Protein AF-A0A969D2W3-F1 (afdb_monomer_lite)

Secondary structure (DSSP, 8-state):
---THHHHHHHHHHSSS----------HHHHHHHHHHHHS--GGGS-EEEEEEETT---HHHHHHHHHHHHHTT--EEEEEEE--S--TT--S---PPTTSHHHHHHHHHHHHHHHHHT-EEEEESSSSBSSB-TT--GGGBPEEEEEEEEEEEEEEEEEE-PPPP--SEETTEEP---B-TTT-SBSS-EEEEEEEEE--SSSEE-GGGEEE-GGGEETTEEEEEEEEEEEEEEEEEEEE---B-BS--GGG--BBB-TT-HHHHHHHHHHHHHHHTTT-S-GGGSSEEEEEE------S-EE-TTHHHHHHHHHSS-SGGGGGGGGT-EESSHHHHHHHHHHHHHHHHHHHIIIIIIHHHHHHHHTT-EEEE--S-S-TTTS------

Sequence (390 aa):
MKNPTFFLMFIILMLIGCQPQKPIQTTSTTLDSLAEGFANPPMSAKPKALWDWVNGNANLSRITEELEAAKAKGMSGFDIWDVGILVDDNQVVPAGPPFLSDPSLQAIGHAIREATRLGMELGLITSSSWNSGGTWTRPEHTAMALYRTYHQSAGGAIDLELSFPAMPERYGRHKTLIEKDTVSGRPVFYQDVCVLAIGTTSDSLLQSDQIIDLSPYLRGDRLVASLPEGQWTLVRYTCAPSGQSLAIPSTNSQAPMMDHFSAEAQKANLQYIFSRLQTEVPDIKQSALKYLYVDSYEVNSGIWTPRLVDYFDSLMGYSPLPYLPVLDGYVVENEEISSRFLEDFNKVLSEMIIQNHYRLGRQICEQHGIGYAAEAGGPGQPITMCPLKT

Structure (mmCIF, N/CA/C/O backbone):
data_AF-A0A969D2W3-F1
#
_entry.id   AF-A0A969D2W3-F1
#
loop_
_atom_site.group_PDB
_atom_site.id
_atom_site.type_symbol
_atom_site.label_atom_id
_atom_site.label_alt_id
_atom_site.label_comp_id
_atom_site.label_asym_id
_atom_site.label_entity_id
_atom_site.label_seq_id
_atom_site.pdbx_PDB_ins_code
_atom_site.Cartn_x
_atom_site.Cartn_y
_atom_site.Cartn_z
_atom_site.occupancy
_atom_site.B_iso_or_equiv
_atom_site.auth_seq_id
_atom_site.auth_comp_id
_atom_site.auth_asym_id
_atom_site.auth_atom_id
_atom_site.pdbx_PDB_model_num
ATOM 1 N N . MET A 1 1 ? -63.641 -51.924 -32.640 1.00 44.72 1 MET A N 1
ATOM 2 C CA . MET A 1 1 ? -62.934 -52.351 -31.409 1.00 44.72 1 MET A CA 1
ATOM 3 C C . MET A 1 1 ? -62.292 -51.108 -30.805 1.00 44.72 1 MET A C 1
ATOM 5 O O . MET A 1 1 ? -61.321 -50.620 -31.350 1.00 44.72 1 MET A O 1
ATOM 9 N N . LYS A 1 2 ? -62.986 -50.363 -29.936 1.00 50.19 2 LYS A N 1
ATOM 10 C CA . LYS A 1 2 ? -62.897 -50.481 -28.467 1.00 50.19 2 LYS A CA 1
ATOM 11 C C . LYS A 1 2 ? -61.465 -50.771 -28.000 1.00 50.19 2 LYS A C 1
ATOM 13 O O . LYS A 1 2 ? -61.070 -51.929 -27.996 1.00 50.19 2 LYS A O 1
ATOM 18 N N . ASN A 1 3 ? -60.757 -49.745 -27.530 1.00 39.94 3 ASN A N 1
ATOM 19 C CA . ASN A 1 3 ? -59.836 -49.940 -26.415 1.00 39.94 3 ASN A CA 1
ATOM 20 C C . ASN A 1 3 ? -60.228 -48.963 -25.288 1.00 39.94 3 ASN A C 1
ATOM 22 O O . ASN A 1 3 ? -59.691 -47.860 -25.198 1.00 39.94 3 ASN A O 1
ATOM 26 N N . PRO A 1 4 ? -61.255 -49.313 -24.486 1.00 49.41 4 PRO A N 1
ATOM 27 C CA . PRO A 1 4 ? -61.817 -48.436 -23.457 1.00 49.41 4 PRO A CA 1
ATOM 28 C C . PRO A 1 4 ? -60.858 -48.242 -22.269 1.00 49.41 4 PRO A C 1
ATOM 30 O O . PRO A 1 4 ? -61.097 -47.411 -21.401 1.00 49.41 4 PRO A O 1
ATOM 33 N N . THR A 1 5 ? -59.745 -48.972 -22.255 1.00 51.50 5 THR A N 1
ATOM 34 C CA . THR A 1 5 ? -58.705 -48.950 -21.225 1.00 51.50 5 THR A CA 1
ATOM 35 C C . THR A 1 5 ? -57.840 -47.689 -21.277 1.00 51.50 5 THR A C 1
ATOM 37 O O . THR A 1 5 ? -57.360 -47.246 -20.239 1.00 51.50 5 THR A O 1
ATOM 40 N N . PHE A 1 6 ? -57.679 -47.055 -22.446 1.00 47.19 6 PHE A N 1
ATOM 41 C CA . PHE A 1 6 ? -56.817 -45.869 -22.569 1.00 47.19 6 PHE A CA 1
ATOM 42 C C . PHE A 1 6 ? -57.495 -44.585 -22.066 1.00 47.19 6 PHE A C 1
ATOM 44 O O . PHE A 1 6 ? -56.839 -43.703 -21.520 1.00 47.19 6 PHE A O 1
ATOM 51 N N . PHE A 1 7 ? -58.825 -44.504 -22.175 1.00 47.94 7 PHE A N 1
ATOM 52 C CA . PHE A 1 7 ? -59.590 -43.344 -21.708 1.00 47.94 7 PHE A CA 1
ATOM 53 C C . PHE A 1 7 ? -59.828 -43.377 -20.188 1.00 47.94 7 PHE A C 1
ATOM 55 O O . PHE A 1 7 ? -59.884 -42.334 -19.542 1.00 47.94 7 PHE A O 1
ATOM 62 N N . LEU A 1 8 ? -59.887 -44.575 -19.591 1.00 45.88 8 LEU A N 1
ATOM 63 C CA . LEU A 1 8 ? -60.041 -44.736 -18.143 1.00 45.88 8 LEU A CA 1
ATOM 64 C C . LEU A 1 8 ? -58.736 -44.452 -17.373 1.00 45.88 8 LEU A C 1
ATOM 66 O O . LEU A 1 8 ? -58.784 -43.957 -16.249 1.00 45.88 8 LEU A O 1
ATOM 70 N N . MET A 1 9 ? -57.569 -44.689 -17.987 1.00 44.34 9 MET A N 1
ATOM 71 C CA . MET A 1 9 ? -56.266 -44.416 -17.362 1.00 44.34 9 MET A CA 1
ATOM 72 C C . MET A 1 9 ? -55.923 -42.915 -17.319 1.00 44.34 9 MET A C 1
ATOM 74 O O . MET A 1 9 ? -55.186 -42.480 -16.438 1.00 44.34 9 MET A O 1
ATOM 78 N N . PHE A 1 10 ? -56.516 -42.105 -18.206 1.00 46.72 10 PHE A N 1
ATOM 79 C CA . PHE A 1 10 ? -56.330 -40.648 -18.220 1.00 46.72 10 PHE A CA 1
ATOM 80 C C . PHE A 1 10 ? -57.191 -39.919 -17.172 1.00 46.72 10 PHE A C 1
ATOM 82 O O . PHE A 1 10 ? -56.775 -38.899 -16.630 1.00 46.72 10 PHE A O 1
ATOM 89 N N . ILE A 1 11 ? -58.361 -40.469 -16.824 1.00 49.88 11 ILE A N 1
ATOM 90 C CA . ILE A 1 11 ? -59.252 -39.891 -15.802 1.00 49.88 11 ILE A CA 1
ATOM 91 C C . ILE A 1 11 ? -58.766 -40.225 -14.381 1.00 49.88 11 ILE A C 1
ATOM 93 O O . ILE A 1 11 ? -58.889 -39.397 -13.481 1.00 49.88 11 ILE A O 1
ATOM 97 N N . ILE A 1 12 ? -58.131 -41.386 -14.175 1.00 48.28 12 ILE A N 1
ATOM 98 C CA . ILE A 1 12 ? -57.551 -41.749 -12.870 1.00 48.28 12 ILE A CA 1
ATOM 99 C C . ILE A 1 12 ? -56.278 -40.932 -12.568 1.00 48.28 12 ILE A C 1
ATOM 101 O O . ILE A 1 12 ? -56.050 -40.589 -11.410 1.00 48.28 12 ILE A O 1
ATOM 105 N N . LEU A 1 13 ? -55.501 -40.515 -13.581 1.00 43.94 13 LEU A N 1
ATOM 106 C CA . LEU A 1 13 ? -54.348 -39.623 -13.370 1.00 43.94 13 LEU A CA 1
ATOM 107 C C . LEU A 1 13 ? -54.739 -38.170 -13.036 1.00 43.94 13 LEU A C 1
ATOM 109 O O . LEU A 1 13 ? -53.961 -37.474 -12.390 1.00 43.94 13 LEU A O 1
ATOM 113 N N . MET A 1 14 ? -55.937 -37.711 -13.422 1.00 42.84 14 MET A N 1
ATOM 114 C CA . MET A 1 14 ? -56.421 -36.363 -13.080 1.00 42.84 14 MET A CA 1
ATOM 115 C C . MET A 1 14 ? -57.041 -36.259 -11.677 1.00 42.84 14 MET A C 1
ATOM 117 O O . MET A 1 14 ? -57.187 -35.152 -11.166 1.00 42.84 14 MET A O 1
ATOM 121 N N . LEU A 1 15 ? -57.357 -37.378 -11.016 1.00 44.06 15 LEU A N 1
ATOM 122 C CA . LEU A 1 15 ? -57.947 -37.377 -9.667 1.00 44.06 15 LEU A CA 1
ATOM 123 C C . LEU A 1 15 ? -56.918 -37.497 -8.527 1.00 44.06 15 LEU A C 1
ATOM 125 O O . LEU A 1 15 ? -57.289 -37.357 -7.366 1.00 44.06 15 LEU A O 1
ATOM 129 N N . ILE A 1 16 ? -55.627 -37.687 -8.831 1.00 48.03 16 ILE A N 1
ATOM 130 C CA . ILE A 1 16 ? -54.539 -37.698 -7.827 1.00 48.03 16 ILE A CA 1
ATOM 131 C C . ILE A 1 16 ? -53.937 -36.283 -7.630 1.00 48.03 16 ILE A C 1
ATOM 133 O O . ILE A 1 16 ? -53.159 -36.050 -6.709 1.00 48.03 16 ILE A O 1
ATOM 137 N N . GLY A 1 17 ? -54.333 -35.298 -8.447 1.00 45.19 17 GLY A N 1
ATOM 138 C CA . GLY A 1 17 ? -53.745 -33.950 -8.463 1.00 45.19 17 GLY A CA 1
ATOM 139 C C . GLY A 1 17 ? -54.340 -32.917 -7.498 1.00 45.19 17 GLY A C 1
ATOM 140 O O . GLY A 1 17 ? -53.786 -31.829 -7.379 1.00 45.19 17 GLY A O 1
ATOM 141 N N . CYS A 1 18 ? -55.432 -33.217 -6.792 1.00 46.50 18 CYS A N 1
ATOM 142 C CA . CYS A 1 18 ? -56.025 -32.284 -5.828 1.00 46.50 18 CYS A CA 1
ATOM 143 C C . CYS A 1 18 ? -55.770 -32.743 -4.393 1.00 46.50 18 CYS A C 1
ATOM 145 O O . CYS A 1 18 ? -56.687 -33.142 -3.677 1.00 46.50 18 CYS A O 1
ATOM 147 N N . GLN A 1 19 ? -54.520 -32.629 -3.940 1.00 54.81 19 GLN A N 1
ATOM 148 C CA . GLN A 1 19 ? -54.333 -32.330 -2.524 1.00 54.81 19 GLN A CA 1
ATOM 149 C C . GLN A 1 19 ? -54.850 -30.903 -2.297 1.00 54.81 19 GLN A C 1
ATOM 151 O O . GLN A 1 19 ? -54.459 -30.011 -3.054 1.00 54.81 19 GLN A O 1
ATOM 156 N N . PRO A 1 20 ? -55.726 -30.651 -1.306 1.00 49.53 20 PRO A N 1
ATOM 157 C CA . PRO A 1 20 ? -56.027 -29.285 -0.918 1.00 49.53 20 PRO A CA 1
ATOM 158 C C . PRO A 1 20 ? -54.695 -28.625 -0.582 1.00 49.53 20 PRO A C 1
ATOM 160 O O . PRO A 1 20 ? -53.958 -29.101 0.286 1.00 49.53 20 PRO A O 1
ATOM 163 N N . GLN A 1 21 ? -54.363 -27.570 -1.322 1.00 54.72 21 GLN A N 1
ATOM 164 C CA . GLN A 1 21 ? -53.237 -26.714 -1.002 1.00 54.72 21 GLN A CA 1
ATOM 165 C C . GLN A 1 21 ? -53.433 -26.330 0.463 1.00 54.72 21 GLN A C 1
ATOM 167 O O . GLN A 1 21 ? -54.444 -25.708 0.803 1.00 54.72 21 GLN A O 1
ATOM 172 N N . LYS A 1 22 ? -52.537 -26.795 1.349 1.00 47.16 22 LYS A N 1
ATOM 173 C CA . LYS A 1 22 ? -52.525 -26.338 2.741 1.00 47.16 22 LYS A CA 1
ATOM 174 C C . LYS A 1 22 ? -52.621 -24.818 2.650 1.00 47.16 22 LYS A C 1
ATOM 176 O O . LYS A 1 22 ? -51.804 -24.252 1.915 1.00 47.16 22 LYS A O 1
ATOM 181 N N . PRO A 1 23 ? -53.610 -24.172 3.294 1.00 47.34 23 PRO A N 1
ATOM 182 C CA . PRO A 1 23 ? -53.671 -22.726 3.267 1.00 47.34 23 PRO A CA 1
ATOM 183 C C . PRO A 1 23 ? -52.290 -22.254 3.691 1.00 47.34 23 PRO A C 1
ATOM 185 O O . PRO A 1 23 ? -51.767 -22.719 4.709 1.00 47.34 23 PRO A O 1
ATOM 188 N N . ILE A 1 24 ? -51.663 -21.429 2.851 1.00 52.47 24 ILE A N 1
ATOM 189 C CA . ILE A 1 24 ? -50.476 -20.696 3.256 1.00 52.47 24 ILE A CA 1
ATOM 190 C C . ILE A 1 24 ? -50.971 -19.895 4.450 1.00 52.47 24 ILE A C 1
ATOM 192 O O . ILE A 1 24 ? -51.686 -18.908 4.297 1.00 52.47 24 ILE A O 1
ATOM 196 N N . GLN A 1 25 ? -50.692 -20.398 5.650 1.00 47.72 25 GLN A N 1
ATOM 197 C CA . GLN A 1 25 ? -50.740 -19.597 6.846 1.00 47.72 25 GLN A CA 1
ATOM 198 C C . GLN A 1 25 ? -49.653 -18.560 6.605 1.00 47.72 25 GLN A C 1
ATOM 200 O O . GLN A 1 25 ? -48.481 -18.808 6.872 1.00 47.72 25 GLN A O 1
ATOM 205 N N . THR A 1 26 ? -50.026 -17.426 6.016 1.00 47.00 26 THR A N 1
ATOM 206 C CA . THR A 1 26 ? -49.321 -16.170 6.218 1.00 47.00 26 THR A CA 1
ATOM 207 C C . THR A 1 26 ? -49.406 -15.939 7.714 1.00 47.00 26 THR A C 1
ATOM 209 O O . THR A 1 26 ? -50.385 -15.432 8.252 1.00 47.00 26 THR A O 1
ATOM 212 N N . THR A 1 27 ? -48.424 -16.505 8.400 1.00 47.19 27 THR A N 1
ATOM 213 C CA . THR A 1 27 ? -48.241 -16.466 9.837 1.00 47.19 27 THR A CA 1
ATOM 214 C C . THR A 1 27 ? -48.399 -15.022 10.284 1.00 47.19 27 THR A C 1
ATOM 216 O O . THR A 1 27 ? -47.616 -14.177 9.858 1.00 47.19 27 THR A O 1
ATOM 219 N N . SER A 1 28 ? -49.366 -14.708 11.155 1.00 53.91 28 SER A N 1
ATOM 220 C CA . SER A 1 28 ? -49.373 -13.389 11.813 1.00 53.91 28 SER A CA 1
ATOM 221 C C . SER A 1 28 ? -48.012 -13.133 12.484 1.00 53.91 28 SER A C 1
ATOM 223 O O . SER A 1 28 ? -47.498 -12.024 12.444 1.00 53.91 28 SER A O 1
ATOM 225 N N . THR A 1 29 ? -47.326 -14.212 12.881 1.00 58.62 29 THR A N 1
ATOM 226 C CA . THR A 1 29 ? -45.937 -14.280 13.349 1.00 58.62 29 THR A CA 1
ATOM 227 C C . THR A 1 29 ? -44.899 -13.584 12.453 1.00 58.62 29 THR A C 1
ATOM 229 O O . THR A 1 29 ? -43.844 -13.234 12.967 1.00 58.62 29 THR A O 1
ATOM 232 N N . THR A 1 30 ? -45.136 -13.339 11.155 1.00 78.69 30 THR A N 1
ATOM 233 C CA . THR A 1 30 ? -44.194 -12.589 10.289 1.00 78.69 30 THR A CA 1
ATOM 234 C C . THR A 1 30 ? -44.487 -11.093 10.217 1.00 78.69 30 THR A C 1
ATOM 236 O O . THR A 1 30 ? -43.552 -10.306 10.169 1.00 78.69 30 THR A O 1
ATOM 239 N N . LEU A 1 31 ? -45.756 -10.675 10.228 1.00 87.38 31 LEU A N 1
ATOM 240 C CA . LEU A 1 31 ? -46.100 -9.246 10.240 1.00 87.38 31 LEU A CA 1
ATOM 241 C C . LEU A 1 31 ? -45.973 -8.663 11.647 1.00 87.38 31 LEU A C 1
ATOM 243 O O . LEU A 1 31 ? -45.425 -7.577 11.795 1.00 87.38 31 LEU A O 1
ATOM 247 N N . ASP A 1 32 ? -46.393 -9.413 12.665 1.00 88.12 32 ASP A N 1
ATOM 248 C CA . ASP A 1 32 ? -46.264 -9.020 14.068 1.00 88.12 32 ASP A CA 1
ATOM 249 C C . ASP A 1 32 ? -44.784 -8.931 14.476 1.00 88.12 32 ASP A C 1
ATOM 251 O O . ASP A 1 32 ? -44.394 -7.994 15.164 1.00 88.12 32 ASP A O 1
ATOM 255 N N . SER A 1 33 ? -43.924 -9.842 13.994 1.00 87.56 33 SER A N 1
ATOM 256 C CA . SER A 1 33 ? -42.476 -9.773 14.266 1.00 87.56 33 SER A CA 1
ATOM 257 C C . SER A 1 33 ? -41.770 -8.647 13.509 1.00 87.56 33 SER A C 1
ATOM 259 O O . SER A 1 33 ? -40.866 -8.025 14.062 1.00 87.56 33 SER A O 1
ATOM 261 N N . LEU A 1 34 ? -42.192 -8.339 12.276 1.00 91.94 34 LEU A N 1
ATOM 262 C CA . LEU A 1 34 ? -41.710 -7.162 11.548 1.00 91.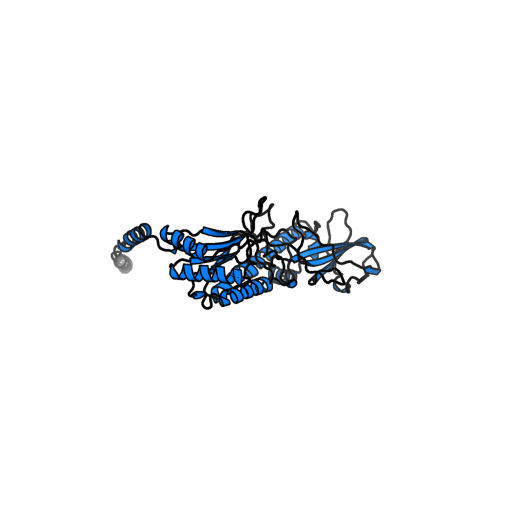94 34 LEU A CA 1
ATOM 263 C C . LEU A 1 34 ? -42.161 -5.860 12.217 1.00 91.94 34 LEU A C 1
ATOM 265 O O . LEU A 1 34 ? -41.354 -4.946 12.351 1.00 91.94 34 LEU A O 1
ATOM 269 N N . ALA A 1 35 ? -43.419 -5.776 12.655 1.00 93.62 35 ALA A N 1
ATOM 270 C CA . ALA A 1 35 ? -43.942 -4.621 13.379 1.00 93.62 35 ALA A CA 1
ATOM 271 C C . ALA A 1 35 ? -43.208 -4.422 14.713 1.00 93.62 35 ALA A C 1
ATOM 273 O O . ALA A 1 35 ? -42.806 -3.303 15.021 1.00 93.62 35 ALA A O 1
ATOM 274 N N . GLU A 1 36 ? -42.961 -5.505 15.454 1.00 92.88 36 GLU A N 1
ATOM 275 C CA . GLU A 1 36 ? -42.197 -5.474 16.701 1.00 92.88 36 GLU A CA 1
ATOM 276 C C . GLU A 1 36 ? -40.741 -5.057 16.463 1.00 92.88 36 GLU A C 1
ATOM 278 O O . GLU A 1 36 ? -40.241 -4.167 17.143 1.00 92.88 36 GLU A O 1
ATOM 283 N N . GLY A 1 37 ? -40.066 -5.623 15.458 1.00 92.69 37 GLY A N 1
ATOM 284 C CA . GLY A 1 37 ? -38.703 -5.229 15.096 1.00 92.69 37 GLY A CA 1
ATOM 285 C C . GLY A 1 37 ? -38.605 -3.800 14.555 1.00 92.69 37 GLY A C 1
ATOM 286 O O . GLY A 1 37 ? -37.578 -3.153 14.721 1.00 92.69 37 GLY A O 1
ATOM 287 N N . PHE A 1 38 ? -39.664 -3.278 13.935 1.00 93.75 38 PHE A N 1
ATOM 288 C CA . PHE A 1 38 ? -39.729 -1.884 13.498 1.00 93.75 38 PHE A CA 1
ATOM 289 C C . PHE A 1 38 ? -39.952 -0.924 14.675 1.00 93.75 38 PHE A C 1
ATOM 291 O O . PHE A 1 38 ? -39.315 0.124 14.740 1.00 93.75 38 PHE A O 1
ATOM 298 N N . ALA A 1 39 ? -40.826 -1.285 15.620 1.00 94.44 39 ALA A N 1
ATOM 299 C CA . ALA A 1 39 ? -41.068 -0.512 16.837 1.00 94.44 39 ALA A CA 1
ATOM 300 C C . ALA A 1 39 ? -39.868 -0.553 17.799 1.00 94.44 39 ALA A C 1
ATOM 302 O O . ALA A 1 39 ? -39.558 0.451 18.440 1.00 94.44 39 ALA A O 1
ATOM 303 N N . ASN A 1 40 ? -39.166 -1.688 17.850 1.00 91.81 40 ASN A N 1
ATOM 304 C CA . ASN A 1 40 ? -38.004 -1.946 18.695 1.00 91.81 40 ASN A CA 1
ATOM 305 C C . ASN A 1 40 ? -36.805 -2.435 17.853 1.00 91.81 40 ASN A C 1
ATOM 307 O O . ASN A 1 40 ? -36.458 -3.621 17.900 1.00 91.81 40 ASN A O 1
ATOM 311 N N . PRO A 1 41 ? -36.138 -1.539 17.093 1.00 92.69 41 PRO A N 1
ATOM 312 C CA . PRO A 1 41 ? -35.050 -1.921 16.198 1.00 92.69 41 PRO A CA 1
ATOM 313 C C . PRO A 1 41 ? -33.902 -2.647 16.912 1.00 92.69 41 PRO A C 1
ATOM 315 O O . PRO A 1 41 ? -33.425 -2.176 17.957 1.00 92.69 41 PRO A O 1
ATOM 318 N N . PRO A 1 42 ? -33.398 -3.763 16.344 1.00 90.69 42 PRO A N 1
ATOM 319 C CA . PRO A 1 42 ? -32.234 -4.452 16.885 1.00 90.69 42 PRO A CA 1
ATOM 320 C C . PRO A 1 42 ? -30.975 -3.583 16.763 1.00 90.69 42 PRO A C 1
ATOM 322 O O . PRO A 1 42 ? -30.929 -2.617 16.003 1.00 90.69 42 PRO A O 1
ATOM 325 N N . MET A 1 43 ? -29.909 -3.952 17.483 1.00 86.56 43 MET A N 1
ATOM 326 C CA . MET A 1 43 ? -28.627 -3.229 17.447 1.00 86.56 43 MET A CA 1
ATOM 327 C C . MET A 1 43 ? -28.056 -3.073 16.032 1.00 86.56 43 MET A C 1
ATOM 329 O O . MET A 1 43 ? -27.539 -2.010 15.708 1.00 86.56 43 MET A O 1
ATOM 333 N N . SER A 1 44 ? -28.229 -4.082 15.175 1.00 89.50 44 SER A N 1
ATOM 334 C CA . SER A 1 44 ? -27.781 -4.065 13.778 1.00 89.50 44 SER A CA 1
ATOM 335 C C . SER A 1 44 ? -28.490 -3.029 12.898 1.00 89.50 44 SER A C 1
ATOM 337 O O . SER A 1 44 ? -28.013 -2.744 11.807 1.00 89.50 44 SER A O 1
ATOM 339 N N . ALA A 1 45 ? -29.633 -2.491 13.337 1.00 93.50 45 ALA A N 1
ATOM 340 C CA . ALA A 1 45 ? -30.394 -1.469 12.617 1.00 93.50 45 ALA A CA 1
ATOM 341 C C . ALA A 1 45 ? -30.141 -0.046 13.147 1.00 93.50 45 ALA A C 1
ATOM 343 O O . ALA A 1 45 ? -30.643 0.923 12.581 1.00 93.50 45 ALA A O 1
ATOM 344 N N . LYS A 1 46 ? -29.394 0.094 14.248 1.00 94.69 46 LYS A N 1
ATOM 345 C CA . LYS A 1 46 ? -29.092 1.392 14.860 1.00 94.69 46 LYS A CA 1
ATOM 346 C C . LYS A 1 46 ? -27.844 2.004 14.220 1.00 94.69 46 LYS A C 1
ATOM 348 O O . LYS A 1 46 ? -26.899 1.266 13.931 1.00 94.69 46 LYS A O 1
ATOM 353 N N . PRO A 1 47 ? -27.802 3.335 14.041 1.00 95.31 47 PRO A N 1
ATOM 354 C CA . PRO A 1 47 ? -26.684 3.995 13.383 1.00 95.31 47 PRO A CA 1
ATOM 355 C C . PRO A 1 47 ? -25.413 3.963 14.238 1.00 95.31 47 PRO A C 1
ATOM 357 O O . PRO A 1 47 ? -25.473 4.011 15.474 1.00 95.31 47 PRO A O 1
ATOM 360 N N . LYS A 1 48 ? -24.277 3.950 13.538 1.00 96.19 48 LYS A N 1
ATOM 361 C CA . LYS A 1 48 ? -22.950 4.302 14.053 1.00 96.19 48 LYS A CA 1
ATOM 362 C C . LYS A 1 48 ? -22.508 5.635 13.453 1.00 96.19 48 LYS A C 1
ATOM 364 O O . LYS A 1 48 ? -23.158 6.147 12.540 1.00 96.19 48 LYS A O 1
ATOM 369 N N . ALA A 1 49 ? -21.413 6.179 13.963 1.00 96.19 49 ALA A N 1
ATOM 370 C CA . ALA A 1 49 ? -20.731 7.324 13.377 1.00 96.19 49 ALA A CA 1
ATOM 371 C C . ALA A 1 49 ? -19.214 7.104 13.396 1.00 96.19 49 ALA A C 1
ATOM 373 O O . ALA A 1 49 ? -18.712 6.374 14.255 1.00 96.19 49 ALA A O 1
ATOM 374 N N . LEU A 1 50 ? -18.500 7.770 12.487 1.00 96.94 50 LEU A N 1
ATOM 375 C CA . LEU A 1 50 ? -17.070 8.000 12.670 1.00 96.94 50 LEU A CA 1
ATOM 376 C C . LEU A 1 50 ? -16.867 8.800 13.961 1.00 96.94 50 LEU A C 1
ATOM 378 O O . LEU A 1 50 ? -17.660 9.689 14.290 1.00 96.94 50 LEU A O 1
ATOM 382 N N . TRP A 1 51 ? -15.848 8.419 14.720 1.00 97.62 51 TRP A N 1
ATOM 383 C CA . TRP A 1 51 ? -15.487 9.058 15.973 1.00 97.62 51 TRP A CA 1
ATOM 384 C C . TRP A 1 51 ? -14.065 9.583 15.884 1.00 97.62 51 TRP A C 1
ATOM 386 O O . TRP A 1 51 ? -13.091 8.898 16.204 1.00 97.62 51 TRP A O 1
ATOM 396 N N . ASP A 1 52 ? -14.000 10.815 15.398 1.00 95.69 52 ASP A N 1
ATOM 397 C CA . ASP A 1 52 ? -12.784 11.520 15.031 1.00 95.69 52 ASP A CA 1
ATOM 398 C C . ASP A 1 52 ? -11.994 11.893 16.289 1.00 95.69 52 ASP A C 1
ATOM 400 O O . ASP A 1 52 ? -12.304 12.841 17.016 1.00 95.69 52 ASP A O 1
ATOM 404 N N . TRP A 1 53 ? -10.935 11.141 16.548 1.00 96.50 53 TRP A N 1
ATOM 405 C CA . TRP A 1 53 ? -9.928 11.453 17.549 1.00 96.50 53 TRP A CA 1
ATOM 406 C C . TRP A 1 53 ? -8.907 12.379 16.908 1.00 96.50 53 TRP A C 1
ATOM 408 O O . TRP A 1 53 ? -7.828 11.971 16.472 1.00 96.50 53 TRP A O 1
ATOM 418 N N . VAL A 1 54 ? -9.301 13.646 16.818 1.00 94.88 54 VAL A N 1
ATOM 419 C CA . VAL A 1 54 ? -8.531 14.686 16.143 1.00 94.88 54 VAL A CA 1
ATOM 420 C C . VAL A 1 54 ? -7.140 14.818 16.773 1.00 94.88 54 VAL A C 1
ATOM 422 O O . VAL A 1 54 ? -7.002 14.957 17.988 1.00 94.88 54 VAL A O 1
ATOM 425 N N . ASN A 1 55 ? -6.099 14.766 15.942 1.00 94.12 55 ASN A N 1
ATOM 426 C CA . ASN A 1 55 ? -4.685 14.714 16.310 1.00 94.12 55 ASN A CA 1
ATOM 427 C C . ASN A 1 55 ? -4.320 13.575 17.284 1.00 94.12 55 ASN A C 1
ATOM 429 O O . ASN A 1 55 ? -3.334 13.691 18.013 1.00 94.12 55 ASN A O 1
ATOM 433 N N . GLY A 1 56 ? -5.105 12.494 17.334 1.00 93.75 56 GLY A N 1
ATOM 434 C CA . GLY A 1 56 ? -4.942 11.400 18.296 1.00 93.75 56 GLY A CA 1
ATOM 435 C C . GLY A 1 56 ? -5.229 11.828 19.739 1.00 93.75 56 GLY A C 1
ATOM 436 O O . GLY A 1 56 ? -4.876 11.128 20.690 1.00 93.75 56 GLY A O 1
ATOM 437 N N . ASN A 1 57 ? -5.827 13.007 19.934 1.00 94.31 57 ASN A N 1
ATOM 438 C CA . ASN A 1 57 ? -6.066 13.598 21.241 1.00 94.31 57 ASN A CA 1
ATOM 439 C C . ASN A 1 57 ? -7.329 13.008 21.878 1.00 94.31 57 ASN A C 1
ATOM 441 O O . ASN A 1 57 ? -8.430 13.536 21.726 1.00 94.31 57 ASN A O 1
ATOM 445 N N . ALA A 1 58 ? -7.152 11.916 22.617 1.00 94.50 58 ALA A N 1
ATOM 446 C CA . ALA A 1 58 ? -8.234 11.215 23.294 1.00 94.50 58 ALA A CA 1
ATOM 447 C C . ALA A 1 58 ? -8.112 11.328 24.822 1.00 94.50 58 ALA A C 1
ATOM 449 O O . ALA A 1 58 ? -7.023 11.231 25.391 1.00 94.50 58 ALA A O 1
ATOM 450 N N . ASN A 1 59 ? -9.243 11.498 25.509 1.00 96.12 59 ASN A N 1
ATOM 451 C CA . ASN A 1 59 ? -9.305 11.548 26.969 1.00 96.12 59 ASN A CA 1
ATOM 452 C C . ASN A 1 59 ? -10.236 10.452 27.505 1.00 96.12 59 ASN A C 1
ATOM 454 O O . ASN A 1 59 ? -11.380 10.343 27.075 1.00 96.12 59 ASN A O 1
ATOM 458 N N . LEU A 1 60 ? -9.760 9.671 28.480 1.00 98.19 60 LEU A N 1
ATOM 459 C CA . LEU A 1 60 ? -10.482 8.492 28.972 1.00 98.19 60 LEU A CA 1
ATOM 460 C C . LEU A 1 60 ? -11.843 8.820 29.606 1.00 98.19 60 LEU A C 1
ATOM 462 O O . LEU A 1 60 ? -12.798 8.075 29.397 1.00 98.19 60 LEU A O 1
ATOM 466 N N . SER A 1 61 ? -11.963 9.923 30.358 1.00 98.19 61 SER A N 1
ATOM 467 C CA . SER A 1 61 ? -13.250 10.283 30.969 1.00 98.19 61 SER A CA 1
ATOM 468 C C . SER A 1 61 ? -14.242 10.773 29.918 1.00 98.19 61 SER A C 1
ATOM 470 O O . SER A 1 61 ? -15.414 10.416 29.983 1.00 98.19 61 SER A O 1
ATOM 472 N N . ARG A 1 62 ? -13.769 11.515 28.907 1.00 97.75 62 ARG A N 1
ATOM 473 C CA . ARG A 1 62 ? -14.604 11.929 27.768 1.00 97.75 62 ARG A CA 1
ATOM 474 C C . ARG A 1 62 ? -15.068 10.744 26.931 1.00 97.75 62 ARG A C 1
ATOM 476 O O . ARG A 1 62 ? -16.244 10.681 26.611 1.00 97.75 62 ARG A O 1
ATOM 483 N N . ILE A 1 63 ? -14.198 9.764 26.686 1.00 98.69 63 ILE A N 1
ATOM 484 C CA . ILE A 1 63 ? -14.557 8.499 26.025 1.00 98.69 63 ILE A CA 1
ATOM 485 C C . ILE A 1 63 ? -15.740 7.819 26.729 1.00 98.69 63 ILE A C 1
ATOM 487 O O . ILE A 1 63 ? -16.703 7.429 26.071 1.00 98.69 63 ILE A O 1
ATOM 491 N N . THR A 1 64 ? -15.700 7.703 28.062 1.00 98.81 64 THR A N 1
ATOM 492 C CA . THR A 1 64 ? -16.815 7.138 28.840 1.00 98.81 64 THR A CA 1
ATOM 493 C C . THR A 1 64 ? -18.085 7.979 28.698 1.00 98.81 64 THR A C 1
ATOM 495 O O . THR A 1 64 ? -19.138 7.434 28.367 1.00 98.81 64 THR A O 1
ATOM 498 N N . GLU A 1 65 ? -17.996 9.295 28.906 1.00 98.69 65 GLU A N 1
ATOM 499 C CA . GLU A 1 65 ? -19.146 10.208 28.814 1.00 98.69 65 GLU A CA 1
ATOM 500 C C . GLU A 1 65 ? -19.813 10.169 27.428 1.00 98.69 65 GLU A C 1
ATOM 502 O O . GLU A 1 65 ? -21.040 10.118 27.325 1.00 98.69 65 GLU A O 1
ATOM 507 N N . GLU A 1 66 ? -19.017 10.162 26.360 1.00 98.44 66 GLU A N 1
ATOM 508 C CA . GLU A 1 66 ? -19.487 10.153 24.973 1.00 98.44 66 GLU A CA 1
ATOM 509 C C . GLU A 1 66 ? -20.173 8.829 24.615 1.00 98.44 66 GLU A C 1
ATOM 511 O O . GLU A 1 66 ? -21.254 8.841 24.021 1.00 98.44 66 GLU A O 1
ATOM 516 N N . LEU A 1 67 ? -19.620 7.687 25.042 1.00 98.75 67 LEU A N 1
ATOM 517 C CA . LEU A 1 67 ? -20.247 6.376 24.847 1.00 98.75 67 LEU A CA 1
ATOM 518 C C . LEU A 1 67 ? -21.567 6.246 25.623 1.00 98.75 67 LEU A C 1
ATOM 520 O O . LEU A 1 67 ? -22.560 5.755 25.078 1.00 98.75 67 LEU A O 1
ATOM 524 N N . GLU A 1 68 ? -21.622 6.717 26.871 1.00 98.69 68 GLU A N 1
ATOM 525 C CA . GLU A 1 68 ? -22.854 6.719 27.670 1.00 98.69 68 GLU A CA 1
ATOM 526 C C . GLU A 1 68 ? -23.929 7.621 27.056 1.00 98.69 68 GLU A C 1
ATOM 528 O O . GLU A 1 68 ? -25.094 7.218 26.943 1.00 98.69 68 GLU A O 1
ATOM 533 N N . ALA A 1 69 ? -23.545 8.813 26.592 1.00 98.44 69 ALA A N 1
ATOM 534 C CA . ALA A 1 69 ? -24.443 9.729 25.902 1.00 98.44 69 ALA A CA 1
ATOM 535 C C . ALA A 1 69 ? -24.977 9.120 24.597 1.00 98.44 69 ALA A C 1
ATOM 537 O O . ALA A 1 69 ? -26.187 9.142 24.355 1.00 98.44 69 ALA A O 1
ATOM 538 N N . ALA A 1 70 ? -24.111 8.516 23.782 1.00 97.88 70 ALA A N 1
ATOM 539 C CA . ALA A 1 70 ? -24.491 7.847 22.542 1.00 97.88 70 ALA A CA 1
ATOM 540 C C . ALA A 1 70 ? -25.452 6.677 22.792 1.00 97.88 70 ALA A C 1
ATOM 542 O O . ALA A 1 70 ? -26.480 6.556 22.113 1.00 97.88 70 ALA A O 1
ATOM 543 N N . LYS A 1 71 ? -25.186 5.858 23.820 1.00 97.06 71 LYS A N 1
ATOM 544 C CA . LYS A 1 71 ? -26.089 4.779 24.239 1.00 97.06 71 LYS A CA 1
ATOM 545 C C . LYS A 1 71 ? -27.460 5.318 24.635 1.00 97.06 71 LYS A C 1
ATOM 547 O O . LYS A 1 71 ? -28.475 4.786 24.181 1.00 97.06 71 LYS A O 1
ATOM 552 N N . ALA A 1 72 ? -27.501 6.379 25.441 1.00 97.31 72 ALA A N 1
ATOM 553 C CA . ALA A 1 72 ? -28.740 7.019 25.881 1.00 97.31 72 ALA A CA 1
ATOM 554 C C . ALA A 1 72 ? -29.544 7.626 24.716 1.00 97.31 72 ALA A C 1
ATOM 556 O O . ALA A 1 72 ? -30.768 7.727 24.796 1.00 97.31 72 ALA A O 1
ATOM 557 N N . LYS A 1 73 ? -28.875 8.001 23.618 1.00 96.25 73 LYS A N 1
ATOM 558 C CA . LYS A 1 73 ? -29.497 8.482 22.374 1.00 96.25 73 LYS A CA 1
ATOM 559 C C . LYS A 1 73 ? -29.826 7.374 21.370 1.00 96.25 73 LYS A C 1
ATOM 561 O O . LYS A 1 73 ? -30.377 7.666 20.314 1.00 96.25 73 LYS A O 1
ATOM 566 N N . GLY A 1 74 ? -29.555 6.113 21.706 1.00 95.00 74 GLY A N 1
ATOM 567 C CA . GLY A 1 74 ? -29.939 4.962 20.892 1.00 95.00 74 GLY A CA 1
ATOM 568 C C . GLY A 1 74 ? -28.975 4.623 19.754 1.00 95.00 74 GLY A C 1
ATOM 569 O O . GLY A 1 74 ? -29.374 3.891 18.850 1.00 95.00 74 GLY A O 1
ATOM 570 N N . MET A 1 75 ? -27.729 5.101 19.788 1.00 97.38 75 MET A N 1
ATOM 571 C CA . MET A 1 75 ? -26.692 4.685 18.833 1.00 97.38 75 MET A CA 1
ATOM 572 C C . MET A 1 75 ? -26.209 3.255 19.116 1.00 97.38 75 MET A C 1
ATOM 574 O O . MET A 1 75 ? -26.259 2.787 20.259 1.00 97.38 75 MET A O 1
ATOM 578 N N . SER A 1 76 ? -25.733 2.552 18.082 1.00 96.94 76 SER A N 1
ATOM 579 C CA . SER A 1 76 ? -25.123 1.222 18.248 1.00 96.94 76 SER A CA 1
ATOM 580 C C . SER A 1 76 ? -23.644 1.277 18.611 1.00 96.94 76 SER A C 1
ATOM 582 O O . SER A 1 76 ? -23.148 0.327 19.217 1.00 96.94 76 SER A O 1
ATOM 584 N N . GLY A 1 77 ? -22.958 2.374 18.290 1.00 97.75 77 GLY A N 1
ATOM 585 C CA . GLY A 1 77 ? -21.541 2.561 18.574 1.00 97.75 77 GLY A CA 1
ATOM 586 C C . GLY A 1 77 ? -20.858 3.503 17.593 1.00 97.75 77 GLY A C 1
ATOM 587 O O . GLY A 1 77 ? -21.507 4.395 17.045 1.00 97.75 77 GLY A O 1
ATOM 588 N N . PHE A 1 78 ? -19.559 3.296 17.396 1.00 98.38 78 PHE A N 1
ATOM 589 C CA . PHE A 1 78 ? -18.675 4.215 16.683 1.00 98.38 78 PHE A CA 1
ATOM 590 C C . PHE A 1 78 ? -17.561 3.488 15.936 1.00 98.38 78 PHE A C 1
ATOM 592 O O . PHE A 1 78 ? -17.166 2.394 16.327 1.00 98.38 78 PHE A O 1
ATOM 599 N N . ASP A 1 79 ? -16.995 4.141 14.932 1.00 98.19 79 ASP A N 1
ATOM 600 C CA . ASP A 1 79 ? -15.754 3.729 14.284 1.00 98.19 79 ASP A CA 1
ATOM 601 C C . ASP A 1 79 ? -14.637 4.685 14.712 1.00 98.19 79 ASP A C 1
ATOM 603 O O . ASP A 1 79 ? -14.677 5.871 14.396 1.00 98.19 79 ASP A O 1
ATOM 607 N N . ILE A 1 80 ? -13.676 4.187 15.498 1.00 98.56 80 ILE A N 1
ATOM 608 C CA . ILE A 1 80 ? -12.583 5.003 16.045 1.00 98.56 80 ILE A CA 1
ATOM 609 C C . ILE A 1 80 ? -11.658 5.425 14.909 1.00 98.56 80 ILE A C 1
ATOM 611 O O . ILE A 1 80 ? -11.042 4.562 14.271 1.00 98.56 80 ILE A O 1
ATOM 615 N N . TRP A 1 81 ? -11.507 6.737 14.728 1.00 97.75 81 TRP A N 1
ATOM 616 C CA . TRP A 1 81 ? -10.693 7.330 13.675 1.00 97.75 81 TRP A CA 1
ATOM 617 C C . TRP A 1 81 ? -9.679 8.321 14.241 1.00 97.75 81 TRP A C 1
ATOM 619 O O . TRP A 1 81 ? -10.011 9.451 14.579 1.00 97.75 81 TRP A O 1
ATOM 629 N N . ASP A 1 82 ? -8.422 7.899 14.357 1.00 97.31 82 ASP A N 1
ATOM 630 C CA . ASP A 1 82 ? -7.313 8.810 14.649 1.00 97.31 82 ASP A CA 1
ATOM 631 C C . ASP A 1 82 ? -7.021 9.627 13.387 1.00 97.31 82 ASP A C 1
ATOM 633 O O . ASP A 1 82 ? -6.644 9.036 12.384 1.00 97.31 82 ASP A O 1
ATOM 637 N N . VAL A 1 83 ? -7.212 10.948 13.403 1.00 95.62 83 VAL A N 1
ATOM 638 C CA . VAL A 1 83 ? -7.123 11.778 12.187 1.00 95.62 83 VAL A CA 1
ATOM 639 C C . VAL A 1 83 ? -6.493 13.134 12.480 1.00 95.62 83 VAL A C 1
ATOM 641 O O . VAL A 1 83 ? -6.774 13.750 13.504 1.00 95.62 83 VAL A O 1
ATOM 644 N N . GLY A 1 84 ? -5.622 13.616 11.595 1.00 93.44 84 GLY A N 1
ATOM 645 C CA . GLY A 1 84 ? -5.015 14.941 11.707 1.00 93.44 84 GLY A CA 1
ATOM 646 C C . GLY A 1 84 ? -5.953 16.073 11.276 1.00 93.44 84 GLY A C 1
ATOM 647 O O . GLY A 1 84 ? -7.128 15.872 10.979 1.00 93.44 84 GLY A O 1
ATOM 648 N N . ILE A 1 85 ? -5.413 17.292 11.199 1.00 88.69 85 ILE A N 1
ATOM 649 C CA . ILE A 1 85 ? -6.160 18.476 10.752 1.00 88.69 85 ILE A CA 1
ATOM 650 C C . ILE A 1 85 ? -5.508 19.073 9.502 1.00 88.69 85 ILE A C 1
ATOM 652 O O . ILE A 1 85 ? -4.304 19.320 9.473 1.00 88.69 85 ILE A O 1
ATOM 656 N N . LEU A 1 86 ? -6.311 19.345 8.468 1.00 81.31 86 LEU A N 1
ATOM 657 C CA . LEU A 1 86 ? -5.853 20.000 7.234 1.00 81.31 86 LEU A CA 1
ATOM 658 C C . LEU A 1 86 ? -5.576 21.499 7.404 1.00 81.31 86 LEU A C 1
ATOM 660 O O . LEU A 1 86 ? -4.657 22.033 6.784 1.00 81.31 86 LEU A O 1
ATOM 664 N N . VAL A 1 87 ? -6.407 22.179 8.196 1.00 80.06 87 VAL A N 1
ATOM 665 C CA . VAL A 1 87 ? -6.362 23.627 8.428 1.00 80.06 87 VAL A CA 1
ATOM 666 C C . VAL A 1 87 ? -6.554 23.881 9.921 1.00 80.06 87 VAL A C 1
ATOM 668 O O . VAL A 1 87 ? -7.667 23.760 10.428 1.00 80.06 87 VAL A O 1
ATOM 671 N N . ASP A 1 88 ? -5.467 24.209 10.620 1.00 76.25 88 ASP A N 1
ATOM 672 C CA . ASP A 1 88 ? -5.475 24.520 12.055 1.00 76.25 88 ASP A CA 1
ATOM 673 C C . ASP A 1 88 ? -4.562 25.713 12.366 1.00 76.25 88 ASP A C 1
ATOM 675 O O . ASP A 1 88 ? -3.504 25.583 12.986 1.00 76.25 88 ASP A O 1
ATOM 679 N N . ASP A 1 89 ? -4.967 26.897 11.905 1.00 75.56 89 ASP A N 1
ATOM 680 C CA . ASP A 1 89 ? -4.178 28.131 12.042 1.00 75.56 89 ASP A CA 1
ATOM 681 C C . ASP A 1 89 ? -3.878 28.501 13.508 1.00 75.56 89 ASP A C 1
ATOM 683 O O . ASP A 1 89 ? -2.921 29.223 13.783 1.00 75.56 89 ASP A O 1
ATOM 687 N N . ASN A 1 90 ? -4.674 27.988 14.453 1.00 80.12 90 ASN A N 1
ATOM 688 C CA . ASN A 1 90 ? -4.579 28.309 15.877 1.00 80.12 90 ASN A CA 1
ATOM 689 C C . ASN A 1 90 ? -4.095 27.137 16.748 1.00 80.12 90 ASN A C 1
ATOM 691 O O . ASN A 1 90 ? -4.024 27.305 17.965 1.00 80.12 90 ASN A O 1
ATOM 695 N N . GLN A 1 91 ? -3.776 25.978 16.157 1.00 79.38 91 GLN A N 1
ATOM 696 C CA . GLN A 1 91 ? -3.406 24.750 16.879 1.00 79.38 91 GLN A CA 1
ATOM 697 C C . GLN A 1 91 ? -4.397 24.409 18.003 1.00 79.38 91 GLN A C 1
ATOM 699 O O . GLN A 1 91 ? -4.010 24.167 19.149 1.00 79.38 91 GLN A O 1
ATOM 704 N N . VAL A 1 92 ? -5.697 24.465 17.694 1.00 83.88 92 VAL A N 1
ATOM 705 C CA . VAL A 1 92 ? -6.769 24.385 18.700 1.00 83.88 92 VAL A CA 1
ATOM 706 C C . VAL A 1 92 ? -6.772 23.026 19.401 1.00 83.88 92 VAL A C 1
ATOM 708 O O . VAL A 1 92 ? -7.063 22.955 20.597 1.00 83.88 92 VAL A O 1
ATOM 711 N N . VAL A 1 93 ? -6.435 21.953 18.677 1.00 88.81 93 VAL A N 1
ATOM 712 C CA . VAL A 1 93 ? -6.362 20.598 19.234 1.00 88.81 93 VAL A CA 1
ATOM 713 C C . VAL A 1 93 ? -4.894 20.187 19.380 1.00 88.81 93 VAL A C 1
ATOM 715 O O . VAL A 1 93 ? -4.202 20.034 18.369 1.00 88.81 93 VAL A O 1
ATOM 718 N N . PRO A 1 94 ? -4.398 19.973 20.614 1.00 90.81 94 PRO A N 1
ATOM 719 C CA . PRO A 1 94 ? -3.010 19.589 20.830 1.00 90.81 94 PRO A CA 1
ATOM 720 C C . PRO A 1 94 ? -2.706 18.221 20.213 1.00 90.81 94 PRO A C 1
ATOM 722 O O . PRO A 1 94 ? -3.583 17.369 20.082 1.00 90.81 94 PRO A O 1
ATOM 725 N N . ALA A 1 95 ? -1.437 17.997 19.874 1.00 92.12 95 ALA A N 1
ATOM 726 C CA . ALA A 1 95 ? -0.981 16.703 19.385 1.00 92.12 95 ALA A CA 1
ATOM 727 C C . ALA A 1 95 ? -1.098 15.631 20.482 1.00 92.12 95 ALA A C 1
ATOM 729 O O . ALA A 1 95 ? -0.486 15.747 21.547 1.00 92.12 95 ALA A O 1
ATOM 730 N N . GLY A 1 96 ? -1.861 14.581 20.196 1.00 94.69 96 GLY A N 1
ATOM 731 C CA . GLY A 1 96 ? -1.937 13.366 20.991 1.00 94.69 96 GLY A CA 1
ATOM 732 C C . GLY A 1 96 ? -0.751 12.423 20.754 1.00 94.69 96 GLY A C 1
ATOM 733 O O . GLY A 1 96 ? 0.183 12.736 20.004 1.00 94.69 96 GLY A O 1
ATOM 734 N N . PRO A 1 97 ? -0.742 11.261 21.425 1.00 96.56 97 PRO A N 1
ATOM 735 C CA . PRO A 1 97 ? 0.294 10.251 21.239 1.00 96.56 97 PRO A CA 1
ATOM 736 C C . PRO A 1 97 ? 0.269 9.657 19.815 1.00 96.56 97 PRO A C 1
ATOM 738 O O . PRO A 1 97 ? -0.779 9.664 19.174 1.00 96.56 97 PRO A O 1
ATOM 741 N N . PRO A 1 98 ? 1.387 9.087 19.321 1.00 96.88 98 PRO A N 1
ATOM 742 C CA . PRO A 1 98 ? 1.389 8.349 18.059 1.00 96.88 98 PRO A CA 1
ATOM 743 C C . PRO A 1 98 ? 0.344 7.228 18.054 1.00 96.88 98 PRO A C 1
ATOM 745 O O . PRO A 1 98 ? 0.182 6.521 19.056 1.00 96.88 98 PRO A O 1
ATOM 748 N N . PHE A 1 99 ? -0.314 7.014 16.922 1.00 98.00 99 PHE A N 1
ATOM 749 C CA . PHE A 1 99 ? -1.308 5.959 16.754 1.00 98.00 99 PHE A CA 1
ATOM 750 C C . PHE A 1 99 ? -0.708 4.577 17.063 1.00 98.00 99 PHE A C 1
ATOM 752 O O . PHE A 1 99 ? 0.410 4.261 16.648 1.00 98.00 99 PHE A O 1
ATOM 759 N N . LEU A 1 100 ? -1.433 3.769 17.842 1.00 97.69 100 LEU A N 1
ATOM 760 C CA . LEU A 1 100 ? -0.996 2.471 18.380 1.00 97.69 100 LEU A CA 1
ATOM 761 C C . LEU A 1 100 ? 0.286 2.505 19.231 1.00 97.69 100 LEU A C 1
ATOM 763 O O . LEU A 1 100 ? 0.876 1.459 19.482 1.00 97.69 100 LEU A O 1
ATOM 767 N N . SER A 1 101 ? 0.739 3.664 19.714 1.00 97.69 101 SER A N 1
ATOM 768 C CA . SER A 1 101 ? 1.660 3.716 20.861 1.00 97.69 101 SER A CA 1
ATOM 769 C C . SER A 1 101 ? 0.954 3.286 22.154 1.00 97.69 101 SER A C 1
ATOM 771 O O . SER A 1 101 ? -0.270 3.191 22.182 1.00 97.69 101 SER A O 1
ATOM 773 N N . ASP A 1 102 ? 1.692 3.053 23.242 1.00 98.00 102 ASP A N 1
ATOM 774 C CA . ASP A 1 102 ? 1.084 2.577 24.496 1.00 98.00 102 ASP A CA 1
ATOM 775 C C . ASP A 1 102 ? -0.006 3.526 25.044 1.00 98.00 102 ASP A C 1
ATOM 777 O O . ASP A 1 102 ? -1.081 3.037 25.392 1.00 98.00 102 ASP A O 1
ATOM 781 N N . PRO A 1 103 ? 0.161 4.870 25.043 1.00 97.69 103 PRO A N 1
ATOM 782 C CA . PRO A 1 103 ? -0.925 5.771 25.441 1.00 97.69 103 PRO A CA 1
ATOM 783 C C . PRO A 1 103 ? -2.129 5.753 24.482 1.00 97.69 103 PRO A C 1
ATOM 785 O O . PRO A 1 103 ? -3.271 5.838 24.931 1.00 97.69 103 PRO A O 1
ATOM 788 N N . SER A 1 104 ? -1.898 5.611 23.170 1.00 98.06 104 SER A N 1
ATOM 789 C CA . SER A 1 104 ? -2.978 5.465 22.178 1.00 98.06 104 SER A CA 1
ATOM 790 C C . SER A 1 104 ? -3.756 4.161 22.404 1.00 98.06 104 SER A C 1
ATOM 792 O O . SER A 1 104 ? -4.986 4.166 22.449 1.00 98.06 104 SER A O 1
ATOM 794 N N . LEU A 1 105 ? -3.049 3.055 22.649 1.00 98.25 105 LEU A N 1
ATOM 795 C CA . LEU A 1 105 ? -3.641 1.755 22.962 1.00 98.25 105 LEU A CA 1
ATOM 796 C C . LEU A 1 105 ? -4.436 1.784 24.260 1.00 98.25 105 LEU A C 1
ATOM 798 O O . LEU A 1 105 ? -5.527 1.224 24.293 1.00 98.25 105 LEU A O 1
ATOM 802 N N . GLN A 1 106 ? -3.954 2.470 25.297 1.00 98.50 106 GLN A N 1
ATOM 803 C CA . GLN A 1 106 ? -4.705 2.629 26.541 1.00 98.50 106 GLN A CA 1
ATOM 804 C C . GLN A 1 106 ? -6.079 3.269 26.287 1.00 98.50 106 GLN A C 1
ATOM 806 O O . GLN A 1 106 ? -7.086 2.803 26.827 1.00 98.50 106 GLN A O 1
ATOM 811 N N . ALA A 1 107 ? -6.134 4.305 25.444 1.00 98.69 107 ALA A N 1
ATOM 812 C CA . ALA A 1 107 ? -7.384 4.953 25.062 1.00 98.69 107 ALA A CA 1
ATOM 813 C C . ALA A 1 107 ? -8.285 4.033 24.226 1.00 98.69 107 ALA A C 1
ATOM 815 O O . ALA A 1 107 ? -9.463 3.880 24.553 1.00 98.69 107 ALA A O 1
ATOM 816 N N . ILE A 1 108 ? -7.741 3.367 23.201 1.00 98.75 108 ILE A N 1
ATOM 817 C CA . ILE A 1 108 ? -8.486 2.411 22.359 1.00 98.75 108 ILE A CA 1
ATOM 818 C C . ILE A 1 108 ? -9.041 1.258 23.209 1.00 98.75 108 ILE A C 1
ATOM 820 O O . ILE A 1 108 ? -10.222 0.925 23.129 1.00 98.75 108 ILE A O 1
ATOM 824 N N . GLY A 1 109 ? -8.215 0.676 24.077 1.00 98.75 109 GLY A N 1
ATOM 825 C CA . GLY A 1 109 ? -8.602 -0.384 25.001 1.00 98.75 109 GLY A CA 1
ATOM 826 C C . GLY A 1 109 ? -9.682 0.062 25.982 1.00 98.75 109 GLY A C 1
ATOM 827 O O . GLY A 1 109 ? -10.632 -0.683 26.228 1.00 98.75 109 GLY A O 1
ATOM 828 N N . HIS A 1 110 ? -9.584 1.285 26.514 1.00 98.81 110 HIS A N 1
ATOM 829 C CA . HIS A 1 110 ? -10.620 1.870 27.373 1.00 98.81 110 HIS A CA 1
ATOM 830 C C . HIS A 1 110 ? -11.949 2.015 26.631 1.00 98.81 110 HIS A C 1
ATOM 832 O O . HIS A 1 110 ? -12.969 1.548 27.132 1.00 98.81 110 HIS A O 1
ATOM 838 N N . ALA A 1 111 ? -11.929 2.553 25.408 1.00 98.88 111 ALA A N 1
ATOM 839 C CA . ALA A 1 111 ? -13.116 2.658 24.564 1.00 98.88 111 ALA A CA 1
ATOM 840 C C . ALA A 1 111 ? -13.754 1.285 24.295 1.00 98.88 111 ALA A C 1
ATOM 842 O O . ALA A 1 111 ? -14.964 1.125 24.460 1.00 98.88 111 ALA A O 1
ATOM 843 N N . ILE A 1 112 ? -12.954 0.265 23.962 1.00 98.88 112 ILE A N 1
ATOM 844 C CA . ILE A 1 112 ? -13.446 -1.101 23.726 1.00 98.88 112 ILE A CA 1
ATOM 845 C C . ILE A 1 112 ? -14.074 -1.698 24.991 1.00 98.88 112 ILE A C 1
ATOM 847 O O . ILE A 1 112 ? -15.151 -2.297 24.914 1.00 98.88 112 ILE A O 1
ATOM 851 N N . ARG A 1 113 ? -13.450 -1.535 26.163 1.00 98.75 113 ARG A N 1
ATOM 852 C CA . ARG A 1 113 ? -13.992 -2.033 27.441 1.00 98.75 113 ARG A CA 1
ATOM 853 C C . ARG A 1 113 ? -15.306 -1.339 27.810 1.00 98.75 113 ARG A C 1
ATOM 855 O O . ARG A 1 113 ? -16.264 -2.022 28.171 1.00 98.75 113 ARG A O 1
ATOM 862 N N . GLU A 1 114 ? -15.388 -0.022 27.646 1.00 98.81 114 GLU A N 1
ATOM 863 C CA . GLU A 1 114 ? -16.602 0.751 27.934 1.00 98.81 114 GLU A CA 1
ATOM 864 C C . GLU A 1 114 ? -17.739 0.440 26.959 1.00 98.81 114 GLU A C 1
ATOM 866 O O . GLU A 1 114 ? -18.872 0.202 27.380 1.00 98.81 114 GLU A O 1
ATOM 871 N N . ALA A 1 115 ? -17.448 0.330 25.663 1.00 98.69 115 ALA A N 1
ATOM 872 C CA . ALA A 1 115 ? -18.437 -0.111 24.686 1.00 98.69 115 ALA A CA 1
ATOM 873 C C . ALA A 1 115 ? -18.927 -1.538 24.986 1.00 98.69 115 ALA A C 1
ATOM 875 O O . ALA A 1 115 ? -20.122 -1.812 24.880 1.00 98.69 115 ALA A O 1
ATOM 876 N N . THR A 1 116 ? -18.040 -2.430 25.448 1.00 98.50 116 THR A N 1
ATOM 877 C CA . THR A 1 116 ? -18.418 -3.791 25.872 1.00 98.50 116 THR A CA 1
ATOM 878 C C . THR A 1 116 ? -19.371 -3.739 27.068 1.00 98.50 116 THR A C 1
ATOM 880 O O . THR A 1 116 ? -20.426 -4.373 27.034 1.00 98.50 116 THR A O 1
ATOM 883 N N . ARG A 1 117 ? -19.064 -2.923 28.089 1.00 98.44 117 ARG A N 1
ATOM 884 C CA . ARG A 1 117 ? -19.932 -2.688 29.260 1.00 98.44 117 ARG A CA 1
ATOM 885 C C . ARG A 1 117 ? -21.321 -2.181 28.860 1.00 98.44 117 ARG A C 1
ATOM 887 O O . ARG A 1 117 ? -22.315 -2.570 29.469 1.00 98.44 117 ARG A O 1
ATOM 894 N N . LEU A 1 118 ? -21.395 -1.325 27.843 1.00 98.19 118 LEU A N 1
ATOM 895 C CA . LEU A 1 118 ? -22.636 -0.708 27.362 1.00 98.19 118 LEU A CA 1
ATOM 896 C C . LEU A 1 118 ? -23.388 -1.557 26.319 1.00 98.19 118 LEU A C 1
ATOM 898 O O . LEU A 1 118 ? -24.486 -1.178 25.889 1.00 98.19 118 LEU A O 1
ATOM 902 N N . GLY A 1 119 ? -22.829 -2.696 25.897 1.00 96.88 119 GLY A N 1
ATOM 903 C CA . GLY A 1 119 ? -23.374 -3.511 24.809 1.00 96.88 119 GLY A CA 1
ATOM 904 C C . GLY A 1 119 ? -23.462 -2.726 23.497 1.00 96.88 119 GLY A C 1
ATOM 905 O O . GLY A 1 119 ? -24.509 -2.725 22.847 1.00 96.88 119 GLY A O 1
ATOM 906 N N . MET A 1 120 ? -22.408 -1.976 23.185 1.00 97.81 120 MET A N 1
ATOM 907 C CA . MET A 1 120 ? -22.200 -1.235 21.941 1.00 97.81 120 MET A CA 1
ATOM 908 C C . MET A 1 120 ? -21.138 -1.939 21.089 1.00 97.81 120 MET A C 1
ATOM 910 O O . MET A 1 120 ? -20.435 -2.833 21.561 1.00 97.81 120 MET A O 1
ATOM 914 N N . GLU A 1 121 ? -21.025 -1.541 19.829 1.00 97.88 121 GLU A N 1
ATOM 915 C CA . GLU A 1 121 ? -20.071 -2.107 18.876 1.00 97.88 121 GLU A CA 1
ATOM 916 C C . GLU A 1 121 ? -19.133 -1.040 18.332 1.00 97.88 121 GLU A C 1
ATOM 918 O O . GLU A 1 121 ? -19.584 0.027 17.926 1.00 97.88 121 GLU A O 1
ATOM 923 N N . LEU A 1 122 ? -17.848 -1.360 18.235 1.00 98.62 122 LEU A N 1
ATOM 924 C CA . LEU A 1 122 ? -16.839 -0.466 17.691 1.00 98.62 122 LEU A CA 1
ATOM 925 C C . LEU A 1 122 ? -16.204 -1.022 16.417 1.00 98.62 122 LEU A C 1
ATOM 927 O O . LEU A 1 122 ? -16.006 -2.235 16.296 1.00 98.62 122 LEU A O 1
ATOM 931 N N . GLY A 1 123 ? -15.848 -0.129 15.504 1.00 98.50 123 GLY A N 1
ATOM 932 C CA . GLY A 1 123 ? -14.817 -0.347 14.494 1.00 98.50 123 GLY A CA 1
ATOM 933 C C . GLY A 1 123 ? -13.542 0.425 14.827 1.00 98.50 123 GLY A C 1
ATOM 934 O O . GLY A 1 123 ? -13.543 1.314 15.681 1.00 98.50 123 GLY A O 1
ATOM 935 N N . LEU A 1 124 ? -12.445 0.079 14.157 1.00 98.62 124 LEU A N 1
ATOM 936 C CA . LEU A 1 124 ? -11.171 0.792 14.265 1.00 98.62 124 LEU A CA 1
ATOM 937 C C . LEU A 1 124 ? -10.535 0.945 12.885 1.00 98.62 124 LEU A C 1
ATOM 939 O O . LEU A 1 124 ? -10.263 -0.065 12.231 1.00 98.62 124 LEU A O 1
ATOM 943 N N . ILE A 1 125 ? -10.252 2.182 12.477 1.00 97.88 125 ILE A N 1
ATOM 944 C CA . ILE A 1 125 ? -9.489 2.452 11.256 1.00 97.88 125 ILE A CA 1
ATOM 945 C C . ILE A 1 125 ? -8.041 1.975 11.451 1.00 97.88 125 ILE A C 1
ATOM 947 O O . ILE A 1 125 ? -7.433 2.195 12.497 1.00 97.88 125 ILE A O 1
ATOM 951 N N . THR A 1 126 ? -7.475 1.275 10.463 1.00 96.31 126 THR A N 1
ATOM 952 C CA . THR A 1 126 ? -6.172 0.582 10.590 1.00 96.31 126 THR A CA 1
ATOM 953 C C . THR A 1 126 ? -4.937 1.469 10.413 1.00 96.31 126 THR A C 1
ATOM 955 O O . THR A 1 126 ? -3.831 0.961 10.226 1.00 96.31 126 THR A O 1
ATOM 958 N N . SER A 1 127 ? -5.107 2.782 10.449 1.00 96.50 127 SER A N 1
ATOM 959 C CA . SER A 1 127 ? -4.060 3.786 10.276 1.00 96.50 127 SER A CA 1
ATOM 960 C C . SER A 1 127 ? -4.426 5.052 11.042 1.00 96.50 127 SER A C 1
ATOM 962 O O . SER A 1 127 ? -5.587 5.270 11.381 1.00 96.50 127 SER A O 1
ATOM 964 N N . SER A 1 128 ? -3.428 5.904 11.286 1.00 96.62 128 SER A N 1
ATOM 965 C CA . SER A 1 128 ? -3.709 7.309 11.569 1.00 96.62 128 SER A CA 1
ATOM 966 C C . SER A 1 128 ? -4.156 7.941 10.259 1.00 96.62 128 SER A C 1
ATOM 968 O O . SER A 1 128 ? -3.340 8.116 9.351 1.00 96.62 128 SER A O 1
ATOM 970 N N . SER A 1 129 ? -5.451 8.217 10.159 1.00 94.12 129 SER A N 1
ATOM 971 C CA . SER A 1 129 ? -6.158 8.653 8.966 1.00 94.12 129 SER A CA 1
ATOM 972 C C . SER A 1 129 ? -6.170 7.547 7.897 1.00 94.12 129 SER A C 1
ATOM 974 O O . SER A 1 129 ? -6.455 6.393 8.228 1.00 94.12 129 SER A O 1
ATOM 976 N N . TRP A 1 130 ? -5.856 7.840 6.637 1.00 92.31 130 TRP A N 1
ATOM 977 C CA . TRP A 1 130 ? -5.780 6.874 5.531 1.00 92.31 130 TRP A CA 1
ATOM 978 C C . TRP A 1 130 ? -4.541 7.136 4.675 1.00 92.31 130 TRP A C 1
ATOM 980 O O . TRP A 1 130 ? -3.869 8.136 4.845 1.00 92.31 130 TRP A O 1
ATOM 990 N N . ASN A 1 131 ? -4.128 6.303 3.732 1.00 91.00 131 ASN A N 1
ATOM 991 C CA . ASN A 1 131 ? -4.388 4.881 3.574 1.00 91.00 131 ASN A CA 1
ATOM 992 C C . ASN A 1 131 ? -3.742 4.047 4.698 1.00 91.00 131 ASN A C 1
ATOM 994 O O . ASN A 1 131 ? -3.112 4.576 5.601 1.00 91.00 131 ASN A O 1
ATOM 998 N N . SER A 1 132 ? -3.825 2.719 4.610 1.00 93.81 132 SER A N 1
ATOM 999 C CA . SER A 1 132 ? -3.159 1.816 5.553 1.00 93.81 132 SER A CA 1
ATOM 1000 C C . SER A 1 132 ? -1.631 1.975 5.580 1.00 93.81 132 SER A C 1
ATOM 1002 O O . SER A 1 132 ? -0.975 2.182 4.554 1.00 93.81 132 SER A O 1
ATOM 1004 N N . GLY A 1 133 ? -1.060 1.816 6.772 1.00 95.12 133 GLY A N 1
ATOM 1005 C CA . GLY A 1 133 ? 0.364 1.966 7.054 1.00 95.12 133 GLY A CA 1
ATOM 1006 C C . GLY A 1 133 ? 0.585 2.597 8.427 1.00 95.12 133 GLY A C 1
ATOM 1007 O O . GLY A 1 133 ? -0.357 2.897 9.160 1.00 95.12 133 GLY A O 1
ATOM 1008 N N . GLY A 1 134 ? 1.847 2.801 8.781 1.00 95.81 134 GLY A N 1
ATOM 1009 C CA . GLY A 1 134 ? 2.236 3.317 10.090 1.00 95.81 134 GLY A CA 1
ATOM 1010 C C . GLY A 1 134 ? 3.737 3.233 10.323 1.00 95.81 134 GLY A C 1
ATOM 1011 O O . GLY A 1 134 ? 4.481 2.735 9.477 1.00 95.81 134 GLY A O 1
ATOM 1012 N N . THR A 1 135 ? 4.199 3.700 11.482 1.00 94.00 135 THR A N 1
ATOM 1013 C CA . THR A 1 135 ? 5.631 3.747 11.845 1.00 94.00 135 THR A CA 1
ATOM 1014 C C . THR A 1 135 ? 6.296 2.366 11.925 1.00 94.00 135 THR A C 1
ATOM 1016 O O . THR A 1 135 ? 7.517 2.266 11.964 1.00 94.00 135 THR A O 1
ATOM 1019 N N . TRP A 1 136 ? 5.501 1.295 11.915 1.00 96.25 136 TRP A N 1
ATOM 1020 C CA . TRP A 1 136 ? 5.935 -0.101 11.842 1.00 96.25 136 TRP A CA 1
ATOM 1021 C C . TRP A 1 136 ? 6.138 -0.624 10.410 1.00 96.25 136 TRP A C 1
ATOM 1023 O O . TRP A 1 136 ? 6.561 -1.769 10.230 1.00 96.25 136 TRP A O 1
ATOM 1033 N N . THR A 1 137 ? 5.816 0.174 9.390 1.00 97.38 137 THR A N 1
ATOM 1034 C CA . THR A 1 137 ? 5.931 -0.229 7.983 1.00 97.38 137 THR A CA 1
ATOM 1035 C C . THR A 1 137 ? 7.398 -0.257 7.584 1.00 97.38 137 THR A C 1
ATOM 1037 O O . THR A 1 137 ? 8.063 0.776 7.550 1.00 97.38 137 THR A O 1
ATOM 1040 N N . ARG A 1 138 ? 7.905 -1.454 7.287 1.00 97.38 138 ARG A N 1
ATOM 1041 C CA . ARG A 1 138 ? 9.284 -1.646 6.830 1.00 97.38 138 ARG A CA 1
ATOM 1042 C C . ARG A 1 138 ? 9.467 -1.111 5.408 1.00 97.38 138 ARG A C 1
ATOM 1044 O O . ARG A 1 138 ? 8.496 -1.157 4.651 1.00 97.38 138 ARG A O 1
ATOM 1051 N N . PRO A 1 139 ? 10.676 -0.673 5.016 1.00 96.19 139 PRO A N 1
ATOM 1052 C CA . PRO A 1 139 ? 10.946 -0.146 3.677 1.00 96.19 139 PRO A CA 1
ATOM 1053 C C . PRO A 1 139 ? 10.419 -1.028 2.539 1.00 96.19 139 PRO A C 1
ATOM 1055 O O . PRO A 1 139 ? 9.735 -0.527 1.649 1.00 96.19 139 PRO A O 1
ATOM 1058 N N . GLU A 1 140 ? 10.643 -2.341 2.617 1.00 96.25 140 GLU A N 1
ATOM 1059 C CA . GLU A 1 140 ? 10.187 -3.351 1.653 1.00 96.25 140 GLU A CA 1
ATOM 1060 C C . GLU A 1 140 ? 8.661 -3.539 1.593 1.00 96.25 140 GLU A C 1
ATOM 1062 O O . GLU A 1 140 ? 8.150 -4.139 0.653 1.00 96.25 140 GLU A O 1
ATOM 1067 N N . HIS A 1 141 ? 7.927 -3.019 2.578 1.00 97.38 141 HIS A N 1
ATOM 1068 C CA . HIS A 1 141 ? 6.466 -3.077 2.670 1.00 97.38 141 HIS A CA 1
ATOM 1069 C C . HIS A 1 141 ? 5.798 -1.719 2.424 1.00 97.38 141 HIS A C 1
ATOM 1071 O O . HIS A 1 141 ? 4.579 -1.618 2.554 1.00 97.38 141 HIS A O 1
ATOM 1077 N N . THR A 1 142 ? 6.560 -0.664 2.121 1.00 96.00 142 THR A N 1
ATOM 1078 C CA . THR A 1 142 ? 5.992 0.648 1.773 1.00 96.00 142 THR A CA 1
ATOM 1079 C C . THR A 1 142 ? 5.420 0.642 0.361 1.00 96.00 142 THR A C 1
ATOM 1081 O O . THR A 1 142 ? 5.851 -0.147 -0.470 1.00 96.00 142 THR A O 1
ATOM 1084 N N . ALA A 1 143 ? 4.469 1.529 0.065 1.00 95.06 143 ALA A N 1
ATOM 1085 C CA . ALA A 1 143 ? 3.926 1.673 -1.282 1.00 95.06 143 ALA A CA 1
ATOM 1086 C C . ALA A 1 143 ? 5.058 1.881 -2.299 1.00 95.06 143 ALA A C 1
ATOM 1088 O O . ALA A 1 143 ? 5.859 2.805 -2.136 1.00 95.06 143 ALA A O 1
ATOM 1089 N N . MET A 1 144 ? 5.111 1.049 -3.340 1.00 95.50 144 MET A N 1
ATOM 1090 C CA . MET A 1 144 ? 6.184 1.041 -4.336 1.00 95.50 144 MET A CA 1
ATOM 1091 C C . MET A 1 144 ? 5.770 1.749 -5.628 1.00 95.50 144 MET A C 1
ATOM 1093 O O . MET A 1 144 ? 4.588 1.857 -5.955 1.00 95.50 144 MET A O 1
ATOM 1097 N N . ALA A 1 145 ? 6.766 2.221 -6.374 1.00 95.38 145 ALA A N 1
ATOM 1098 C CA . ALA A 1 145 ? 6.588 2.823 -7.684 1.00 95.38 145 ALA A CA 1
ATOM 1099 C C . ALA A 1 145 ? 7.640 2.331 -8.684 1.00 95.38 145 ALA A C 1
ATOM 1101 O O . ALA A 1 145 ? 8.751 1.944 -8.305 1.00 95.38 145 ALA A O 1
ATOM 1102 N N . LEU A 1 146 ? 7.285 2.371 -9.970 1.00 96.12 146 LEU A N 1
ATOM 1103 C CA . LEU A 1 146 ? 8.210 2.120 -11.070 1.00 96.12 146 LEU A CA 1
ATOM 1104 C C . LEU A 1 146 ? 8.928 3.419 -11.451 1.00 96.12 146 LEU A C 1
ATOM 1106 O O . LEU A 1 146 ? 8.296 4.420 -11.792 1.00 96.12 146 LEU A O 1
ATOM 1110 N N . TYR A 1 147 ? 10.252 3.398 -11.457 1.00 96.12 147 TYR A N 1
ATOM 1111 C CA . TYR A 1 147 ? 11.108 4.506 -11.871 1.00 96.12 147 TYR A CA 1
ATOM 1112 C C . TYR A 1 147 ? 11.929 4.117 -13.098 1.00 96.12 147 TYR A C 1
ATOM 1114 O O . TYR A 1 147 ? 12.176 2.932 -13.324 1.00 96.12 147 TYR A O 1
ATOM 1122 N N . ARG A 1 148 ? 12.341 5.112 -13.896 1.00 95.69 148 ARG A N 1
ATOM 1123 C CA . ARG A 1 148 ? 13.108 4.890 -15.128 1.00 95.69 148 ARG A CA 1
ATOM 1124 C C . ARG A 1 148 ? 14.312 5.820 -15.237 1.00 95.69 148 ARG A C 1
ATOM 1126 O O . ARG A 1 148 ? 14.198 7.007 -14.931 1.00 95.69 148 ARG A O 1
ATOM 1133 N N . THR A 1 149 ? 15.426 5.291 -15.733 1.00 97.06 149 THR A N 1
ATOM 1134 C CA . THR A 1 149 ? 16.553 6.073 -16.273 1.00 97.06 149 THR A CA 1
ATOM 1135 C C . THR A 1 149 ? 16.662 5.806 -17.763 1.00 97.06 149 THR A C 1
ATOM 1137 O O . THR A 1 149 ? 16.590 4.649 -18.172 1.00 97.06 149 THR A O 1
ATOM 1140 N N . TYR A 1 150 ? 16.901 6.855 -18.551 1.00 96.06 150 TYR A N 1
ATOM 1141 C CA . TYR A 1 150 ? 17.097 6.770 -19.997 1.00 96.06 150 TYR A CA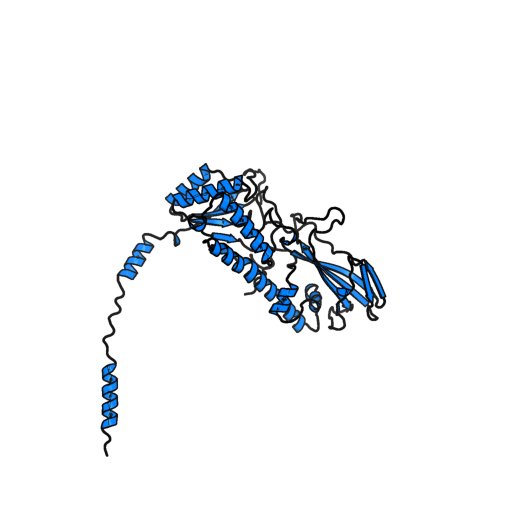 1
ATOM 1142 C C . TYR A 1 150 ? 18.536 7.132 -20.376 1.00 96.06 150 TYR A C 1
ATOM 1144 O O . TYR A 1 150 ? 19.096 8.090 -19.840 1.00 96.06 150 TYR A O 1
ATOM 1152 N N . HIS A 1 151 ? 19.117 6.410 -21.332 1.00 96.81 151 HIS A N 1
ATOM 1153 C CA . HIS A 1 151 ? 20.432 6.711 -21.899 1.00 96.81 151 HIS A CA 1
ATOM 1154 C C . HIS A 1 151 ? 20.445 6.464 -23.412 1.00 96.81 151 HIS A C 1
ATOM 1156 O O . HIS A 1 151 ? 20.026 5.405 -23.861 1.00 96.81 151 HIS A O 1
ATOM 1162 N N . GLN A 1 152 ? 20.938 7.414 -24.207 1.00 96.38 152 GLN A N 1
ATOM 1163 C CA . GLN A 1 152 ? 21.057 7.244 -25.661 1.00 96.38 152 GLN A CA 1
ATOM 1164 C C . GLN A 1 152 ? 22.366 6.539 -26.013 1.00 96.38 152 GLN A C 1
ATOM 1166 O O . GLN A 1 152 ? 23.420 6.919 -25.509 1.00 96.38 152 GLN A O 1
ATOM 1171 N N . SER A 1 153 ? 22.316 5.537 -26.887 1.00 95.44 153 SER A N 1
ATOM 1172 C CA . SER A 1 153 ? 23.482 4.755 -27.291 1.00 95.44 153 SER A CA 1
ATOM 1173 C C . SER A 1 153 ? 23.444 4.408 -28.778 1.00 95.44 153 SER A C 1
ATOM 1175 O O . SER A 1 153 ? 22.382 4.179 -29.355 1.00 95.44 153 SER A O 1
ATOM 1177 N N . ALA A 1 154 ? 24.616 4.353 -29.405 1.00 95.12 154 ALA A N 1
ATOM 1178 C CA . ALA A 1 154 ? 24.757 3.757 -30.727 1.00 95.12 154 ALA A CA 1
ATOM 1179 C C . ALA A 1 154 ? 24.909 2.231 -30.606 1.00 95.12 154 ALA A C 1
ATOM 1181 O O . ALA A 1 154 ? 25.228 1.708 -29.539 1.00 95.12 154 ALA A O 1
ATOM 1182 N N . GLY A 1 155 ? 24.705 1.522 -31.714 1.00 94.75 155 GLY A N 1
ATOM 1183 C CA . GLY A 1 155 ? 25.063 0.111 -31.831 1.00 94.75 155 GLY A CA 1
ATOM 1184 C C . GLY A 1 155 ? 26.547 -0.165 -31.558 1.00 94.75 155 GLY A C 1
ATOM 1185 O O . GLY A 1 155 ? 27.378 0.743 -31.508 1.00 94.75 155 GLY A O 1
ATOM 1186 N N . GLY A 1 156 ? 26.885 -1.443 -31.397 1.00 96.94 156 GLY A N 1
ATOM 1187 C CA . GLY A 1 156 ? 28.239 -1.899 -31.086 1.00 96.94 156 GLY A CA 1
ATOM 1188 C C . GLY A 1 156 ? 28.440 -2.222 -29.606 1.00 96.94 156 GLY A C 1
ATOM 1189 O O . GLY A 1 156 ? 27.498 -2.592 -28.905 1.00 96.94 156 GLY A O 1
ATOM 1190 N N . ALA A 1 157 ? 29.691 -2.178 -29.145 1.00 97.31 157 ALA A N 1
ATOM 1191 C CA . ALA A 1 157 ? 30.045 -2.507 -27.765 1.00 97.31 157 ALA A CA 1
ATOM 1192 C C . ALA A 1 157 ? 29.687 -1.361 -26.806 1.00 97.31 157 ALA A C 1
ATOM 1194 O O . ALA A 1 157 ? 30.025 -0.204 -27.052 1.00 97.31 157 ALA A O 1
ATOM 1195 N N . ILE A 1 158 ? 29.057 -1.710 -25.688 1.00 96.69 158 ILE A N 1
ATOM 1196 C CA . ILE A 1 158 ? 28.640 -0.802 -24.622 1.00 96.69 158 ILE A CA 1
ATOM 1197 C C . ILE A 1 158 ? 29.402 -1.172 -23.354 1.00 96.69 158 ILE A C 1
ATOM 1199 O O . ILE A 1 158 ? 29.395 -2.330 -22.943 1.00 96.69 158 ILE A O 1
ATOM 1203 N N . ASP A 1 159 ? 30.027 -0.178 -22.731 1.00 97.62 159 ASP A N 1
ATOM 1204 C CA . ASP A 1 159 ? 30.579 -0.242 -21.376 1.00 97.62 159 ASP A CA 1
ATOM 1205 C C . ASP A 1 159 ? 30.358 1.127 -20.731 1.00 97.62 159 ASP A C 1
ATOM 1207 O O . ASP A 1 159 ? 31.093 2.081 -20.993 1.00 97.62 159 ASP A O 1
ATOM 1211 N N . LEU A 1 160 ? 29.265 1.254 -19.983 1.00 97.38 160 LEU A N 1
ATOM 1212 C CA . LEU A 1 160 ? 28.847 2.522 -19.392 1.00 97.38 160 LEU A CA 1
ATOM 1213 C C . LEU A 1 160 ? 28.223 2.330 -18.018 1.00 97.38 160 LEU A C 1
ATOM 1215 O O . LEU A 1 160 ? 27.846 1.225 -17.625 1.00 97.38 160 LEU A O 1
ATOM 1219 N N . GLU A 1 161 ? 28.090 3.437 -17.299 1.00 97.19 161 GLU A N 1
ATOM 1220 C CA . GLU A 1 161 ? 27.302 3.503 -16.077 1.00 97.19 161 GLU A CA 1
ATOM 1221 C C . GLU A 1 161 ? 25.858 3.903 -16.412 1.00 97.19 161 GLU A C 1
ATOM 1223 O O . GLU A 1 161 ? 25.596 5.015 -16.876 1.00 97.19 161 GLU A O 1
ATOM 1228 N N . LEU A 1 162 ? 24.914 2.991 -16.186 1.00 97.00 162 LEU A N 1
ATOM 1229 C CA . LEU A 1 162 ? 23.481 3.225 -16.292 1.00 97.00 162 LEU A CA 1
ATOM 1230 C C . LEU A 1 162 ? 22.923 3.474 -14.890 1.00 97.00 162 LEU A C 1
ATOM 1232 O O . LEU A 1 162 ? 22.573 2.545 -14.156 1.00 97.00 162 LEU A O 1
ATOM 1236 N N . SER A 1 163 ? 22.887 4.748 -14.510 1.00 94.75 163 SER A N 1
ATOM 1237 C CA . SER A 1 163 ? 22.591 5.181 -13.147 1.00 94.75 163 SER A CA 1
ATOM 1238 C C . SER A 1 163 ? 21.209 4.748 -12.647 1.00 94.75 163 SER A C 1
ATOM 1240 O O . SER A 1 163 ? 20.244 4.597 -13.403 1.00 94.75 163 SER A O 1
ATOM 1242 N N . PHE A 1 164 ? 21.116 4.574 -11.327 1.00 95.31 164 PHE A N 1
ATOM 1243 C CA . PHE A 1 164 ? 19.844 4.411 -10.628 1.00 95.31 164 PHE A CA 1
ATOM 1244 C C . PHE A 1 164 ? 18.925 5.620 -10.896 1.00 95.31 164 PHE A C 1
ATOM 1246 O O . PHE A 1 164 ? 19.415 6.755 -10.911 1.00 95.31 164 PHE A O 1
ATOM 1253 N N . PRO A 1 165 ? 17.612 5.411 -11.090 1.00 94.69 165 PRO A N 1
ATOM 1254 C CA . PRO A 1 165 ? 16.711 6.492 -11.466 1.00 94.69 165 PRO A CA 1
ATOM 1255 C C . PRO A 1 165 ? 16.512 7.542 -10.378 1.00 94.69 165 PRO A C 1
ATOM 1257 O O . PRO A 1 165 ? 16.484 7.260 -9.179 1.00 94.69 165 PRO A O 1
ATOM 1260 N N . ALA A 1 166 ? 16.324 8.786 -10.818 1.00 92.56 166 ALA A N 1
ATOM 1261 C CA . ALA A 1 166 ? 15.918 9.863 -9.930 1.00 92.56 166 ALA A CA 1
ATOM 1262 C C . ALA A 1 166 ? 14.510 9.590 -9.376 1.00 92.56 166 ALA A C 1
ATOM 1264 O O . ALA A 1 166 ? 13.619 9.137 -10.094 1.00 92.56 166 ALA A O 1
ATOM 1265 N N . MET A 1 167 ? 14.310 9.911 -8.100 1.00 91.19 167 MET A N 1
ATOM 1266 C CA . MET A 1 167 ? 13.020 9.797 -7.418 1.00 91.19 167 MET A CA 1
ATOM 1267 C C . MET A 1 167 ? 12.558 11.185 -6.973 1.00 91.19 167 MET A C 1
ATOM 1269 O O . MET A 1 167 ? 13.402 12.026 -6.638 1.00 91.19 167 MET A O 1
ATOM 1273 N N . PRO A 1 168 ? 11.243 11.443 -6.930 1.00 89.75 168 PRO A N 1
ATOM 1274 C CA . PRO A 1 168 ? 10.725 12.708 -6.442 1.00 89.75 168 PRO A CA 1
ATOM 1275 C C . PRO A 1 168 ? 11.090 12.897 -4.968 1.00 89.75 168 PRO A C 1
ATOM 1277 O O . PRO A 1 168 ? 11.026 11.966 -4.173 1.00 89.75 168 PRO A O 1
ATOM 1280 N N . GLU A 1 169 ? 11.441 14.123 -4.584 1.00 91.00 169 GLU A N 1
ATOM 1281 C CA . GLU A 1 169 ? 11.613 14.480 -3.169 1.00 91.00 169 GLU A CA 1
ATOM 1282 C C . GLU A 1 169 ? 10.286 14.874 -2.502 1.00 91.00 169 GLU A C 1
ATOM 1284 O O . GLU A 1 169 ? 10.197 14.966 -1.270 1.00 91.00 169 GLU A O 1
ATOM 1289 N N . ARG A 1 170 ? 9.257 15.169 -3.312 1.00 90.19 170 ARG A N 1
ATOM 1290 C CA . ARG A 1 170 ? 7.938 15.634 -2.872 1.00 90.19 170 ARG A CA 1
ATOM 1291 C C . ARG A 1 170 ? 6.822 15.203 -3.824 1.00 90.19 170 ARG A C 1
ATOM 1293 O O . ARG A 1 170 ? 7.027 15.168 -5.033 1.00 90.19 170 ARG A O 1
ATOM 1300 N N . TYR A 1 171 ? 5.624 15.020 -3.271 1.00 82.12 171 TYR A N 1
ATOM 1301 C CA . TYR A 1 171 ? 4.358 15.013 -4.010 1.00 82.12 171 TYR A CA 1
ATOM 1302 C C . TYR A 1 171 ? 3.518 16.207 -3.558 1.00 82.12 171 TYR A C 1
ATOM 1304 O O . TYR A 1 171 ? 3.061 16.275 -2.412 1.00 82.12 171 TYR A O 1
ATOM 1312 N N . GLY A 1 172 ? 3.362 17.198 -4.438 1.00 82.50 172 GLY A N 1
ATOM 1313 C CA . GLY A 1 172 ? 2.754 18.475 -4.074 1.00 82.50 172 GLY A CA 1
ATOM 1314 C C . GLY A 1 172 ? 3.498 19.128 -2.904 1.00 82.50 172 GLY A C 1
ATOM 1315 O O . GLY A 1 172 ? 4.681 19.452 -3.005 1.00 82.50 172 GLY A O 1
ATOM 1316 N N . ARG A 1 173 ? 2.811 19.315 -1.771 1.00 80.06 173 ARG A N 1
ATOM 1317 C CA . ARG A 1 173 ? 3.399 19.924 -0.563 1.00 80.06 173 ARG A CA 1
ATOM 1318 C C . ARG A 1 173 ? 4.097 18.909 0.349 1.00 80.06 173 ARG A C 1
ATOM 1320 O O . ARG A 1 173 ? 4.909 19.305 1.188 1.00 80.06 173 ARG A O 1
ATOM 1327 N N . HIS A 1 174 ? 3.828 17.618 0.181 1.00 84.38 174 HIS A N 1
ATOM 1328 C CA . HIS A 1 174 ? 4.299 16.567 1.080 1.00 84.38 174 HIS A CA 1
ATOM 1329 C C . HIS A 1 174 ? 5.688 16.080 0.673 1.00 84.38 174 HIS A C 1
ATOM 1331 O O . HIS A 1 174 ? 5.939 15.817 -0.500 1.00 84.38 174 HIS A O 1
ATOM 1337 N N . LYS A 1 175 ? 6.603 15.967 1.642 1.00 91.00 175 LYS A N 1
ATOM 1338 C CA . LYS A 1 175 ? 7.928 15.371 1.430 1.00 91.00 175 LYS A CA 1
ATOM 1339 C C . LYS A 1 175 ? 7.800 13.856 1.320 1.00 91.00 175 LYS A C 1
ATOM 1341 O O . LYS A 1 175 ? 7.048 13.257 2.083 1.00 91.00 175 LYS A O 1
ATOM 1346 N N . THR A 1 176 ? 8.558 13.248 0.416 1.00 93.25 176 THR A N 1
ATOM 1347 C CA . THR A 1 176 ? 8.624 11.790 0.327 1.00 93.25 176 THR A CA 1
ATOM 1348 C C . THR A 1 176 ? 9.301 11.193 1.555 1.00 93.25 176 THR A C 1
ATOM 1350 O O . THR A 1 176 ? 10.371 11.650 1.970 1.00 93.25 176 THR A O 1
ATOM 1353 N N . LEU A 1 177 ? 8.708 10.137 2.099 1.00 94.62 177 LEU A N 1
ATOM 1354 C CA . LEU A 1 177 ? 9.230 9.356 3.215 1.00 94.62 177 LEU A CA 1
ATOM 1355 C C . LEU A 1 177 ? 9.912 8.095 2.684 1.00 94.62 177 LEU A C 1
ATOM 1357 O O . LEU A 1 177 ? 9.329 7.016 2.665 1.00 94.62 177 LEU A O 1
ATOM 1361 N N . ILE A 1 178 ? 11.144 8.259 2.206 1.00 95.25 178 ILE A N 1
ATOM 1362 C CA . ILE A 1 178 ? 11.977 7.162 1.705 1.00 95.25 178 ILE A CA 1
ATOM 1363 C C . ILE A 1 178 ? 13.165 7.020 2.646 1.00 95.25 178 ILE A C 1
ATOM 1365 O O . ILE A 1 178 ? 13.953 7.957 2.795 1.00 95.25 178 ILE A O 1
ATOM 1369 N N . GLU A 1 179 ? 13.294 5.853 3.271 1.00 95.88 179 GLU A N 1
ATOM 1370 C CA . GLU A 1 179 ? 14.487 5.506 4.034 1.00 95.88 179 GLU A CA 1
ATOM 1371 C C . GLU A 1 179 ? 15.651 5.267 3.069 1.00 95.88 179 GLU A C 1
ATOM 1373 O O . GLU A 1 179 ? 15.536 4.487 2.119 1.00 95.88 179 GLU A O 1
ATOM 1378 N N . LYS A 1 180 ? 16.761 5.974 3.294 1.00 95.69 180 LYS A N 1
ATOM 1379 C CA . LYS A 1 180 ? 17.927 5.960 2.412 1.00 95.69 180 LYS A CA 1
ATOM 1380 C C . LYS A 1 180 ? 19.160 5.447 3.140 1.00 95.69 180 LYS A C 1
ATOM 1382 O O . LYS A 1 180 ? 19.404 5.817 4.286 1.00 95.69 180 LYS A O 1
ATOM 1387 N N . ASP A 1 181 ? 19.957 4.661 2.433 1.00 95.44 181 ASP A N 1
ATOM 1388 C CA . ASP A 1 181 ? 21.299 4.291 2.855 1.00 95.44 181 ASP A CA 1
ATOM 1389 C C . ASP A 1 181 ? 22.191 5.541 2.902 1.00 95.44 181 ASP A C 1
ATOM 1391 O O . ASP A 1 181 ? 22.208 6.357 1.976 1.00 95.44 181 ASP A O 1
ATOM 1395 N N . THR A 1 182 ? 22.924 5.713 4.001 1.00 93.75 182 THR A N 1
ATOM 1396 C CA . THR A 1 182 ? 23.672 6.949 4.281 1.00 93.75 182 THR A CA 1
ATOM 1397 C C . THR A 1 182 ? 24.927 7.102 3.429 1.00 93.75 182 THR A C 1
ATOM 1399 O O . THR A 1 182 ? 25.426 8.218 3.292 1.00 93.75 182 THR A O 1
ATOM 1402 N N . VAL A 1 183 ? 25.432 6.008 2.853 1.00 93.06 183 VAL A N 1
ATOM 1403 C CA . VAL A 1 183 ? 26.645 6.004 2.028 1.00 93.06 183 VAL A CA 1
ATOM 1404 C C . VAL A 1 183 ? 26.300 6.254 0.563 1.00 93.06 183 VAL A C 1
ATOM 1406 O O . VAL A 1 183 ? 26.877 7.133 -0.071 1.00 93.06 183 VAL A O 1
ATOM 1409 N N . SER A 1 184 ? 25.350 5.495 0.021 1.00 91.81 184 SER A N 1
ATOM 1410 C CA . SER A 1 184 ? 24.953 5.558 -1.389 1.00 91.81 184 SER A CA 1
ATOM 1411 C C . SER A 1 184 ? 23.891 6.618 -1.686 1.00 91.81 184 SER A C 1
ATOM 1413 O O . SER A 1 184 ? 23.729 7.008 -2.842 1.00 91.81 184 SER A O 1
ATOM 1415 N N . GLY A 1 185 ? 23.128 7.060 -0.680 1.00 92.44 185 GLY A N 1
ATOM 1416 C CA . GLY A 1 185 ? 21.984 7.961 -0.852 1.00 92.44 185 GLY A CA 1
ATOM 1417 C C . GLY A 1 185 ? 20.768 7.324 -1.541 1.00 92.44 185 GLY A C 1
ATOM 1418 O O . GLY A 1 185 ? 19.798 8.029 -1.840 1.00 92.44 185 GLY A O 1
ATOM 1419 N N . ARG A 1 186 ? 20.802 6.010 -1.801 1.00 94.50 186 ARG A N 1
ATOM 1420 C CA . ARG A 1 186 ? 19.719 5.235 -2.432 1.00 94.50 186 ARG A CA 1
ATOM 1421 C C . ARG A 1 186 ? 18.703 4.754 -1.404 1.00 94.50 186 ARG A C 1
ATOM 1423 O O . ARG A 1 186 ? 19.043 4.698 -0.225 1.00 94.50 186 ARG A O 1
ATOM 1430 N N . PRO A 1 187 ? 17.481 4.371 -1.820 1.00 96.81 187 PRO A N 1
ATOM 1431 C CA . PRO A 1 187 ? 16.575 3.639 -0.947 1.00 96.81 187 PRO A CA 1
ATOM 1432 C C . PRO A 1 187 ? 17.265 2.418 -0.342 1.00 96.81 187 PRO A C 1
ATOM 1434 O O . PRO A 1 187 ? 17.994 1.715 -1.042 1.00 96.81 187 PRO A O 1
ATOM 1437 N N . VAL A 1 188 ? 16.999 2.134 0.931 1.00 97.38 188 VAL A N 1
ATOM 1438 C CA . VAL A 1 188 ? 17.487 0.900 1.575 1.00 97.38 188 VAL A CA 1
ATOM 1439 C C . VAL A 1 188 ? 16.865 -0.365 0.968 1.00 97.38 188 VAL A C 1
ATOM 1441 O O . VAL A 1 188 ? 17.431 -1.447 1.087 1.00 97.38 188 VAL A O 1
ATOM 1444 N N . PHE A 1 189 ? 15.727 -0.224 0.282 1.00 97.19 189 PHE A N 1
ATOM 1445 C CA . PHE A 1 189 ? 15.081 -1.278 -0.489 1.00 97.19 189 PHE A CA 1
ATOM 1446 C C . PHE A 1 189 ? 14.755 -0.784 -1.900 1.00 97.19 189 PHE A C 1
ATOM 1448 O O . PHE A 1 189 ? 14.119 0.255 -2.064 1.00 97.19 189 PHE A O 1
ATOM 1455 N N . TYR A 1 190 ? 15.167 -1.541 -2.910 1.00 97.19 190 TYR A N 1
ATOM 1456 C CA . TYR A 1 190 ? 14.762 -1.387 -4.304 1.00 97.19 190 TYR A CA 1
ATOM 1457 C C . TYR A 1 190 ? 15.034 -2.693 -5.055 1.00 97.19 190 TYR A C 1
ATOM 1459 O O . TYR A 1 190 ? 15.788 -3.547 -4.587 1.00 97.19 190 TYR A O 1
ATOM 1467 N N . GLN A 1 191 ? 14.449 -2.828 -6.239 1.00 96.62 191 GLN A N 1
ATOM 1468 C CA . GLN A 1 191 ? 14.657 -3.956 -7.135 1.00 96.62 191 GLN A CA 1
ATOM 1469 C C . GLN A 1 191 ? 14.731 -3.454 -8.576 1.00 96.62 191 GLN A C 1
ATOM 1471 O O . GLN A 1 191 ? 13.819 -2.775 -9.044 1.00 96.62 191 GLN A O 1
ATOM 1476 N N . ASP A 1 192 ? 15.792 -3.811 -9.298 1.00 97.12 192 ASP A N 1
ATOM 1477 C CA . ASP A 1 192 ? 15.798 -3.652 -10.752 1.00 97.12 192 ASP A CA 1
ATOM 1478 C C . ASP A 1 192 ? 14.771 -4.605 -11.370 1.00 97.12 192 ASP A C 1
ATOM 1480 O O . ASP A 1 192 ? 14.780 -5.805 -11.095 1.00 97.12 192 ASP A O 1
ATOM 1484 N N . VAL A 1 193 ? 13.860 -4.048 -12.167 1.00 97.81 193 VAL A N 1
ATOM 1485 C CA . VAL A 1 193 ? 12.797 -4.797 -12.848 1.00 97.81 193 VAL A CA 1
ATOM 1486 C C . VAL A 1 193 ? 13.349 -5.373 -14.142 1.00 97.81 193 VAL A C 1
ATOM 1488 O O . VAL A 1 193 ? 13.344 -6.586 -14.326 1.00 97.81 193 VAL A O 1
ATOM 1491 N N . CYS A 1 194 ? 13.864 -4.508 -15.016 1.00 98.12 194 CYS A N 1
ATOM 1492 C CA . CYS A 1 194 ? 14.591 -4.901 -16.216 1.00 98.12 194 CYS A CA 1
ATOM 1493 C C . CYS A 1 194 ? 15.401 -3.726 -16.777 1.00 98.12 194 CYS A C 1
ATOM 1495 O O . CYS A 1 194 ? 15.167 -2.560 -16.445 1.00 98.12 194 CYS A O 1
ATOM 1497 N N . VAL A 1 195 ? 16.335 -4.032 -17.672 1.00 98.56 195 VAL A N 1
ATOM 1498 C CA . VAL A 1 195 ? 16.993 -3.058 -18.545 1.00 98.56 195 VAL A CA 1
ATOM 1499 C C . VAL A 1 195 ? 16.659 -3.419 -19.980 1.00 98.56 195 VAL A C 1
ATOM 1501 O O . VAL A 1 195 ? 16.944 -4.533 -20.399 1.00 98.56 195 VAL A O 1
ATOM 1504 N N . LEU A 1 196 ? 16.090 -2.489 -20.739 1.00 98.44 196 LEU A N 1
ATOM 1505 C CA . LEU A 1 196 ? 15.764 -2.690 -22.150 1.00 98.44 196 LEU A CA 1
ATOM 1506 C C . LEU A 1 196 ? 16.595 -1.749 -23.017 1.00 98.44 196 LEU A C 1
ATOM 1508 O O . LEU A 1 196 ? 16.794 -0.593 -22.654 1.00 98.44 196 LEU A O 1
ATOM 1512 N N . ALA A 1 197 ? 17.047 -2.213 -24.175 1.00 97.88 197 ALA A N 1
ATOM 1513 C CA . ALA A 1 197 ? 17.390 -1.340 -25.288 1.00 97.88 197 ALA A CA 1
ATOM 1514 C C . ALA A 1 197 ? 16.205 -1.296 -26.250 1.00 97.88 197 ALA A C 1
ATOM 1516 O O . ALA A 1 197 ? 15.811 -2.329 -26.788 1.00 97.88 197 ALA A O 1
ATOM 1517 N N . ILE A 1 198 ? 15.656 -0.103 -26.462 1.00 96.75 198 ILE A N 1
ATOM 1518 C CA . ILE A 1 198 ? 14.583 0.153 -27.423 1.00 96.75 198 ILE A CA 1
ATOM 1519 C C . ILE A 1 198 ? 15.158 0.888 -28.635 1.00 96.75 198 ILE A C 1
ATOM 1521 O O . ILE A 1 198 ? 15.908 1.856 -28.482 1.00 96.75 198 ILE A O 1
ATOM 1525 N N . GLY A 1 199 ? 14.866 0.411 -29.841 1.00 94.25 199 GLY A N 1
ATOM 1526 C CA . GLY A 1 199 ? 15.308 1.057 -31.073 1.00 94.25 199 GLY A CA 1
ATOM 1527 C C . GLY A 1 199 ? 14.715 2.460 -31.179 1.00 94.25 199 GLY A C 1
ATOM 1528 O O . GLY A 1 199 ? 13.541 2.671 -30.883 1.00 94.25 199 GLY A O 1
ATOM 1529 N N . THR A 1 200 ? 15.511 3.446 -31.588 1.00 86.19 200 THR A N 1
ATOM 1530 C CA . THR A 1 200 ? 15.005 4.811 -31.769 1.00 86.19 200 THR A CA 1
ATOM 1531 C C . THR A 1 200 ? 14.127 4.880 -33.019 1.00 86.19 200 THR A C 1
ATOM 1533 O O . THR A 1 200 ? 14.625 4.720 -34.134 1.00 86.19 200 THR A O 1
ATOM 1536 N N . THR A 1 201 ? 12.834 5.158 -32.845 1.00 79.94 201 THR A N 1
ATOM 1537 C CA . THR A 1 201 ? 11.864 5.313 -33.942 1.00 79.94 201 THR A CA 1
ATOM 1538 C C . THR A 1 201 ? 11.225 6.702 -33.924 1.00 79.94 201 THR A C 1
ATOM 1540 O O . THR A 1 201 ? 11.134 7.352 -32.883 1.00 79.94 201 THR A O 1
ATOM 1543 N N . SER A 1 202 ? 10.843 7.218 -35.097 1.00 78.75 202 SER A N 1
ATOM 1544 C CA . SER A 1 202 ? 10.281 8.574 -35.234 1.00 78.75 202 SER A CA 1
ATOM 1545 C C . SER A 1 202 ? 8.794 8.667 -34.888 1.00 78.75 202 SER A C 1
ATOM 1547 O O . SER A 1 202 ? 8.281 9.766 -34.703 1.00 78.75 202 SER A O 1
ATOM 1549 N N . ASP A 1 203 ? 8.100 7.534 -34.854 1.00 84.94 203 ASP A N 1
ATOM 1550 C CA . ASP A 1 203 ? 6.657 7.397 -34.643 1.00 84.94 203 ASP A CA 1
ATOM 1551 C C . ASP A 1 203 ? 6.308 6.680 -33.328 1.00 84.94 203 ASP A C 1
ATOM 1553 O O . ASP A 1 203 ? 5.143 6.368 -33.096 1.00 84.94 203 ASP A O 1
ATOM 1557 N N . SER A 1 204 ? 7.300 6.427 -32.465 1.00 90.25 204 SER A N 1
ATOM 1558 C CA . SER A 1 204 ? 7.153 5.676 -31.209 1.00 90.25 204 SER A CA 1
ATOM 1559 C C . SER A 1 204 ? 6.616 4.245 -31.377 1.00 90.25 204 SER A C 1
ATOM 1561 O O . SER A 1 204 ? 6.261 3.609 -30.382 1.00 90.25 204 SER A O 1
ATOM 1563 N N . LEU A 1 205 ? 6.571 3.717 -32.605 1.00 94.94 205 LEU A N 1
ATOM 1564 C CA . LEU A 1 205 ? 6.239 2.324 -32.884 1.00 94.94 205 LEU A CA 1
ATOM 1565 C C . LEU A 1 205 ? 7.498 1.470 -32.719 1.00 94.94 205 LEU A C 1
ATOM 1567 O O . LEU A 1 205 ? 8.541 1.784 -33.288 1.00 94.94 205 LEU A O 1
ATOM 1571 N N . LEU A 1 206 ? 7.398 0.392 -31.950 1.00 94.81 206 LEU A N 1
ATOM 1572 C CA . LEU A 1 206 ? 8.460 -0.573 -31.693 1.00 94.81 206 LEU A CA 1
ATOM 1573 C C . LEU A 1 206 ? 8.012 -1.949 -32.175 1.00 94.81 206 LEU A C 1
ATOM 1575 O O . LEU A 1 206 ? 6.960 -2.440 -31.770 1.00 94.81 206 LEU A O 1
ATOM 1579 N N . GLN A 1 207 ? 8.815 -2.585 -33.018 1.00 94.06 207 GLN A N 1
ATOM 1580 C CA . GLN A 1 207 ? 8.686 -4.014 -33.308 1.00 94.06 207 GLN A CA 1
ATOM 1581 C C . GLN A 1 207 ? 9.488 -4.830 -32.283 1.00 94.06 207 GLN A C 1
ATOM 1583 O O . GLN A 1 207 ? 10.431 -4.320 -31.675 1.00 94.06 207 GLN A O 1
ATOM 1588 N N . SER A 1 208 ? 9.139 -6.101 -32.087 1.00 88.94 208 SER A N 1
ATOM 1589 C CA . SER A 1 208 ? 9.781 -6.979 -31.094 1.00 88.94 208 SER A CA 1
ATOM 1590 C C . SER A 1 208 ? 11.297 -7.096 -31.271 1.00 88.94 208 SER A C 1
ATOM 1592 O O . SER A 1 208 ? 12.020 -7.218 -30.288 1.00 88.94 208 SER A O 1
ATOM 1594 N N . ASP A 1 209 ? 11.807 -7.039 -32.503 1.00 90.19 209 ASP A N 1
ATOM 1595 C CA . ASP A 1 209 ? 13.248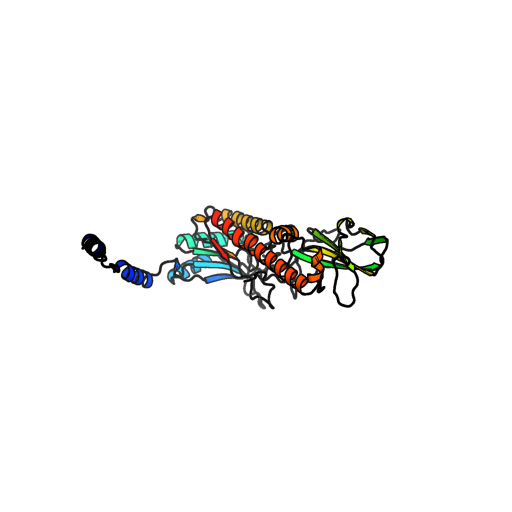 -7.074 -32.796 1.00 90.19 209 ASP A CA 1
ATOM 1596 C C . ASP A 1 209 ? 13.977 -5.762 -32.450 1.00 90.19 209 ASP A C 1
ATOM 1598 O O . ASP A 1 209 ? 15.208 -5.726 -32.392 1.00 90.19 209 ASP A O 1
ATOM 1602 N N . GLN A 1 210 ? 13.227 -4.700 -32.155 1.00 93.69 210 GLN A N 1
ATOM 1603 C CA . GLN A 1 210 ? 13.716 -3.410 -31.676 1.00 93.69 210 GLN A CA 1
ATOM 1604 C C . GLN A 1 210 ? 13.636 -3.286 -30.150 1.00 93.69 210 GLN A C 1
ATOM 1606 O O . GLN A 1 210 ? 13.801 -2.186 -29.628 1.00 93.69 210 GLN A O 1
ATOM 1611 N N . ILE A 1 211 ? 13.388 -4.382 -29.429 1.00 97.25 211 ILE A N 1
ATOM 1612 C CA . ILE A 1 211 ? 13.368 -4.424 -27.966 1.00 97.25 211 ILE A CA 1
ATOM 1613 C C . ILE A 1 211 ? 14.298 -5.546 -27.514 1.00 97.25 211 ILE A C 1
ATOM 1615 O O . ILE A 1 211 ? 14.024 -6.728 -27.708 1.00 97.25 211 ILE A O 1
ATOM 1619 N N . ILE A 1 212 ? 15.422 -5.180 -26.904 1.00 97.88 212 ILE A N 1
ATOM 1620 C CA . ILE A 1 212 ? 16.448 -6.130 -26.465 1.0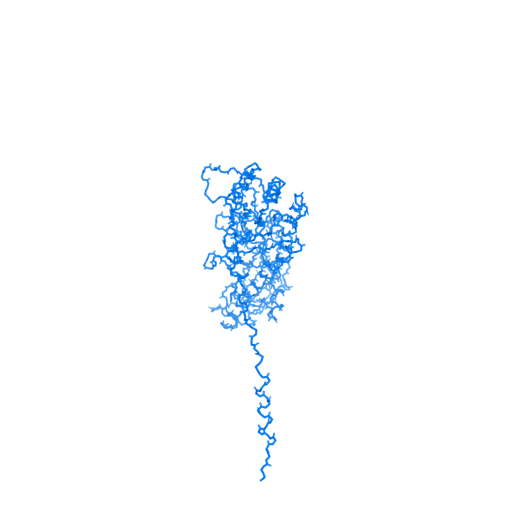0 97.88 212 ILE A CA 1
ATOM 1621 C C . ILE A 1 212 ? 16.558 -6.081 -24.945 1.00 97.88 212 ILE A C 1
ATOM 1623 O O . ILE A 1 212 ? 16.828 -5.026 -24.372 1.00 97.88 212 ILE A O 1
ATOM 1627 N N . ASP A 1 213 ? 16.388 -7.231 -24.294 1.00 98.06 213 ASP A N 1
ATOM 1628 C CA . ASP A 1 213 ? 16.611 -7.360 -22.855 1.00 98.06 213 ASP A CA 1
ATOM 1629 C C . ASP A 1 213 ? 18.111 -7.334 -22.536 1.00 98.06 213 ASP A C 1
ATOM 1631 O O . ASP A 1 213 ? 18.883 -8.216 -22.922 1.00 98.06 213 ASP A O 1
ATOM 1635 N N . LEU A 1 214 ? 18.518 -6.298 -21.810 1.00 98.38 214 LEU A N 1
ATOM 1636 C CA . LEU A 1 214 ? 19.874 -6.087 -21.331 1.00 98.38 214 LEU A CA 1
ATOM 1637 C C . LEU A 1 214 ? 20.038 -6.368 -19.831 1.00 98.38 214 LEU A C 1
ATOM 1639 O O . LEU A 1 214 ? 21.146 -6.237 -19.303 1.00 98.38 214 LEU A O 1
ATOM 1643 N N . SER A 1 215 ? 18.978 -6.791 -19.138 1.00 97.94 215 SER A N 1
ATOM 1644 C CA . SER A 1 215 ? 19.001 -7.105 -17.702 1.00 97.94 215 SER A CA 1
ATOM 1645 C C . SER A 1 215 ? 20.130 -8.074 -17.314 1.00 97.94 215 SER A C 1
ATOM 1647 O O . SER A 1 215 ? 20.826 -7.803 -16.330 1.00 97.94 215 SER A O 1
ATOM 1649 N N . PRO A 1 216 ? 20.426 -9.144 -18.089 1.00 97.94 216 PRO A N 1
ATOM 1650 C CA . PRO A 1 216 ? 21.513 -10.071 -17.762 1.00 97.94 216 PRO A CA 1
ATOM 1651 C C . PRO A 1 216 ? 22.916 -9.447 -17.755 1.00 97.94 216 PRO A C 1
ATOM 1653 O O . PRO A 1 216 ? 23.848 -10.060 -17.222 1.00 97.94 216 PRO A O 1
ATOM 1656 N N . TYR A 1 217 ? 23.082 -8.246 -18.316 1.00 97.94 217 TYR A N 1
ATOM 1657 C CA . TYR A 1 217 ? 24.363 -7.558 -18.501 1.00 97.94 217 TYR A CA 1
ATOM 1658 C C . TYR A 1 217 ? 24.601 -6.397 -17.525 1.00 97.94 217 TYR A C 1
ATOM 1660 O O . TYR A 1 217 ? 25.707 -5.854 -17.486 1.00 97.94 217 TYR A O 1
ATOM 1668 N N . LEU A 1 218 ? 23.607 -6.027 -16.711 1.00 97.31 218 LEU A N 1
ATOM 1669 C CA . LEU A 1 218 ? 23.766 -5.011 -15.671 1.00 97.31 218 LEU A CA 1
ATOM 1670 C C . LEU A 1 218 ? 24.430 -5.618 -14.421 1.00 97.31 218 LEU A C 1
ATOM 1672 O O . LEU A 1 218 ? 24.012 -6.661 -13.911 1.00 97.31 218 LEU A O 1
ATOM 1676 N N . ARG A 1 219 ? 25.486 -4.980 -13.908 1.00 96.56 219 ARG A N 1
ATOM 1677 C CA . ARG A 1 219 ? 26.153 -5.330 -12.642 1.00 96.56 219 ARG A CA 1
ATOM 1678 C C . ARG A 1 219 ? 26.316 -4.072 -11.796 1.00 96.56 219 ARG A C 1
ATOM 1680 O O . ARG A 1 219 ? 27.171 -3.234 -12.078 1.00 96.56 219 ARG A O 1
ATOM 1687 N N . GLY A 1 220 ? 25.499 -3.943 -10.751 1.00 94.06 220 GLY A N 1
ATOM 1688 C CA . GLY A 1 220 ? 25.370 -2.675 -10.031 1.00 94.06 220 GLY A CA 1
ATOM 1689 C C . GLY A 1 220 ? 24.796 -1.623 -10.976 1.00 94.06 220 GLY A C 1
ATOM 1690 O O . GLY A 1 220 ? 23.667 -1.767 -11.432 1.00 94.06 220 GLY A O 1
ATOM 1691 N N . ASP A 1 221 ? 25.593 -0.614 -11.317 1.00 96.12 221 ASP A N 1
ATOM 1692 C CA . ASP A 1 221 ? 25.226 0.375 -12.339 1.00 96.12 221 ASP A CA 1
ATOM 1693 C C . ASP A 1 221 ? 26.033 0.222 -13.626 1.00 96.12 221 ASP A C 1
ATOM 1695 O O . ASP A 1 221 ? 25.781 0.928 -14.594 1.00 96.12 221 ASP A O 1
ATOM 1699 N N . ARG A 1 222 ? 27.005 -0.694 -13.676 1.00 97.81 222 ARG A N 1
ATOM 1700 C CA . ARG A 1 222 ? 27.812 -0.897 -14.876 1.00 97.81 222 ARG A CA 1
ATOM 1701 C C . ARG A 1 222 ? 27.092 -1.842 -15.829 1.00 97.81 222 ARG A C 1
ATOM 1703 O O . ARG A 1 222 ? 26.806 -2.985 -15.472 1.00 97.81 222 ARG A O 1
ATOM 1710 N N . LEU A 1 223 ? 26.838 -1.374 -17.042 1.00 98.38 223 LEU A N 1
ATOM 1711 C CA . LEU A 1 223 ? 26.260 -2.149 -18.129 1.00 98.38 223 LEU A CA 1
ATOM 1712 C C . LEU A 1 223 ? 27.347 -2.457 -19.158 1.00 98.38 223 LEU A C 1
ATOM 1714 O O . LEU A 1 223 ? 27.911 -1.536 -19.750 1.00 98.38 223 LEU A O 1
ATOM 1718 N N . VAL A 1 224 ? 27.614 -3.748 -19.374 1.00 98.25 224 VAL A N 1
ATOM 1719 C CA . VAL A 1 224 ? 28.571 -4.219 -20.386 1.00 98.25 224 VAL A CA 1
ATOM 1720 C C . VAL A 1 224 ? 27.873 -5.169 -21.351 1.00 98.25 224 VAL A C 1
ATOM 1722 O O . VAL A 1 224 ? 27.616 -6.322 -21.009 1.00 98.25 224 VAL A O 1
ATOM 1725 N N . ALA A 1 225 ? 27.561 -4.690 -22.552 1.00 97.56 225 ALA A N 1
ATOM 1726 C CA . ALA A 1 225 ? 26.763 -5.415 -23.541 1.00 97.56 225 ALA A CA 1
ATOM 1727 C C . ALA A 1 225 ? 27.217 -5.102 -24.976 1.00 97.56 225 ALA A C 1
ATOM 1729 O O . ALA A 1 225 ? 28.144 -4.324 -25.197 1.00 97.56 225 ALA A O 1
ATOM 1730 N N . SER A 1 226 ? 26.562 -5.704 -25.968 1.00 97.44 226 SER A N 1
ATOM 1731 C CA . SER A 1 226 ? 26.708 -5.310 -27.368 1.00 97.44 226 SER A CA 1
ATOM 1732 C C . SER A 1 226 ? 25.340 -5.253 -28.034 1.00 97.44 226 SER A C 1
ATOM 1734 O O . SER A 1 226 ? 24.533 -6.162 -27.849 1.00 97.44 226 SER A O 1
ATOM 1736 N N . LEU A 1 227 ? 25.091 -4.185 -28.790 1.00 97.06 227 LEU A N 1
ATOM 1737 C CA . LEU A 1 227 ? 23.858 -3.980 -29.544 1.00 97.06 227 LEU A CA 1
ATOM 1738 C C . LEU A 1 227 ? 24.106 -4.065 -31.054 1.00 97.06 227 LEU A C 1
ATOM 1740 O O . LEU A 1 227 ? 25.209 -3.747 -31.507 1.00 97.06 227 LEU A O 1
ATOM 1744 N N . PRO A 1 228 ? 23.090 -4.446 -31.847 1.00 96.50 228 PRO A N 1
ATOM 1745 C CA . PRO A 1 228 ? 23.144 -4.314 -33.298 1.00 96.50 228 PRO A CA 1
ATOM 1746 C C . PRO A 1 228 ? 23.401 -2.866 -33.729 1.00 96.50 228 PRO A C 1
ATOM 1748 O O . PRO A 1 228 ? 23.065 -1.923 -33.007 1.00 96.50 228 PRO A O 1
ATOM 1751 N N . GLU A 1 229 ? 23.961 -2.697 -34.928 1.00 95.00 229 GLU A N 1
ATOM 1752 C CA . GLU A 1 229 ? 24.099 -1.384 -35.567 1.00 95.00 229 GLU A CA 1
ATOM 1753 C C . GLU A 1 229 ? 22.759 -0.635 -35.576 1.00 95.00 229 GLU A C 1
ATOM 1755 O O . GLU A 1 229 ? 21.716 -1.209 -35.887 1.00 95.00 229 GLU A O 1
ATOM 1760 N N . GLY A 1 230 ? 22.785 0.650 -35.223 1.00 93.06 230 GLY A N 1
ATOM 1761 C CA . GLY A 1 230 ? 21.576 1.455 -35.062 1.00 93.06 230 GLY A CA 1
ATOM 1762 C C . GLY A 1 230 ? 21.700 2.505 -33.964 1.00 93.06 230 GLY A C 1
ATOM 1763 O O . GLY A 1 230 ? 22.789 2.757 -33.445 1.00 93.06 230 GLY A O 1
ATOM 1764 N N . GLN A 1 231 ? 20.580 3.144 -33.636 1.00 95.81 231 GLN A N 1
ATOM 1765 C CA . GLN A 1 231 ? 20.442 4.033 -32.482 1.00 95.81 231 GLN A CA 1
ATOM 1766 C C . GLN A 1 231 ? 19.444 3.416 -31.509 1.00 95.81 231 GLN A C 1
ATOM 1768 O O . GLN A 1 231 ? 18.391 2.923 -31.920 1.00 95.81 231 GLN A O 1
ATOM 1773 N N . TRP A 1 232 ? 19.804 3.435 -30.233 1.00 97.00 232 TRP A N 1
ATOM 1774 C CA . TRP A 1 232 ? 19.092 2.761 -29.163 1.00 97.00 232 TRP A CA 1
ATOM 1775 C C . TRP A 1 232 ? 18.913 3.703 -27.979 1.00 97.00 232 TRP A C 1
ATOM 1777 O O . TRP A 1 232 ? 19.819 4.443 -27.598 1.00 97.00 232 TRP A O 1
ATOM 1787 N N . THR A 1 233 ? 17.756 3.628 -27.338 1.00 96.75 233 THR A N 1
ATOM 1788 C CA . THR A 1 233 ? 17.541 4.173 -26.002 1.00 96.75 233 THR A CA 1
ATOM 1789 C C . THR A 1 233 ? 17.608 3.027 -25.003 1.00 96.75 233 THR A C 1
ATOM 1791 O O . THR A 1 233 ? 16.844 2.074 -25.078 1.00 96.75 233 THR A O 1
ATOM 1794 N N . LEU A 1 234 ? 18.536 3.102 -24.059 1.00 97.75 234 LEU A N 1
ATOM 1795 C CA . LEU A 1 234 ? 18.607 2.184 -22.932 1.00 97.75 234 LEU A CA 1
ATOM 1796 C C . LEU A 1 234 ? 17.674 2.699 -21.841 1.00 97.75 234 LEU A C 1
ATOM 1798 O O . LEU A 1 234 ? 17.756 3.873 -21.473 1.00 97.75 234 LEU A O 1
ATOM 1802 N N . VAL A 1 235 ? 16.820 1.831 -21.315 1.00 97.94 235 VAL A N 1
ATOM 1803 C CA . VAL A 1 235 ? 15.873 2.140 -20.245 1.00 97.94 235 VAL A CA 1
ATOM 1804 C C . VAL A 1 235 ? 16.095 1.170 -19.096 1.00 97.94 235 VAL A C 1
ATOM 1806 O O . VAL A 1 235 ? 15.926 -0.035 -19.261 1.00 97.94 235 VAL A O 1
ATOM 1809 N N . ARG A 1 236 ? 16.475 1.684 -17.924 1.00 98.19 236 ARG A N 1
ATOM 1810 C CA . ARG A 1 236 ? 16.533 0.911 -16.674 1.00 98.19 236 ARG A CA 1
ATOM 1811 C C . ARG A 1 236 ? 15.249 1.142 -15.897 1.00 98.19 236 ARG A C 1
ATOM 1813 O O . ARG A 1 236 ? 15.035 2.256 -15.425 1.00 98.19 236 ARG A O 1
ATOM 1820 N N . TYR A 1 237 ? 14.432 0.106 -15.757 1.00 98.00 237 TYR A N 1
ATOM 1821 C CA . TYR A 1 237 ? 13.232 0.111 -14.930 1.00 98.00 237 TYR A CA 1
ATOM 1822 C C . TYR A 1 237 ? 13.568 -0.404 -13.534 1.00 98.00 237 TYR A C 1
ATOM 1824 O O . TYR A 1 237 ? 14.101 -1.504 -13.379 1.00 98.00 237 TYR A O 1
ATOM 1832 N N . THR A 1 238 ? 13.214 0.362 -12.508 1.00 97.56 238 THR A N 1
ATOM 1833 C CA . THR A 1 238 ? 13.507 0.015 -11.115 1.00 97.56 238 THR A CA 1
ATOM 1834 C C . THR A 1 238 ? 12.270 0.221 -10.250 1.00 97.56 238 THR A C 1
ATOM 1836 O O . THR A 1 238 ? 11.658 1.285 -10.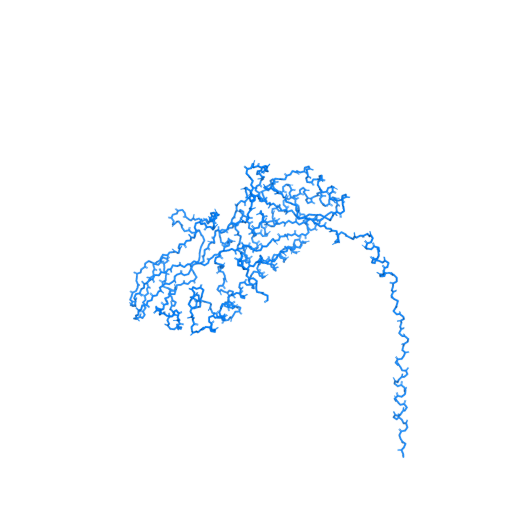262 1.00 97.56 238 THR A O 1
ATOM 1839 N N . CYS A 1 239 ? 11.915 -0.797 -9.474 1.00 97.62 239 CYS A N 1
ATOM 1840 C CA . CYS A 1 239 ? 10.926 -0.725 -8.410 1.00 97.62 239 CYS A CA 1
ATOM 1841 C C . CYS A 1 239 ? 11.593 -0.180 -7.145 1.00 97.62 239 CYS A C 1
ATOM 1843 O O . CYS A 1 239 ? 12.576 -0.747 -6.667 1.00 97.62 239 CYS A O 1
ATOM 1845 N N . ALA A 1 240 ? 11.051 0.887 -6.571 1.00 96.75 240 ALA A N 1
ATOM 1846 C CA . ALA A 1 240 ? 11.518 1.435 -5.299 1.00 96.75 240 ALA A CA 1
ATOM 1847 C C . ALA A 1 240 ? 10.355 2.083 -4.527 1.00 96.75 240 ALA A C 1
ATOM 1849 O O . ALA A 1 240 ? 9.298 2.317 -5.120 1.00 96.75 240 ALA A O 1
ATOM 1850 N N . PRO A 1 241 ? 10.522 2.405 -3.229 1.00 95.81 241 PRO A N 1
ATOM 1851 C CA . PRO A 1 241 ? 9.507 3.112 -2.462 1.00 95.81 241 PRO A CA 1
ATOM 1852 C C . PRO A 1 241 ? 9.017 4.369 -3.183 1.00 95.81 241 PRO A C 1
ATOM 1854 O O . PRO A 1 241 ? 9.798 5.207 -3.640 1.00 95.81 241 PRO A O 1
ATOM 1857 N N . SER A 1 242 ? 7.699 4.523 -3.257 1.00 94.50 242 SER A N 1
ATOM 1858 C CA . SER A 1 242 ? 7.057 5.746 -3.736 1.00 94.50 242 SER A CA 1
ATOM 1859 C C . SER A 1 242 ? 7.410 6.932 -2.843 1.00 94.50 242 SER A C 1
ATOM 1861 O O . SER A 1 242 ? 7.522 8.056 -3.322 1.00 94.50 242 SER A O 1
ATOM 1863 N N . GLY A 1 243 ? 7.569 6.679 -1.539 1.00 93.50 243 GLY A N 1
ATOM 1864 C CA . GLY A 1 243 ? 7.714 7.699 -0.511 1.00 93.50 243 GLY A CA 1
ATOM 1865 C C . GLY A 1 243 ? 6.411 8.415 -0.161 1.00 93.50 243 GLY A C 1
ATOM 1866 O O . GLY A 1 243 ? 6.457 9.398 0.578 1.00 93.50 243 GLY A O 1
ATOM 1867 N N . GLN A 1 244 ? 5.259 7.978 -0.678 1.00 92.12 244 GLN A N 1
ATOM 1868 C CA . GLN A 1 244 ? 3.979 8.582 -0.325 1.00 92.12 244 GLN A CA 1
ATOM 1869 C C . GLN A 1 244 ? 3.656 8.311 1.152 1.00 92.12 244 GLN A C 1
ATOM 1871 O O . GLN A 1 244 ? 3.773 7.189 1.649 1.00 92.12 244 GLN A O 1
ATOM 1876 N N . SER A 1 245 ? 3.282 9.368 1.867 1.00 92.62 245 SER A N 1
ATOM 1877 C CA . SER A 1 245 ? 2.893 9.281 3.272 1.00 92.62 245 SER A CA 1
ATOM 1878 C C . SER A 1 245 ? 1.393 9.071 3.424 1.00 92.62 245 SER A C 1
ATOM 1880 O O . SER A 1 245 ? 0.655 9.344 2.483 1.00 92.62 245 SER A O 1
ATOM 1882 N N . LEU A 1 246 ? 0.959 8.631 4.610 1.00 93.38 246 LEU A N 1
ATOM 1883 C CA . LEU A 1 246 ? -0.438 8.709 5.037 1.00 93.38 246 LEU A CA 1
ATOM 1884 C C . LEU A 1 246 ? -1.013 10.108 4.716 1.00 93.38 246 LEU A C 1
ATOM 1886 O O . LEU A 1 246 ? -0.332 11.130 4.864 1.00 93.38 246 LEU A O 1
ATOM 1890 N N . ALA A 1 247 ? -2.255 10.146 4.258 1.00 91.12 247 ALA A N 1
ATOM 1891 C CA . ALA A 1 247 ? -3.071 11.329 4.075 1.00 91.12 247 ALA A CA 1
ATOM 1892 C C . ALA A 1 247 ? -3.557 11.830 5.437 1.00 91.12 247 ALA A C 1
ATOM 1894 O O . ALA A 1 247 ? -4.274 11.136 6.141 1.00 91.12 247 ALA A O 1
ATOM 1895 N N . ILE A 1 248 ? -3.178 13.058 5.797 1.00 91.69 248 ILE A N 1
ATOM 1896 C CA . ILE A 1 248 ? -3.670 13.758 6.998 1.00 91.69 248 ILE A CA 1
ATOM 1897 C C . ILE A 1 248 ? -3.505 12.937 8.303 1.00 91.69 248 ILE A C 1
ATOM 1899 O O . ILE A 1 248 ? -4.428 12.884 9.115 1.00 91.69 248 ILE A O 1
ATOM 1903 N N . PRO A 1 249 ? -2.357 12.276 8.554 1.00 94.00 249 PRO A N 1
ATOM 1904 C CA . PRO A 1 249 ? -2.159 11.593 9.823 1.00 94.00 249 PRO A CA 1
ATOM 1905 C C . PRO A 1 249 ? -2.116 12.620 10.954 1.00 94.00 249 PRO A C 1
ATOM 1907 O O . PRO A 1 249 ? -1.721 13.775 10.761 1.00 94.00 249 PRO A O 1
ATOM 1910 N N . SER A 1 250 ? -2.453 12.176 12.158 1.00 94.38 250 SER A N 1
ATOM 1911 C CA . SER A 1 250 ? -2.187 12.934 13.375 1.00 94.38 250 SER A CA 1
ATOM 1912 C C . SER A 1 250 ? -0.711 13.319 13.447 1.00 94.38 250 SER A C 1
ATOM 1914 O O . SER A 1 250 ? 0.164 12.561 13.023 1.00 94.38 250 SER A O 1
ATOM 1916 N N . THR A 1 251 ? -0.420 14.485 14.023 1.00 90.44 251 THR A N 1
ATOM 1917 C CA . THR A 1 251 ? 0.914 15.115 14.032 1.00 90.44 251 THR A CA 1
ATOM 1918 C C . THR A 1 251 ? 2.065 14.162 14.376 1.00 90.44 251 THR A C 1
ATOM 1920 O O . THR A 1 251 ? 3.117 14.205 13.742 1.00 90.44 251 THR A O 1
ATOM 1923 N N . ASN A 1 252 ? 1.868 13.277 15.357 1.00 93.88 252 ASN A N 1
ATOM 1924 C CA . ASN A 1 252 ? 2.894 12.348 15.841 1.00 93.88 252 ASN A CA 1
ATOM 1925 C C . ASN A 1 252 ? 2.862 10.960 15.165 1.00 93.88 252 ASN A C 1
ATOM 1927 O O . ASN A 1 252 ? 3.612 10.070 15.561 1.00 93.88 252 ASN A O 1
ATOM 1931 N N . SER A 1 253 ? 2.014 10.772 14.153 1.00 95.75 253 SER A N 1
ATOM 1932 C CA . SER A 1 253 ? 1.761 9.496 13.468 1.00 95.75 253 SER A CA 1
ATOM 1933 C C . SER A 1 253 ? 2.201 9.500 11.998 1.00 95.75 253 SER A C 1
ATOM 1935 O O . SER A 1 253 ? 1.857 8.586 11.249 1.00 95.75 253 SER A O 1
ATOM 1937 N N . GLN A 1 254 ? 2.960 10.512 11.562 1.00 93.50 254 GLN A N 1
ATOM 1938 C CA . GLN A 1 254 ? 3.460 10.598 10.189 1.00 93.50 254 GLN A CA 1
ATOM 1939 C C . GLN A 1 254 ? 4.298 9.360 9.826 1.00 93.50 254 GLN A C 1
ATOM 1941 O O . GLN A 1 254 ? 5.304 9.059 10.471 1.00 93.50 254 GLN A O 1
ATOM 1946 N N . ALA A 1 255 ? 3.901 8.666 8.761 1.00 94.94 255 ALA A N 1
ATOM 1947 C CA . ALA A 1 255 ? 4.532 7.427 8.316 1.00 94.94 255 ALA A CA 1
ATOM 1948 C C . ALA A 1 255 ? 4.321 7.187 6.809 1.00 94.94 255 ALA A C 1
ATOM 1950 O O . ALA A 1 255 ? 3.446 7.822 6.207 1.00 94.94 255 ALA A O 1
ATOM 1951 N N . PRO A 1 256 ? 5.109 6.313 6.160 1.00 93.94 256 PRO A N 1
ATOM 1952 C CA . PRO A 1 256 ? 4.821 5.884 4.795 1.00 93.94 256 PRO A CA 1
ATOM 1953 C C . PRO A 1 256 ? 3.545 5.029 4.736 1.00 93.94 256 PRO A C 1
ATOM 1955 O O . PRO A 1 256 ? 3.241 4.280 5.667 1.00 93.94 256 PRO A O 1
ATOM 1958 N N . MET A 1 257 ? 2.817 5.123 3.621 1.00 93.31 257 MET A N 1
ATOM 1959 C CA . MET A 1 257 ? 1.755 4.167 3.292 1.00 93.31 257 MET A CA 1
ATOM 1960 C C . MET A 1 257 ? 2.368 2.795 3.001 1.00 93.31 257 MET A C 1
ATOM 1962 O O . MET A 1 257 ? 3.475 2.708 2.461 1.00 93.31 257 MET A O 1
ATOM 1966 N N . MET A 1 258 ? 1.646 1.722 3.313 1.00 95.75 258 MET A N 1
ATOM 1967 C CA . MET A 1 258 ? 2.062 0.369 2.941 1.00 95.75 258 MET A CA 1
ATOM 1968 C C . MET A 1 258 ? 1.759 0.061 1.463 1.00 95.75 258 MET A C 1
ATOM 1970 O O . MET A 1 258 ? 0.912 0.702 0.836 1.00 95.75 258 MET A O 1
ATOM 1974 N N . ASP A 1 259 ? 2.409 -0.958 0.910 1.00 95.94 259 ASP A N 1
ATOM 1975 C CA . ASP A 1 259 ? 2.078 -1.512 -0.402 1.00 95.94 259 ASP A CA 1
ATOM 1976 C C . ASP A 1 259 ? 0.777 -2.323 -0.330 1.00 95.94 259 ASP A C 1
ATOM 1978 O O . ASP A 1 259 ? 0.729 -3.408 0.245 1.00 95.94 259 ASP A O 1
ATOM 1982 N N . HIS A 1 260 ? -0.288 -1.804 -0.939 1.00 94.75 260 HIS A N 1
ATOM 1983 C CA . HIS A 1 260 ? -1.600 -2.457 -0.951 1.00 94.75 260 HIS A CA 1
ATOM 1984 C C . HIS A 1 260 ? -1.673 -3.612 -1.964 1.00 94.75 260 HIS A C 1
ATOM 1986 O O . HIS A 1 260 ? -2.613 -4.403 -1.935 1.00 94.75 260 HIS A O 1
ATOM 1992 N N . PHE A 1 261 ? -0.690 -3.744 -2.856 1.00 95.38 261 PHE A N 1
ATOM 1993 C CA . PHE A 1 261 ? -0.592 -4.875 -3.774 1.00 95.38 261 PHE A CA 1
ATOM 1994 C C . PHE A 1 261 ? 0.219 -6.028 -3.176 1.00 95.38 261 PHE A C 1
ATOM 1996 O O . PHE A 1 261 ? 0.192 -7.125 -3.732 1.00 95.38 261 PHE A O 1
ATOM 2003 N N . SER A 1 262 ? 0.908 -5.828 -2.047 1.00 97.06 262 SER A N 1
ATOM 2004 C CA . SER A 1 262 ? 1.710 -6.863 -1.388 1.00 97.06 262 SER A CA 1
ATOM 2005 C C . SER A 1 262 ? 0.923 -7.586 -0.291 1.00 97.06 262 SER A C 1
ATOM 2007 O O . SER A 1 262 ? 0.454 -6.994 0.684 1.00 97.06 262 SER A O 1
ATOM 2009 N N . ALA A 1 263 ? 0.838 -8.913 -0.414 1.00 97.88 263 ALA A N 1
ATOM 2010 C CA . ALA A 1 263 ? 0.267 -9.773 0.622 1.00 97.88 263 ALA A CA 1
ATOM 2011 C C . ALA A 1 263 ? 1.118 -9.750 1.901 1.00 97.88 263 ALA A C 1
ATOM 2013 O O . ALA A 1 263 ? 0.602 -9.824 3.018 1.00 97.88 263 ALA A O 1
ATOM 2014 N N . GLU A 1 264 ? 2.435 -9.644 1.739 1.00 98.12 264 GLU A N 1
ATOM 2015 C CA . GLU A 1 264 ? 3.419 -9.593 2.812 1.00 98.12 264 GLU A CA 1
ATOM 2016 C C . GLU A 1 264 ? 3.272 -8.300 3.624 1.00 98.12 264 GLU A C 1
ATOM 2018 O O . GLU A 1 264 ? 3.220 -8.362 4.856 1.00 98.12 264 GLU A O 1
ATOM 2023 N N . ALA A 1 265 ? 3.090 -7.158 2.952 1.00 98.00 265 ALA A N 1
ATOM 2024 C CA . ALA A 1 265 ? 2.819 -5.875 3.592 1.00 98.00 265 ALA A CA 1
ATOM 2025 C C . ALA A 1 265 ? 1.494 -5.890 4.376 1.00 98.00 265 ALA A C 1
ATOM 2027 O O . ALA A 1 265 ? 1.490 -5.551 5.562 1.00 98.00 265 ALA A O 1
ATOM 2028 N N . GLN A 1 266 ? 0.393 -6.364 3.772 1.00 98.19 266 GLN A N 1
ATOM 2029 C CA . GLN A 1 266 ? -0.908 -6.475 4.452 1.00 98.19 266 GLN A CA 1
ATOM 2030 C C . GLN A 1 266 ? -0.822 -7.371 5.691 1.00 98.19 266 GLN A C 1
ATOM 2032 O O . GLN A 1 266 ? -1.330 -7.029 6.763 1.00 98.19 266 GLN A O 1
ATOM 2037 N N . LYS A 1 267 ? -0.161 -8.525 5.557 1.00 98.56 267 LYS A N 1
ATOM 2038 C CA . LYS A 1 267 ? 0.025 -9.466 6.659 1.00 98.56 267 LYS A CA 1
ATOM 2039 C C . LYS A 1 267 ? 0.834 -8.835 7.787 1.00 98.56 267 LYS A C 1
ATOM 2041 O O . LYS A 1 267 ? 0.404 -8.917 8.934 1.00 98.56 267 LYS A O 1
ATOM 2046 N N . ALA A 1 268 ? 1.959 -8.191 7.478 1.00 98.56 268 ALA A N 1
ATOM 2047 C CA . ALA A 1 268 ? 2.787 -7.521 8.475 1.00 98.56 268 ALA A CA 1
ATOM 2048 C C . ALA A 1 268 ? 2.023 -6.393 9.188 1.00 98.56 268 ALA A C 1
ATOM 2050 O O . ALA A 1 268 ? 2.099 -6.285 10.413 1.00 98.56 268 ALA A O 1
ATOM 2051 N N . ASN A 1 269 ? 1.243 -5.603 8.442 1.00 98.56 269 ASN A N 1
ATOM 2052 C CA . ASN A 1 269 ? 0.426 -4.520 8.983 1.00 98.56 269 ASN A CA 1
ATOM 2053 C C . ASN A 1 269 ? -0.618 -5.037 9.984 1.00 98.56 269 ASN A C 1
ATOM 2055 O O . ASN A 1 269 ? -0.644 -4.611 11.137 1.00 98.56 269 ASN A O 1
ATOM 2059 N N . LEU A 1 270 ? -1.441 -6.009 9.580 1.00 98.62 270 LEU A N 1
ATOM 2060 C CA . LEU A 1 270 ? -2.482 -6.548 10.456 1.00 98.62 270 LEU A CA 1
ATOM 2061 C C . LEU A 1 270 ? -1.906 -7.333 11.636 1.00 98.62 270 LEU A C 1
ATOM 2063 O O . LEU A 1 270 ? -2.430 -7.228 12.741 1.00 98.62 270 LEU A O 1
ATOM 2067 N N . GLN A 1 271 ? -0.814 -8.079 11.444 1.00 98.50 271 GLN A N 1
ATOM 2068 C CA . GLN A 1 271 ? -0.128 -8.755 12.549 1.00 98.50 271 GLN A CA 1
ATOM 2069 C C . GLN A 1 271 ? 0.355 -7.761 13.604 1.00 98.50 271 GLN A C 1
ATOM 2071 O O . GLN A 1 271 ? 0.155 -7.997 14.795 1.00 98.50 271 GLN A O 1
ATOM 2076 N N . TYR A 1 272 ? 0.946 -6.642 13.178 1.00 98.62 272 TYR A N 1
ATOM 2077 C CA . TYR A 1 272 ? 1.331 -5.576 14.092 1.00 98.62 272 TYR A CA 1
ATOM 2078 C C . TYR A 1 272 ? 0.114 -5.033 14.847 1.00 98.62 272 TYR A C 1
ATOM 2080 O O . TYR A 1 272 ? 0.111 -5.060 16.077 1.00 98.62 272 TYR A O 1
ATOM 2088 N N . ILE A 1 273 ? -0.941 -4.624 14.133 1.00 98.69 273 ILE A N 1
ATOM 2089 C CA . ILE A 1 273 ? -2.159 -4.062 14.735 1.00 98.69 273 ILE A CA 1
ATOM 2090 C C . ILE A 1 273 ? -2.756 -5.025 15.766 1.00 98.69 273 ILE A C 1
ATOM 2092 O O . ILE A 1 273 ? -2.964 -4.634 16.913 1.00 98.69 273 ILE A O 1
ATOM 2096 N N . PHE A 1 274 ? -2.968 -6.294 15.407 1.00 98.62 274 PHE A N 1
ATOM 2097 C CA . PHE A 1 274 ? -3.514 -7.285 16.335 1.00 98.62 274 PHE A CA 1
ATOM 2098 C C . PHE A 1 274 ? -2.605 -7.505 17.544 1.00 98.62 274 PHE A C 1
ATOM 2100 O O . PHE A 1 274 ? -3.099 -7.476 18.670 1.00 98.62 274 PHE A O 1
ATOM 2107 N N . SER A 1 275 ? -1.289 -7.639 17.340 1.00 98.31 275 SER A N 1
ATOM 2108 C CA . SER A 1 275 ? -0.344 -7.813 18.450 1.00 98.31 275 SER A CA 1
ATOM 2109 C C . SER A 1 275 ? -0.379 -6.652 19.445 1.00 98.31 275 SER A C 1
ATOM 2111 O O . SER A 1 275 ? -0.259 -6.876 20.646 1.00 98.31 275 SER A O 1
ATOM 2113 N N . ARG A 1 276 ? -0.585 -5.420 18.959 1.00 98.50 276 ARG A N 1
ATOM 2114 C CA . ARG A 1 276 ? -0.713 -4.224 19.794 1.00 98.50 276 ARG A CA 1
ATOM 2115 C C . ARG A 1 276 ? -2.067 -4.173 20.493 1.00 98.50 276 ARG A C 1
ATOM 2117 O O . ARG A 1 276 ? -2.114 -3.960 21.693 1.00 98.50 276 ARG A O 1
ATOM 2124 N N . LEU A 1 277 ? -3.168 -4.430 19.790 1.00 98.50 277 LEU A N 1
ATOM 2125 C CA . LEU A 1 277 ? -4.506 -4.438 20.396 1.00 98.50 277 LEU A CA 1
ATOM 2126 C C . LEU A 1 277 ? -4.641 -5.496 21.499 1.00 98.50 277 LEU A C 1
ATOM 2128 O O . LEU A 1 277 ? -5.252 -5.236 22.534 1.00 98.50 277 LEU A O 1
ATOM 2132 N N . GLN A 1 278 ? -4.037 -6.670 21.312 1.00 98.06 278 GLN A N 1
ATOM 2133 C CA . GLN A 1 278 ? -4.095 -7.774 22.273 1.00 98.06 278 GLN A CA 1
ATOM 2134 C C . GLN A 1 278 ? -3.385 -7.481 23.601 1.00 98.06 278 GLN A C 1
ATOM 2136 O O . GLN A 1 278 ? -3.638 -8.191 24.575 1.00 98.06 278 GLN A O 1
ATOM 2141 N N . THR A 1 279 ? -2.551 -6.437 23.688 1.00 98.00 279 THR A N 1
ATOM 2142 C CA . THR A 1 279 ? -1.977 -6.010 24.977 1.00 98.00 279 THR A CA 1
ATOM 2143 C C . THR A 1 279 ? -3.023 -5.369 25.889 1.00 98.00 279 THR A C 1
ATOM 2145 O O . THR A 1 279 ? -2.886 -5.432 27.106 1.00 98.00 279 THR A O 1
ATOM 2148 N N . GLU A 1 280 ? -4.077 -4.783 25.316 1.00 97.69 280 GLU A N 1
ATOM 2149 C CA . GLU A 1 280 ? -5.155 -4.089 26.037 1.00 97.69 280 GLU A CA 1
ATOM 2150 C C . GLU A 1 280 ? -6.484 -4.852 26.023 1.00 97.69 280 GLU A C 1
ATOM 2152 O O . GLU A 1 280 ? -7.306 -4.713 26.935 1.00 97.69 280 GLU A O 1
ATOM 2157 N N . VAL A 1 281 ? -6.699 -5.660 24.982 1.00 97.38 281 VAL A N 1
ATOM 2158 C CA . VAL A 1 281 ? -7.911 -6.452 24.757 1.00 97.38 281 VAL A CA 1
ATOM 2159 C C . VAL A 1 281 ? -7.510 -7.884 24.375 1.00 97.38 281 VAL A C 1
ATOM 2161 O O . VAL A 1 281 ? -7.508 -8.228 23.193 1.00 97.38 281 VAL A O 1
ATOM 2164 N N . PRO A 1 282 ? -7.154 -8.743 25.351 1.00 95.50 282 PRO A N 1
ATOM 2165 C CA . PRO A 1 282 ? -6.636 -10.085 25.061 1.00 95.50 282 PRO A CA 1
ATOM 2166 C C . PRO A 1 282 ? -7.621 -10.985 24.300 1.00 95.50 282 PRO A C 1
ATOM 2168 O O . PRO A 1 282 ? -7.209 -11.763 23.442 1.00 95.50 282 PRO A O 1
ATOM 2171 N N . ASP A 1 283 ? -8.923 -10.863 24.584 1.00 96.19 283 ASP A N 1
ATOM 2172 C CA . ASP A 1 283 ? -9.993 -11.575 23.876 1.00 96.19 283 ASP A CA 1
ATOM 2173 C C . ASP A 1 283 ? -10.802 -10.605 23.005 1.00 96.19 283 ASP A C 1
ATOM 2175 O O . ASP A 1 283 ? -11.880 -10.131 23.373 1.00 96.19 283 ASP A O 1
ATOM 2179 N N . ILE A 1 284 ? -10.253 -10.288 21.830 1.00 97.12 284 ILE A N 1
ATOM 2180 C CA . ILE A 1 284 ? -10.895 -9.401 20.849 1.00 97.12 284 ILE A CA 1
ATOM 2181 C C . ILE A 1 284 ? -12.269 -9.942 20.430 1.00 97.12 284 ILE A C 1
ATOM 2183 O O . ILE A 1 284 ? -13.218 -9.168 20.295 1.00 97.12 284 ILE A O 1
ATOM 2187 N N . LYS A 1 285 ? -12.408 -11.264 20.285 1.00 96.44 285 LYS A N 1
ATOM 2188 C CA . LYS A 1 285 ? -13.636 -11.912 19.807 1.00 96.44 285 LYS A CA 1
ATOM 2189 C C . LYS A 1 285 ? -14.829 -11.660 20.732 1.00 96.44 285 LYS A C 1
ATOM 2191 O O . LYS A 1 285 ? -15.951 -11.508 20.250 1.00 96.44 285 LYS A O 1
ATOM 2196 N N . GLN A 1 286 ? -14.599 -11.618 22.043 1.00 96.12 286 GLN A N 1
ATOM 2197 C CA . GLN A 1 286 ? -15.644 -11.334 23.037 1.00 96.12 286 GLN A CA 1
ATOM 2198 C C . GLN A 1 286 ? -15.812 -9.839 23.341 1.00 96.12 286 GLN A C 1
ATOM 2200 O O . GLN A 1 286 ? -16.658 -9.467 24.153 1.00 96.12 286 GLN A O 1
ATOM 2205 N N . SER A 1 287 ? -15.036 -8.971 22.693 1.00 98.06 287 SER A N 1
ATOM 2206 C CA . SER A 1 287 ? -15.074 -7.529 22.924 1.00 98.06 287 SER A CA 1
ATOM 2207 C C . SER A 1 287 ? -16.111 -6.807 22.054 1.00 98.06 287 SER A C 1
ATOM 2209 O O . SER A 1 287 ? -16.748 -7.391 21.170 1.00 98.06 287 SER A O 1
ATOM 2211 N N . ALA A 1 288 ? -16.268 -5.504 22.286 1.00 98.12 288 ALA A N 1
ATOM 2212 C CA . ALA A 1 288 ? -17.050 -4.614 21.436 1.00 98.12 288 ALA A CA 1
ATOM 2213 C C . ALA A 1 288 ? -16.414 -4.336 20.066 1.00 98.12 288 ALA A C 1
ATOM 2215 O O . ALA A 1 288 ? -17.136 -3.891 19.181 1.00 98.12 288 ALA A O 1
ATOM 2216 N N . LEU A 1 289 ? -15.118 -4.597 19.852 1.00 98.69 289 LEU A N 1
ATOM 2217 C CA . LEU A 1 289 ? -14.493 -4.406 18.540 1.00 98.69 289 LEU A CA 1
ATOM 2218 C C . LEU A 1 289 ? -15.037 -5.456 17.560 1.00 98.69 289 LEU A C 1
ATOM 2220 O O . LEU A 1 289 ? -14.849 -6.653 17.769 1.00 98.69 289 LEU A O 1
ATOM 2224 N N . LYS A 1 290 ? -15.743 -5.022 16.511 1.00 98.25 290 LYS A N 1
ATOM 2225 C CA . LYS A 1 290 ? -16.411 -5.910 15.541 1.00 98.25 290 LYS A CA 1
ATOM 2226 C C . LYS A 1 290 ? -15.753 -5.956 14.183 1.00 98.25 290 LYS A C 1
ATOM 2228 O O . LYS A 1 290 ? -15.979 -6.927 13.468 1.00 98.25 290 LYS A O 1
ATOM 2233 N N . TYR A 1 291 ? -14.947 -4.967 13.830 1.00 98.56 291 TYR A N 1
ATOM 2234 C CA . TYR A 1 291 ? -14.168 -4.986 12.603 1.00 98.56 291 TYR A CA 1
ATOM 2235 C C . TYR A 1 291 ? -12.994 -4.020 12.678 1.00 98.56 291 TYR A C 1
ATOM 2237 O O . TYR A 1 291 ? -13.024 -3.024 13.401 1.00 98.56 291 TYR A O 1
ATOM 2245 N N . LEU A 1 292 ? -11.970 -4.326 11.891 1.00 98.56 292 LEU A N 1
ATOM 2246 C CA . LEU A 1 292 ? -11.023 -3.316 11.440 1.00 98.56 292 LEU A CA 1
ATOM 2247 C C . LEU A 1 292 ? -11.568 -2.667 10.166 1.00 98.56 292 LEU A C 1
ATOM 2249 O O . LEU A 1 292 ? -12.237 -3.335 9.378 1.00 98.56 292 LEU A O 1
ATOM 2253 N N . TYR A 1 293 ? -11.304 -1.381 9.989 1.00 97.62 293 TYR A N 1
ATOM 2254 C CA . TYR A 1 293 ? -11.822 -0.562 8.902 1.00 97.62 293 TYR A CA 1
ATOM 2255 C C . TYR A 1 293 ? -10.665 -0.050 8.043 1.00 97.62 293 TYR A C 1
ATOM 2257 O O . TYR A 1 293 ? -9.704 0.512 8.570 1.00 97.62 293 TYR A O 1
ATOM 2265 N N . VAL A 1 294 ? -10.759 -0.222 6.726 1.00 94.94 294 VAL A N 1
ATOM 2266 C CA . VAL A 1 294 ? -9.900 0.470 5.760 1.00 94.94 294 VAL A CA 1
ATOM 2267 C C . VAL A 1 294 ? -10.700 1.486 4.966 1.00 94.94 294 VAL A C 1
ATOM 2269 O O . VAL A 1 294 ? -11.717 1.165 4.356 1.00 94.94 294 VAL A O 1
ATOM 2272 N N . ASP A 1 295 ? -10.216 2.717 5.018 1.00 90.88 295 ASP A N 1
ATOM 2273 C CA . ASP A 1 295 ? -10.762 3.857 4.295 1.00 90.88 295 ASP A CA 1
ATOM 2274 C C . ASP A 1 295 ? -10.456 3.762 2.788 1.00 90.88 295 ASP A C 1
ATOM 2276 O O . ASP A 1 295 ? -9.871 2.785 2.299 1.00 90.88 295 ASP A O 1
ATOM 2280 N N . SER A 1 296 ? -10.871 4.779 2.047 1.00 86.50 296 SER A N 1
ATOM 2281 C CA . SER A 1 296 ? -10.697 4.906 0.613 1.00 86.50 296 SER A CA 1
ATOM 2282 C C . SER A 1 296 ? -9.228 4.830 0.171 1.00 86.50 296 SER A C 1
ATOM 2284 O O . SER A 1 296 ? -8.287 5.206 0.876 1.00 86.50 296 SER A O 1
ATOM 2286 N N . TYR A 1 297 ? -9.017 4.297 -1.036 1.00 86.94 297 TYR A N 1
ATOM 2287 C CA . TYR A 1 297 ? -7.677 4.162 -1.602 1.00 86.94 297 TYR A CA 1
ATOM 2288 C C . TYR A 1 297 ? -7.229 5.443 -2.325 1.00 86.94 297 TYR A C 1
ATOM 2290 O O . TYR A 1 297 ? -7.727 5.754 -3.409 1.00 86.94 297 TYR A O 1
ATOM 2298 N N . GLU A 1 298 ? -6.231 6.144 -1.777 1.00 84.88 298 GLU A N 1
ATOM 2299 C CA . GLU A 1 298 ? -5.710 7.397 -2.343 1.00 84.88 298 GLU A CA 1
ATOM 2300 C C . GLU A 1 298 ? -4.195 7.379 -2.616 1.00 84.88 298 GLU A C 1
ATOM 2302 O O . GLU A 1 298 ? -3.437 8.260 -2.203 1.00 84.88 298 GLU A O 1
ATOM 2307 N N . VAL A 1 299 ? -3.723 6.370 -3.353 1.00 81.44 299 VAL A N 1
ATOM 2308 C CA . VAL A 1 299 ? -2.320 6.300 -3.798 1.00 81.44 299 VAL A CA 1
ATOM 2309 C C . VAL A 1 299 ? -2.173 6.935 -5.182 1.00 81.44 299 VAL A C 1
ATOM 2311 O O . VAL A 1 299 ? -2.855 6.559 -6.132 1.00 81.44 299 VAL A O 1
ATOM 2314 N N . ASN A 1 300 ? -1.248 7.889 -5.291 1.00 72.38 300 ASN A N 1
ATOM 2315 C CA . ASN A 1 300 ? -1.049 8.734 -6.476 1.00 72.38 300 ASN A CA 1
ATOM 2316 C C . ASN A 1 300 ? 0.340 8.564 -7.113 1.00 72.38 300 ASN A C 1
ATOM 2318 O O . ASN A 1 300 ? 0.722 9.324 -8.001 1.00 72.38 300 ASN A O 1
ATOM 2322 N N . SER A 1 301 ? 1.124 7.597 -6.636 1.00 67.94 301 SER A N 1
ATOM 2323 C CA . SER A 1 301 ? 2.445 7.279 -7.182 1.00 67.94 301 SER A CA 1
ATOM 2324 C C . SER A 1 301 ? 2.355 6.309 -8.365 1.00 67.94 301 SER A C 1
ATOM 2326 O O . SER A 1 301 ? 1.314 5.697 -8.583 1.00 67.94 301 SER A O 1
ATOM 2328 N N . GLY A 1 302 ? 3.433 6.191 -9.153 1.00 67.19 302 GLY A N 1
ATOM 2329 C CA . GLY A 1 302 ? 3.501 5.331 -10.342 1.00 67.19 302 GLY A CA 1
ATOM 2330 C C . GLY A 1 302 ? 3.413 3.845 -9.994 1.00 67.19 302 GLY A C 1
ATOM 2331 O O . GLY A 1 302 ? 4.447 3.182 -9.949 1.00 67.19 302 GLY A O 1
ATOM 2332 N N . ILE A 1 303 ? 2.188 3.381 -9.731 1.00 82.94 303 ILE A N 1
ATOM 2333 C CA . ILE A 1 303 ? 1.822 2.101 -9.117 1.00 82.94 303 ILE A CA 1
ATOM 2334 C C . ILE A 1 303 ? 2.695 0.943 -9.616 1.00 82.94 303 ILE A C 1
ATOM 2336 O O . ILE A 1 303 ? 2.697 0.611 -10.801 1.00 82.94 303 ILE A O 1
ATOM 2340 N N . TRP A 1 304 ? 3.407 0.308 -8.684 1.00 94.25 304 TRP A N 1
ATOM 2341 C CA . TRP A 1 304 ? 4.140 -0.937 -8.896 1.00 94.25 304 TRP A CA 1
ATOM 2342 C C . TRP A 1 304 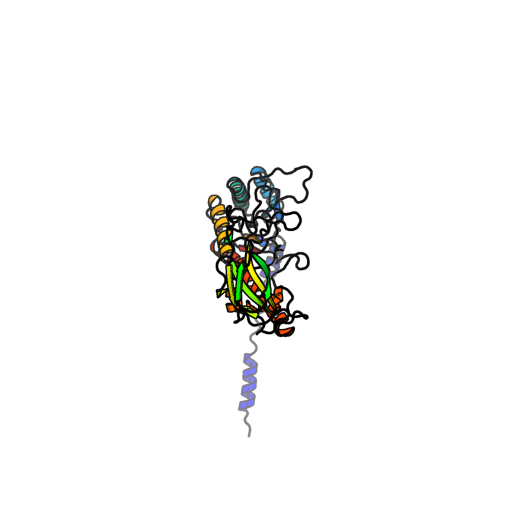? 4.195 -1.744 -7.594 1.00 94.25 304 TRP A C 1
ATOM 2344 O O . TRP A 1 304 ? 3.848 -1.241 -6.529 1.00 94.25 304 TRP A O 1
ATOM 2354 N N . THR A 1 305 ? 4.660 -2.989 -7.665 1.00 95.50 305 THR A N 1
ATOM 2355 C CA . THR A 1 305 ? 4.998 -3.817 -6.498 1.00 95.50 305 THR A CA 1
ATOM 2356 C C . THR A 1 305 ? 6.081 -4.836 -6.883 1.00 95.50 305 THR A C 1
ATOM 2358 O O . THR A 1 305 ? 6.123 -5.245 -8.048 1.00 95.50 305 THR A O 1
ATOM 2361 N N . PRO A 1 306 ? 6.973 -5.273 -5.970 1.00 96.25 306 PRO A N 1
ATOM 2362 C CA . PRO A 1 306 ? 8.118 -6.124 -6.317 1.00 96.25 306 PRO A CA 1
ATOM 2363 C C . PRO A 1 306 ? 7.721 -7.426 -7.025 1.00 96.25 306 PRO A C 1
ATOM 2365 O O . PRO A 1 306 ? 8.439 -7.923 -7.888 1.00 96.25 306 PRO A O 1
ATOM 2368 N N . ARG A 1 307 ? 6.535 -7.950 -6.697 1.00 96.44 307 ARG A N 1
ATOM 2369 C CA . ARG A 1 307 ? 6.006 -9.210 -7.231 1.00 96.44 307 ARG A CA 1
ATOM 2370 C C . ARG A 1 307 ? 5.111 -9.062 -8.462 1.00 96.44 307 ARG A C 1
ATOM 2372 O O . ARG A 1 307 ? 4.497 -10.046 -8.870 1.00 96.44 307 ARG A O 1
ATOM 2379 N N . LEU A 1 308 ? 5.011 -7.864 -9.045 1.00 97.12 308 LEU A N 1
ATOM 2380 C CA . LEU A 1 308 ? 4.089 -7.603 -10.154 1.00 97.12 308 LEU A CA 1
ATOM 2381 C C . LEU A 1 308 ? 4.376 -8.506 -11.353 1.00 97.12 308 LEU A C 1
ATOM 2383 O O . LEU A 1 308 ? 3.442 -9.088 -11.886 1.00 97.12 308 LEU A O 1
ATOM 2387 N N . VAL A 1 309 ? 5.648 -8.650 -11.741 1.00 97.50 309 VAL A N 1
ATOM 2388 C CA . VAL A 1 309 ? 6.052 -9.468 -12.898 1.00 97.50 309 VAL A CA 1
ATOM 2389 C C . VAL A 1 309 ? 5.609 -10.918 -12.702 1.00 97.50 309 VAL A C 1
ATOM 2391 O O . VAL A 1 309 ? 4.834 -11.423 -13.500 1.00 97.50 309 VAL A O 1
ATOM 2394 N N . ASP A 1 310 ? 5.975 -11.543 -11.579 1.00 96.69 310 ASP A N 1
ATOM 2395 C CA . ASP A 1 310 ? 5.569 -12.923 -11.274 1.00 96.69 310 ASP A CA 1
ATOM 2396 C C . ASP A 1 310 ? 4.042 -13.107 -11.285 1.00 96.69 310 ASP A C 1
ATOM 2398 O O . ASP A 1 310 ? 3.525 -14.130 -11.742 1.00 96.69 310 ASP A O 1
ATOM 2402 N N . TYR A 1 311 ? 3.304 -12.127 -10.751 1.00 96.38 311 TYR A N 1
ATOM 2403 C CA . TYR A 1 311 ? 1.844 -12.170 -10.703 1.00 96.38 311 TYR A CA 1
ATOM 2404 C C . TYR A 1 311 ? 1.230 -12.019 -12.098 1.00 96.38 311 TYR A C 1
ATOM 2406 O O . TYR A 1 311 ? 0.281 -12.726 -12.438 1.00 96.38 311 TYR A O 1
ATOM 2414 N N . PHE A 1 312 ? 1.786 -11.117 -12.906 1.00 97.81 312 PHE A N 1
ATOM 2415 C CA . PHE A 1 312 ? 1.368 -10.883 -14.278 1.00 97.81 312 PHE A CA 1
ATOM 2416 C C . PHE A 1 312 ? 1.581 -12.140 -15.121 1.00 97.81 312 PHE A C 1
ATOM 2418 O O . PHE A 1 312 ? 0.621 -12.638 -15.709 1.00 97.81 312 PHE A O 1
ATOM 2425 N N . ASP A 1 313 ? 2.792 -12.703 -15.111 1.00 96.88 313 ASP A N 1
ATOM 2426 C CA . ASP A 1 313 ? 3.146 -13.917 -15.852 1.00 96.88 313 ASP A CA 1
ATOM 2427 C C . ASP A 1 313 ? 2.216 -15.074 -15.478 1.00 96.88 313 ASP A C 1
ATOM 2429 O O . ASP A 1 313 ? 1.698 -15.777 -16.347 1.00 96.88 313 ASP A O 1
ATOM 2433 N N . SER A 1 314 ? 1.941 -15.234 -14.179 1.00 96.56 314 SER A N 1
ATOM 2434 C CA . SER A 1 314 ? 1.027 -16.256 -13.670 1.00 96.56 314 SER A CA 1
ATOM 2435 C C . SER A 1 314 ? -0.417 -16.074 -14.143 1.00 96.56 314 SER A C 1
ATOM 2437 O O . SER A 1 314 ? -1.107 -17.077 -14.331 1.00 96.56 314 SER A O 1
ATOM 2439 N N . LEU A 1 315 ? -0.913 -14.839 -14.242 1.00 96.06 315 LEU A N 1
ATOM 2440 C CA . LEU A 1 315 ? -2.325 -14.568 -14.533 1.00 96.06 315 LEU A CA 1
ATOM 2441 C C . LEU A 1 315 ? -2.604 -14.461 -16.037 1.00 96.06 315 LEU A C 1
ATOM 2443 O O . LEU A 1 315 ? -3.673 -14.875 -16.485 1.00 96.06 315 LEU A O 1
ATOM 2447 N N . MET A 1 316 ? -1.655 -13.920 -16.801 1.00 97.19 316 MET A N 1
ATOM 2448 C CA . MET A 1 316 ? -1.802 -13.640 -18.232 1.00 97.19 316 MET A CA 1
ATOM 2449 C C . MET A 1 316 ? -1.103 -14.668 -19.124 1.00 97.19 316 MET A C 1
ATOM 2451 O O . MET A 1 316 ? -1.462 -14.810 -20.291 1.00 97.19 316 MET A O 1
ATOM 2455 N N . GLY A 1 317 ? -0.142 -15.427 -18.588 1.00 97.44 317 GLY A N 1
ATOM 2456 C CA . GLY A 1 317 ? 0.577 -16.468 -19.327 1.00 97.44 317 GLY A CA 1
ATOM 2457 C C . GLY A 1 317 ? 1.698 -15.948 -20.232 1.00 97.44 317 GLY A C 1
ATOM 2458 O O . GLY A 1 317 ? 2.175 -16.694 -21.086 1.00 97.44 317 GLY A O 1
ATOM 2459 N N . TYR A 1 318 ? 2.117 -14.692 -20.066 1.00 97.44 318 TYR A N 1
ATOM 2460 C CA . TYR A 1 318 ? 3.243 -14.086 -20.778 1.00 97.44 318 TYR A CA 1
ATOM 2461 C C . TYR A 1 318 ? 3.913 -13.003 -19.925 1.00 97.44 318 TYR A C 1
ATOM 2463 O O . TYR A 1 318 ? 3.293 -12.478 -19.003 1.00 97.44 318 TYR A O 1
ATOM 2471 N N . SER A 1 319 ? 5.162 -12.659 -20.255 1.00 97.19 319 SER A N 1
ATOM 2472 C CA . SER A 1 319 ? 5.921 -11.661 -19.498 1.00 97.19 319 SER A CA 1
ATOM 2473 C C . SER A 1 319 ? 5.539 -10.220 -19.856 1.00 97.19 319 SER A C 1
ATOM 2475 O O . SER A 1 319 ? 5.497 -9.898 -21.046 1.00 97.19 319 SER A O 1
ATOM 2477 N N . PRO A 1 320 ? 5.338 -9.312 -18.878 1.00 97.38 320 PRO A N 1
ATOM 2478 C CA . PRO A 1 320 ? 5.067 -7.906 -19.151 1.00 97.38 320 PRO A CA 1
ATOM 2479 C C . PRO A 1 320 ? 6.324 -7.138 -19.576 1.00 97.38 320 PRO A C 1
ATOM 2481 O O . PRO A 1 320 ? 6.202 -6.022 -20.075 1.00 97.38 320 PRO A O 1
ATOM 2484 N N . LEU A 1 321 ? 7.528 -7.694 -19.372 1.00 97.50 321 LEU A N 1
ATOM 2485 C CA . LEU A 1 321 ? 8.787 -6.958 -19.529 1.00 97.50 321 LEU A CA 1
ATOM 2486 C C . LEU A 1 321 ? 8.984 -6.359 -20.934 1.00 97.50 321 LEU A C 1
ATOM 2488 O O . LEU A 1 321 ? 9.268 -5.164 -21.011 1.00 97.50 321 LEU A O 1
ATOM 2492 N N . PRO A 1 322 ? 8.763 -7.094 -22.046 1.00 97.06 322 PRO A N 1
ATOM 2493 C CA . PRO A 1 322 ? 8.899 -6.525 -23.392 1.00 97.06 322 PRO A CA 1
ATOM 2494 C C . PRO A 1 322 ? 7.894 -5.404 -23.695 1.00 97.06 322 PRO A C 1
ATOM 2496 O O . PRO A 1 322 ? 8.091 -4.640 -24.634 1.00 97.06 322 PRO A O 1
ATOM 2499 N N . TYR A 1 323 ? 6.826 -5.293 -22.903 1.00 97.50 323 TYR A N 1
ATOM 2500 C CA . TYR A 1 323 ? 5.737 -4.341 -23.101 1.00 97.50 323 TYR A CA 1
ATOM 2501 C C . TYR A 1 323 ? 5.793 -3.144 -22.141 1.00 97.50 323 TYR A C 1
ATOM 2503 O O . TYR A 1 323 ? 4.982 -2.230 -22.270 1.00 97.50 323 TYR A O 1
ATOM 2511 N N . LEU A 1 324 ? 6.765 -3.073 -21.221 1.00 96.69 324 LEU A N 1
ATOM 2512 C CA . LEU A 1 324 ? 6.929 -1.896 -20.356 1.00 96.69 324 LEU A CA 1
ATOM 2513 C C . LEU A 1 324 ? 7.080 -0.563 -21.107 1.00 96.69 324 LEU A C 1
ATOM 2515 O O . LEU A 1 324 ? 6.546 0.420 -20.589 1.00 96.69 324 LEU A O 1
ATOM 2519 N N . PRO A 1 325 ? 7.679 -0.487 -22.318 1.00 96.56 325 PRO A N 1
ATOM 2520 C CA . PRO A 1 325 ? 7.686 0.752 -23.097 1.00 96.56 325 PRO A CA 1
ATOM 2521 C C . PRO A 1 325 ? 6.285 1.316 -23.377 1.00 96.56 325 PRO A C 1
ATOM 2523 O O . PRO A 1 325 ? 6.129 2.527 -23.523 1.00 96.56 325 PRO A O 1
ATOM 2526 N N . VAL A 1 326 ? 5.237 0.483 -23.381 1.00 96.69 326 VAL A N 1
ATOM 2527 C CA . VAL A 1 326 ? 3.850 0.954 -23.526 1.00 96.69 326 VAL A CA 1
ATOM 2528 C C . VAL A 1 326 ? 3.444 1.874 -22.368 1.00 96.69 326 VAL A C 1
ATOM 2530 O O . VAL A 1 326 ? 2.729 2.851 -22.581 1.00 96.69 326 VAL A O 1
ATOM 2533 N N . LEU A 1 327 ? 3.957 1.639 -21.153 1.00 93.94 327 LEU A N 1
ATOM 2534 C CA . LEU A 1 327 ? 3.730 2.518 -19.996 1.00 93.94 327 LEU A CA 1
ATOM 2535 C C . LEU A 1 327 ? 4.409 3.887 -20.143 1.00 93.94 327 LEU A C 1
ATOM 2537 O O . LEU A 1 327 ? 4.043 4.826 -19.438 1.00 93.94 327 LEU A O 1
ATOM 2541 N N . ASP A 1 328 ? 5.388 3.995 -21.041 1.00 92.50 328 ASP A N 1
ATOM 2542 C CA . ASP A 1 328 ? 6.123 5.225 -21.333 1.00 92.50 328 ASP A CA 1
ATOM 2543 C C . ASP A 1 328 ? 5.613 5.912 -22.619 1.00 92.50 328 ASP A C 1
ATOM 2545 O O . ASP A 1 328 ? 6.184 6.910 -23.059 1.00 92.50 328 ASP A O 1
ATOM 2549 N N . GLY A 1 329 ? 4.518 5.408 -23.205 1.00 93.00 329 GLY A N 1
ATOM 2550 C CA . GLY A 1 329 ? 3.843 6.000 -24.363 1.00 93.00 329 GLY A CA 1
ATOM 2551 C C . GLY A 1 329 ? 4.257 5.438 -25.726 1.00 93.00 329 GLY A C 1
ATOM 2552 O O . GLY A 1 329 ? 3.874 6.012 -26.744 1.00 93.00 329 GLY A O 1
ATOM 2553 N N . TYR A 1 330 ? 5.018 4.341 -25.768 1.00 95.56 330 TYR A N 1
ATOM 2554 C CA . TYR A 1 330 ? 5.328 3.644 -27.019 1.00 95.56 330 TYR A CA 1
ATOM 2555 C C . TYR A 1 330 ? 4.187 2.722 -27.462 1.00 95.56 330 TYR A C 1
ATOM 2557 O O . TYR A 1 330 ? 3.413 2.202 -26.654 1.00 95.56 330 TYR A O 1
ATOM 2565 N N . VAL A 1 331 ? 4.127 2.453 -28.764 1.00 96.94 331 VAL A N 1
ATOM 2566 C CA . VAL A 1 331 ? 3.291 1.394 -29.333 1.00 96.94 331 VAL A CA 1
ATOM 2567 C C . VAL A 1 331 ? 4.185 0.190 -29.604 1.00 96.94 331 VAL A C 1
ATOM 2569 O O . VAL A 1 331 ? 5.164 0.315 -30.329 1.00 96.94 331 VAL A O 1
ATOM 2572 N N . VAL A 1 332 ? 3.878 -0.973 -29.032 1.00 96.88 332 VAL A N 1
ATOM 2573 C CA . VAL A 1 332 ? 4.634 -2.214 -29.250 1.00 96.88 332 VAL A CA 1
ATOM 2574 C C . VAL A 1 332 ? 3.822 -3.107 -30.177 1.00 96.88 332 VAL A C 1
ATOM 2576 O O . VAL A 1 332 ? 2.667 -3.412 -29.888 1.00 96.88 332 VAL A O 1
ATOM 2579 N N . GLU A 1 333 ? 4.427 -3.513 -31.293 1.00 96.25 333 GLU A N 1
ATOM 2580 C CA . GLU A 1 333 ? 3.826 -4.200 -32.443 1.00 96.25 333 GLU A CA 1
ATOM 2581 C C . GLU A 1 333 ? 2.769 -3.374 -33.189 1.00 96.25 333 GLU A C 1
ATOM 2583 O O . GLU A 1 333 ? 2.923 -3.097 -34.379 1.00 96.25 333 GLU A O 1
ATOM 2588 N N . ASN A 1 334 ? 1.680 -3.007 -32.509 1.00 96.19 334 ASN A N 1
ATOM 2589 C CA . ASN A 1 334 ? 0.582 -2.182 -33.006 1.00 96.19 334 ASN A CA 1
ATOM 2590 C C . ASN A 1 334 ? -0.330 -1.715 -31.851 1.00 96.19 334 ASN A C 1
ATOM 2592 O O . ASN A 1 334 ? -0.240 -2.193 -30.720 1.00 96.19 334 ASN A O 1
ATOM 2596 N N . GLU A 1 335 ? -1.251 -0.799 -32.161 1.00 96.38 335 GLU A N 1
ATOM 2597 C CA . GLU A 1 335 ? -2.190 -0.203 -31.198 1.00 96.38 335 GLU A CA 1
ATOM 2598 C C . GLU A 1 335 ? -3.064 -1.229 -30.464 1.00 96.38 335 GLU A C 1
ATOM 2600 O O . GLU A 1 335 ? -3.364 -1.062 -29.280 1.00 96.38 335 GLU A O 1
ATOM 2605 N N . GLU A 1 336 ? -3.474 -2.306 -31.143 1.00 97.62 336 GLU A N 1
ATOM 2606 C CA . GLU A 1 336 ? -4.307 -3.348 -30.537 1.00 97.62 336 GLU A CA 1
ATOM 2607 C C . GLU A 1 336 ? -3.525 -4.101 -29.456 1.00 97.62 336 GLU A C 1
ATOM 2609 O O . GLU A 1 336 ? -4.026 -4.282 -28.346 1.00 97.62 336 GLU A O 1
ATOM 2614 N N . ILE A 1 337 ? -2.286 -4.500 -29.749 1.00 96.94 337 ILE A N 1
ATOM 2615 C CA . ILE A 1 337 ? -1.421 -5.212 -28.801 1.00 96.94 337 ILE A CA 1
ATOM 2616 C C . ILE A 1 337 ? -1.079 -4.320 -27.603 1.00 96.94 337 ILE A C 1
ATOM 2618 O O . ILE A 1 337 ? -1.256 -4.756 -26.464 1.00 96.94 337 ILE A O 1
ATOM 2622 N N . SER A 1 338 ? -0.681 -3.066 -27.832 1.00 97.38 338 SER A N 1
ATOM 2623 C CA . SER A 1 338 ? -0.433 -2.103 -26.750 1.00 97.38 338 SER A CA 1
ATOM 2624 C C . SER A 1 338 ? -1.663 -1.882 -25.869 1.00 97.38 338 SER A C 1
ATOM 2626 O O . SER A 1 338 ? -1.564 -1.918 -24.641 1.00 97.38 338 SER A O 1
ATOM 2628 N N . SER A 1 339 ? -2.839 -1.703 -26.475 1.00 97.19 339 SER A N 1
ATOM 2629 C CA . SER A 1 339 ? -4.089 -1.499 -25.733 1.00 97.19 339 SER A CA 1
ATOM 2630 C C . SER A 1 339 ? -4.462 -2.721 -24.892 1.00 97.19 339 SER A C 1
ATOM 2632 O O . SER A 1 339 ? -4.866 -2.575 -23.737 1.00 97.19 339 SER A O 1
ATOM 2634 N N . ARG A 1 340 ? -4.281 -3.933 -25.434 1.00 96.94 340 ARG A N 1
ATOM 2635 C CA . ARG A 1 340 ? -4.523 -5.187 -24.706 1.00 96.94 340 ARG A CA 1
ATOM 2636 C C . ARG A 1 340 ? -3.550 -5.371 -23.546 1.00 96.94 340 ARG A C 1
ATOM 2638 O O . ARG A 1 340 ? -3.988 -5.723 -22.458 1.00 96.94 340 ARG A O 1
ATOM 2645 N N . PHE A 1 341 ? -2.270 -5.048 -23.733 1.00 97.31 341 PHE A N 1
ATOM 2646 C CA . PHE A 1 341 ? -1.302 -5.066 -22.636 1.00 97.31 341 PHE A CA 1
ATOM 2647 C C . PHE A 1 341 ? -1.703 -4.115 -21.500 1.00 97.31 341 PHE A C 1
ATOM 2649 O O . PHE A 1 341 ? -1.670 -4.511 -20.338 1.00 97.31 341 PHE A O 1
ATOM 2656 N N . LEU A 1 342 ? -2.124 -2.883 -21.807 1.00 95.44 342 LEU A N 1
ATOM 2657 C CA . LEU A 1 342 ? -2.598 -1.942 -20.784 1.00 95.44 342 LEU A CA 1
ATOM 2658 C C . LEU A 1 342 ? -3.844 -2.465 -20.061 1.00 95.44 342 LEU A C 1
ATOM 2660 O O . LEU A 1 342 ? -3.999 -2.265 -18.854 1.00 95.44 342 LEU A O 1
ATOM 2664 N N . GLU A 1 343 ? -4.745 -3.133 -20.775 1.00 95.06 343 GLU A N 1
ATOM 2665 C CA . GLU A 1 343 ? -5.898 -3.791 -20.171 1.00 95.06 343 GLU A CA 1
ATOM 2666 C C . GLU A 1 343 ? -5.485 -4.910 -19.207 1.00 95.06 343 GLU A C 1
ATOM 2668 O O . GLU A 1 343 ? -5.959 -4.913 -18.066 1.00 95.06 343 GLU A O 1
ATOM 2673 N N . ASP A 1 344 ? -4.586 -5.795 -19.631 1.00 96.25 344 ASP A N 1
ATOM 2674 C CA . ASP A 1 344 ? -4.074 -6.898 -18.820 1.00 96.25 344 ASP A CA 1
ATOM 2675 C C . ASP A 1 344 ? -3.286 -6.383 -17.606 1.00 96.25 344 ASP A C 1
ATOM 2677 O O . ASP A 1 344 ? -3.493 -6.857 -16.489 1.00 96.25 344 ASP A O 1
ATOM 2681 N N . PHE A 1 345 ? -2.475 -5.336 -17.772 1.00 95.19 345 PHE A N 1
ATOM 2682 C CA . PHE A 1 345 ? -1.740 -4.677 -16.688 1.00 95.19 345 PHE A CA 1
ATOM 2683 C C . PHE A 1 345 ? -2.678 -4.117 -15.618 1.00 95.19 345 PHE A C 1
ATOM 2685 O O . PHE A 1 345 ? -2.526 -4.416 -14.432 1.00 95.19 345 PHE A O 1
ATOM 2692 N N . ASN A 1 346 ? -3.707 -3.373 -16.028 1.00 92.25 346 ASN A N 1
ATOM 2693 C CA . ASN A 1 346 ? -4.707 -2.847 -15.098 1.00 92.25 346 ASN A CA 1
ATOM 2694 C C . ASN A 1 346 ? -5.506 -3.967 -14.416 1.00 92.25 346 ASN A C 1
ATOM 2696 O O . ASN A 1 346 ? -5.812 -3.874 -13.228 1.00 92.25 346 ASN A O 1
ATOM 2700 N N . LYS A 1 347 ? -5.821 -5.049 -15.137 1.00 93.44 347 LYS A N 1
ATOM 2701 C CA . LYS A 1 347 ? -6.490 -6.222 -14.565 1.00 93.44 347 LYS A CA 1
ATOM 2702 C C . LYS A 1 347 ? -5.626 -6.905 -13.504 1.00 93.44 347 LYS A C 1
ATOM 2704 O O . LYS A 1 347 ? -6.155 -7.277 -12.460 1.00 93.44 347 LYS A O 1
ATOM 2709 N N . VAL A 1 348 ? -4.319 -7.042 -13.735 1.00 95.12 348 VAL A N 1
ATOM 2710 C CA . VAL A 1 348 ? -3.379 -7.591 -12.745 1.00 95.12 348 VAL A CA 1
ATOM 2711 C C . VAL A 1 348 ? -3.338 -6.718 -11.497 1.00 95.12 348 VAL A C 1
ATOM 2713 O O . VAL A 1 348 ? -3.497 -7.247 -10.401 1.00 95.12 348 VAL A O 1
ATOM 2716 N N . LEU A 1 349 ? -3.205 -5.396 -11.635 1.00 93.06 349 LEU A N 1
ATOM 2717 C CA . LEU A 1 349 ? -3.237 -4.484 -10.484 1.00 93.06 349 LEU A CA 1
ATOM 2718 C C . LEU A 1 349 ? -4.539 -4.621 -9.681 1.00 93.06 349 LEU A C 1
ATOM 2720 O O . LEU A 1 349 ? -4.495 -4.738 -8.453 1.00 93.06 349 LEU A O 1
ATOM 2724 N N . SER A 1 350 ? -5.681 -4.675 -10.373 1.00 91.81 350 SER A N 1
ATOM 2725 C CA . SER A 1 350 ? -6.998 -4.890 -9.764 1.00 91.81 350 SER A CA 1
ATOM 2726 C C . SER A 1 350 ? -7.066 -6.213 -9.001 1.00 91.81 350 SER A C 1
ATOM 2728 O O . SER A 1 350 ? -7.526 -6.254 -7.862 1.00 91.81 350 SER A O 1
ATOM 2730 N N . GLU A 1 351 ? -6.592 -7.304 -9.599 1.00 94.38 351 GLU A N 1
ATOM 2731 C CA . GLU A 1 351 ? -6.593 -8.619 -8.959 1.00 94.38 351 GLU A CA 1
ATOM 2732 C C . GLU A 1 351 ? -5.674 -8.639 -7.731 1.00 94.38 351 GLU A C 1
ATOM 2734 O O . GLU A 1 351 ? -6.068 -9.117 -6.667 1.00 94.38 351 GLU A O 1
ATOM 2739 N N . MET A 1 352 ? -4.479 -8.052 -7.834 1.00 95.00 352 MET A N 1
ATOM 2740 C CA . MET A 1 352 ? -3.523 -7.994 -6.730 1.00 95.00 352 MET A CA 1
ATOM 2741 C C . MET A 1 352 ? -4.100 -7.267 -5.516 1.00 95.00 352 MET A C 1
ATOM 2743 O O . MET A 1 352 ? -4.041 -7.815 -4.419 1.00 95.00 352 MET A O 1
ATOM 2747 N N . ILE A 1 353 ? -4.709 -6.087 -5.675 1.00 93.31 353 ILE A N 1
ATOM 2748 C CA . ILE A 1 353 ? -5.297 -5.375 -4.527 1.00 93.31 353 ILE A CA 1
ATOM 2749 C C . ILE A 1 353 ? -6.518 -6.120 -3.953 1.00 93.31 353 ILE A C 1
ATOM 2751 O O . ILE A 1 353 ? -6.661 -6.222 -2.732 1.00 93.31 353 ILE A O 1
ATOM 2755 N N . ILE A 1 354 ? -7.365 -6.721 -4.801 1.00 93.88 354 ILE A N 1
ATOM 2756 C CA . ILE A 1 354 ? -8.516 -7.534 -4.362 1.00 93.88 354 ILE A CA 1
ATOM 2757 C C . ILE A 1 354 ? -8.053 -8.716 -3.511 1.00 93.88 354 ILE A C 1
ATOM 2759 O O . ILE A 1 354 ? -8.607 -8.964 -2.435 1.00 93.88 354 ILE A O 1
ATOM 2763 N N . GLN A 1 355 ? -7.046 -9.451 -3.975 1.00 96.06 355 GLN A N 1
ATOM 2764 C CA . GLN A 1 355 ? -6.564 -10.647 -3.293 1.00 96.06 355 GLN A CA 1
ATOM 2765 C C . GLN A 1 355 ? -5.740 -10.298 -2.053 1.00 96.06 355 GLN A C 1
ATOM 2767 O O . GLN A 1 355 ? -5.982 -10.848 -0.975 1.00 96.06 355 GLN A O 1
ATOM 2772 N N . ASN A 1 356 ? -4.799 -9.366 -2.190 1.00 96.38 356 ASN A N 1
ATOM 2773 C CA . ASN A 1 356 ? -3.744 -9.153 -1.206 1.00 96.38 356 ASN A CA 1
ATOM 2774 C C . ASN A 1 356 ? -4.117 -8.134 -0.127 1.00 96.38 356 ASN A C 1
ATOM 2776 O O . ASN A 1 356 ? -3.670 -8.294 1.004 1.00 96.38 356 ASN A O 1
ATOM 2780 N N . HIS A 1 357 ? -4.956 -7.138 -0.423 1.00 95.25 357 HIS A N 1
ATOM 2781 C CA . HIS A 1 357 ? -5.423 -6.173 0.576 1.00 95.25 357 HIS A CA 1
ATOM 2782 C C . HIS A 1 357 ? -6.783 -6.582 1.145 1.00 95.25 357 HIS A C 1
ATOM 2784 O O . HIS A 1 357 ? -6.905 -6.864 2.339 1.00 95.25 357 HIS A O 1
ATOM 2790 N N . TYR A 1 358 ? -7.799 -6.700 0.284 1.00 95.50 358 TYR A N 1
ATOM 2791 C CA . TYR A 1 358 ? -9.181 -6.878 0.731 1.00 95.50 358 TYR A CA 1
ATOM 2792 C C . TYR A 1 358 ? -9.493 -8.308 1.191 1.00 95.50 358 TYR A C 1
ATOM 2794 O O . TYR A 1 358 ? -9.924 -8.514 2.330 1.00 95.50 358 TYR A O 1
ATOM 2802 N N . ARG A 1 359 ? -9.271 -9.324 0.342 1.00 97.38 359 ARG A N 1
ATOM 2803 C CA . ARG A 1 359 ? -9.578 -10.722 0.697 1.00 97.38 359 ARG A CA 1
ATOM 2804 C C . ARG A 1 359 ? -8.676 -11.219 1.822 1.00 97.38 359 ARG A C 1
ATOM 2806 O O . ARG A 1 359 ? -9.189 -11.783 2.787 1.00 97.38 359 ARG A O 1
ATOM 2813 N N . LEU A 1 360 ? -7.364 -11.007 1.721 1.00 98.38 360 LEU A N 1
ATOM 2814 C CA . LEU A 1 360 ? -6.428 -11.403 2.773 1.00 98.38 360 LEU A CA 1
ATOM 2815 C C . LEU A 1 360 ? -6.702 -10.660 4.087 1.00 98.38 360 LEU A C 1
ATOM 2817 O O . LEU A 1 360 ? -6.709 -11.291 5.143 1.00 98.38 360 LEU A O 1
ATOM 2821 N N . GLY A 1 361 ? -6.988 -9.353 4.036 1.00 98.12 361 GLY A N 1
ATOM 2822 C CA . GLY A 1 361 ? -7.352 -8.575 5.221 1.00 98.12 361 GLY A CA 1
ATOM 2823 C C . GLY A 1 361 ? -8.564 -9.157 5.942 1.00 98.12 361 GLY A C 1
ATOM 2824 O O . GLY A 1 361 ? -8.494 -9.463 7.134 1.00 98.12 361 GLY A O 1
ATOM 2825 N N . ARG A 1 362 ? -9.630 -9.447 5.188 1.00 98.38 362 ARG A N 1
ATOM 2826 C CA . ARG A 1 362 ? -10.814 -10.145 5.700 1.00 98.38 362 ARG A CA 1
ATOM 2827 C C . ARG A 1 362 ? -10.471 -11.488 6.342 1.00 98.38 362 ARG A C 1
ATOM 2829 O O . ARG A 1 362 ? -10.907 -11.740 7.460 1.00 98.38 362 ARG A O 1
ATOM 2836 N N . GLN A 1 363 ? -9.695 -12.333 5.666 1.00 98.62 363 GLN A N 1
ATOM 2837 C CA . GLN A 1 363 ? -9.318 -13.652 6.188 1.00 98.62 363 GLN A CA 1
ATOM 2838 C C . GLN A 1 363 ? -8.552 -13.552 7.514 1.00 98.62 363 GLN A C 1
ATOM 2840 O O . GLN A 1 363 ? -8.815 -14.324 8.435 1.00 98.62 363 GLN A O 1
ATOM 2845 N N . ILE A 1 364 ? -7.623 -12.600 7.634 1.00 98.56 364 ILE A N 1
ATOM 2846 C CA . ILE A 1 364 ? -6.852 -12.385 8.866 1.00 98.56 364 ILE A CA 1
ATOM 2847 C C . ILE A 1 364 ? -7.760 -11.875 9.995 1.00 98.56 364 ILE A C 1
ATOM 2849 O O . ILE A 1 364 ? -7.654 -12.352 11.126 1.00 98.56 364 ILE A O 1
ATOM 2853 N N . CYS A 1 365 ? -8.676 -10.947 9.715 1.00 98.62 365 CYS A N 1
ATOM 2854 C CA . CYS A 1 365 ? -9.639 -10.466 10.709 1.00 98.62 365 CYS A CA 1
ATOM 2855 C C . CYS A 1 365 ? -10.587 -11.577 11.190 1.00 98.62 365 CYS A C 1
ATOM 2857 O O . CYS A 1 365 ? -10.788 -11.725 12.397 1.00 98.62 365 CYS A O 1
ATOM 2859 N N . GLU A 1 366 ? -11.092 -12.418 10.280 1.00 98.31 366 GLU A N 1
ATOM 2860 C CA . GLU A 1 366 ? -11.975 -13.545 10.614 1.00 98.31 366 GLU A CA 1
ATOM 2861 C C . GLU A 1 366 ? -11.280 -14.563 11.537 1.00 98.31 366 GLU A C 1
ATOM 2863 O O . GLU A 1 366 ? -11.913 -15.094 12.453 1.00 98.31 366 GLU A O 1
ATOM 2868 N N . GLN A 1 367 ? -9.967 -14.781 11.377 1.00 97.75 367 GLN A N 1
ATOM 2869 C CA . GLN A 1 367 ? -9.168 -15.614 12.293 1.00 97.75 367 GLN A CA 1
ATOM 2870 C C . GLN A 1 367 ? -9.138 -15.062 13.728 1.00 97.75 367 GLN A C 1
ATOM 2872 O O . GLN A 1 367 ? -9.033 -15.838 14.677 1.00 97.75 367 GLN A O 1
ATOM 2877 N N . HIS A 1 368 ? -9.282 -13.746 13.895 1.00 97.75 368 HIS A N 1
ATOM 2878 C CA . HIS A 1 368 ? -9.374 -13.071 15.194 1.00 97.75 368 HIS A CA 1
ATOM 2879 C C . HIS A 1 368 ? -10.828 -12.876 15.664 1.00 97.75 368 HIS A C 1
ATOM 2881 O O . HIS A 1 368 ? -11.067 -12.297 16.723 1.00 97.75 368 HIS A O 1
ATOM 2887 N N . GLY A 1 369 ? -11.809 -13.392 14.914 1.00 97.94 369 GLY A N 1
ATOM 2888 C CA . GLY A 1 369 ? -13.225 -13.359 15.274 1.00 97.94 369 GLY A CA 1
ATOM 2889 C C . GLY A 1 369 ? -13.933 -12.032 14.998 1.00 97.94 369 GLY A C 1
ATOM 2890 O O . GLY A 1 369 ? -15.017 -11.824 15.541 1.00 97.94 369 GLY A O 1
ATOM 2891 N N . ILE A 1 370 ? -13.348 -11.160 14.172 1.00 98.56 370 ILE A N 1
ATOM 2892 C CA . ILE A 1 370 ? -13.924 -9.865 13.786 1.00 98.56 370 ILE A CA 1
ATOM 2893 C C . ILE A 1 370 ? -13.993 -9.721 12.262 1.00 98.56 370 ILE A C 1
ATOM 2895 O O . ILE A 1 370 ? -13.363 -10.468 11.518 1.00 98.56 370 ILE A O 1
ATOM 2899 N N . GLY A 1 371 ? -14.788 -8.771 11.782 1.00 98.38 371 GLY A N 1
ATOM 2900 C CA . GLY A 1 371 ? -14.901 -8.437 10.368 1.00 98.38 371 GLY A CA 1
ATOM 2901 C C . GLY A 1 371 ? -13.775 -7.538 9.855 1.00 98.38 371 GLY A C 1
ATOM 2902 O O . GLY A 1 371 ? -12.905 -7.082 10.599 1.00 98.38 371 GLY A O 1
ATOM 2903 N N . TYR A 1 372 ? -13.841 -7.257 8.559 1.00 98.00 372 TYR A N 1
ATOM 2904 C CA . TYR A 1 372 ? -12.992 -6.293 7.871 1.00 98.00 372 TYR A CA 1
ATOM 2905 C C . TYR A 1 372 ? -13.894 -5.422 6.998 1.00 98.00 372 TYR A C 1
ATOM 2907 O O . TYR A 1 372 ? -14.465 -5.910 6.020 1.00 98.00 372 TYR A O 1
ATOM 2915 N N . ALA A 1 373 ? -14.105 -4.181 7.424 1.00 95.88 373 ALA A N 1
ATOM 2916 C CA . ALA A 1 373 ? -14.872 -3.183 6.696 1.00 95.88 373 ALA A CA 1
ATOM 2917 C C . ALA A 1 373 ? -13.932 -2.433 5.750 1.00 95.88 373 ALA A C 1
ATOM 2919 O O . ALA A 1 373 ? -12.791 -2.150 6.108 1.00 95.88 373 ALA A O 1
ATOM 2920 N N . ALA A 1 374 ? -14.402 -2.146 4.543 1.00 93.31 374 ALA A N 1
ATOM 2921 C CA . ALA A 1 374 ? -13.601 -1.492 3.526 1.00 93.31 374 ALA A CA 1
ATOM 2922 C C . ALA A 1 374 ? -14.459 -0.536 2.705 1.00 93.31 374 ALA A C 1
ATOM 2924 O O . ALA A 1 374 ? -15.546 -0.915 2.257 1.00 93.31 374 ALA A O 1
ATOM 2925 N N . GLU A 1 375 ? -13.948 0.668 2.479 1.00 88.62 375 GLU A N 1
ATOM 2926 C CA . GLU A 1 375 ? -14.461 1.562 1.447 1.00 88.62 375 GLU A CA 1
ATOM 2927 C C . GLU A 1 375 ? -13.953 1.174 0.050 1.00 88.62 375 GLU A C 1
ATOM 2929 O O . GLU A 1 375 ? -13.172 0.234 -0.139 1.00 88.62 375 GLU A O 1
ATOM 2934 N N . ALA A 1 376 ? -14.440 1.894 -0.962 1.00 74.81 376 ALA A N 1
ATOM 2935 C CA . ALA A 1 376 ? -14.040 1.705 -2.347 1.00 74.81 376 ALA A CA 1
ATOM 2936 C C . ALA A 1 376 ? -12.605 2.199 -2.623 1.00 74.81 376 ALA A C 1
ATOM 2938 O O . ALA A 1 376 ? -11.996 2.931 -1.845 1.00 74.81 376 ALA A O 1
ATOM 2939 N N . GLY A 1 377 ? -12.079 1.838 -3.795 1.00 67.44 377 GLY A N 1
ATOM 2940 C CA . GLY A 1 377 ? -10.741 2.203 -4.268 1.00 67.44 377 GLY A CA 1
ATOM 2941 C C . GLY A 1 377 ? -10.533 3.684 -4.648 1.00 67.44 377 GLY A C 1
ATOM 2942 O O . GLY A 1 377 ? -9.856 3.940 -5.642 1.00 67.44 377 GLY A O 1
ATOM 2943 N N . GLY A 1 378 ? -11.112 4.634 -3.905 1.00 64.19 378 GLY A N 1
ATOM 2944 C CA . GLY A 1 378 ? -10.941 6.086 -4.072 1.00 64.19 378 GLY A CA 1
ATOM 2945 C C . GLY A 1 378 ? -12.071 6.800 -4.838 1.00 64.19 378 GLY A C 1
ATOM 2946 O O . GLY A 1 378 ? -12.977 6.146 -5.359 1.00 64.19 378 GLY A O 1
ATOM 2947 N N . PRO A 1 379 ? -12.014 8.145 -4.955 1.00 60.88 379 PRO A N 1
ATOM 2948 C CA . PRO A 1 379 ? -12.924 8.941 -5.793 1.00 60.88 379 PRO A CA 1
ATOM 2949 C C . PRO A 1 379 ? -12.738 8.701 -7.306 1.00 60.88 379 PRO A C 1
ATOM 2951 O O . PRO A 1 379 ? -13.541 9.178 -8.108 1.00 60.88 379 PRO A O 1
ATOM 2954 N N . GLY A 1 380 ? -11.699 7.951 -7.697 1.00 57.66 380 GLY A N 1
ATOM 2955 C CA . GLY A 1 380 ? -11.384 7.619 -9.083 1.00 57.66 380 GLY A CA 1
ATOM 2956 C C . GLY A 1 380 ? -10.607 8.714 -9.815 1.00 57.66 380 GLY A C 1
ATOM 2957 O O . GLY A 1 380 ? -10.291 9.779 -9.275 1.00 57.66 380 GLY A O 1
ATOM 2958 N N . GLN A 1 381 ? -10.284 8.444 -11.080 1.00 51.25 381 GLN A N 1
ATOM 2959 C CA . GLN A 1 381 ? -9.654 9.427 -11.963 1.00 51.25 381 GLN A CA 1
ATOM 2960 C C . GLN A 1 381 ? -10.563 10.664 -12.121 1.00 51.25 381 GLN A C 1
ATOM 2962 O O . GLN A 1 381 ? -11.777 10.501 -12.265 1.00 51.25 381 GLN A O 1
ATOM 2967 N N . PRO A 1 382 ? -10.016 11.898 -12.132 1.00 51.53 382 PRO A N 1
ATOM 2968 C CA . PRO A 1 382 ? -8.591 12.250 -12.189 1.00 51.53 382 PRO A CA 1
ATOM 2969 C C . PRO A 1 382 ? -7.920 12.464 -10.818 1.00 51.53 382 PRO A C 1
ATOM 2971 O O . PRO A 1 382 ? -6.789 12.939 -10.767 1.00 51.53 382 PRO A O 1
ATOM 2974 N N . ILE A 1 383 ? -8.621 12.207 -9.709 1.00 52.41 383 ILE A N 1
ATOM 2975 C CA . ILE A 1 383 ? -8.162 12.579 -8.361 1.00 52.41 383 ILE A CA 1
ATOM 2976 C C . ILE A 1 383 ? -7.179 11.538 -7.823 1.00 52.41 383 ILE A C 1
ATOM 2978 O O . ILE A 1 383 ? -6.148 11.909 -7.264 1.00 52.41 383 ILE A O 1
ATOM 2982 N N . THR A 1 384 ? -7.478 10.253 -8.028 1.00 55.03 384 THR A N 1
ATOM 2983 C CA . THR A 1 384 ? -6.600 9.143 -7.646 1.00 55.03 384 THR A CA 1
ATOM 2984 C C . THR A 1 384 ? -6.530 8.079 -8.736 1.00 55.03 384 THR A C 1
ATOM 2986 O O . THR A 1 384 ? -7.464 7.892 -9.526 1.00 55.03 384 THR A O 1
ATOM 2989 N N . MET A 1 385 ? -5.409 7.356 -8.798 1.00 62.44 385 MET A N 1
ATOM 2990 C CA . MET A 1 385 ? -5.333 6.144 -9.609 1.00 62.44 385 MET A CA 1
ATOM 2991 C C . MET A 1 385 ? -6.129 5.040 -8.909 1.00 62.44 385 MET A C 1
ATOM 2993 O O . MET A 1 385 ? -5.622 4.403 -7.994 1.00 62.44 385 MET A O 1
ATOM 2997 N N . CYS A 1 386 ? -7.375 4.811 -9.331 1.00 70.75 386 CYS A N 1
ATOM 2998 C CA . CYS A 1 386 ? -8.157 3.671 -8.856 1.00 70.75 386 CYS A CA 1
ATOM 2999 C C . CYS A 1 386 ? -7.660 2.391 -9.549 1.00 70.75 386 CYS A C 1
ATOM 3001 O O . CYS A 1 386 ? -7.802 2.281 -10.770 1.00 70.75 386 CYS A O 1
ATOM 3003 N N . PRO A 1 387 ? -7.089 1.420 -8.814 1.00 69.25 387 PRO A N 1
ATOM 3004 C CA . PRO A 1 387 ? -6.587 0.188 -9.412 1.00 69.25 387 PRO A CA 1
ATOM 3005 C C . PRO A 1 387 ? -7.702 -0.823 -9.709 1.00 69.25 387 PRO A C 1
ATOM 3007 O O . PRO A 1 387 ? -7.417 -1.875 -10.268 1.00 69.25 387 PRO A O 1
ATOM 3010 N N . LEU A 1 388 ? -8.952 -0.545 -9.319 1.00 71.31 388 LEU A N 1
ATOM 3011 C CA . LEU A 1 388 ? -10.078 -1.457 -9.498 1.00 71.31 388 LEU A CA 1
ATOM 3012 C C . LEU A 1 388 ? -10.727 -1.241 -10.869 1.00 71.31 388 LEU A C 1
ATOM 3014 O O . LEU A 1 388 ? -11.269 -0.170 -11.145 1.00 71.31 388 LEU A O 1
ATOM 3018 N N . LYS A 1 389 ? -10.726 -2.278 -11.713 1.00 64.56 389 LYS A N 1
ATOM 3019 C CA . LYS A 1 389 ? -11.634 -2.349 -12.867 1.00 64.56 389 LYS A CA 1
ATOM 3020 C C . LYS A 1 389 ? -12.969 -2.950 -12.412 1.00 64.56 389 LYS A C 1
ATOM 3022 O O . LYS A 1 389 ? -12.983 -3.895 -11.624 1.00 64.56 389 LYS A O 1
ATOM 3027 N N . THR A 1 390 ? -14.069 -2.380 -12.906 1.00 49.62 390 THR A N 1
ATOM 3028 C CA . THR A 1 390 ? -15.418 -2.964 -12.775 1.00 49.62 390 THR A CA 1
ATOM 3029 C C . THR A 1 390 ? -15.710 -3.918 -13.916 1.00 49.62 390 THR A C 1
ATOM 3031 O O . THR A 1 390 ? -15.150 -3.696 -15.015 1.00 49.62 390 THR A O 1
#

Foldseek 3Di:
DDPVVVVVVVVVVVVVPDDPPPPPCPDVVVVVVVVVCVVPPDLVPFDEEADECELLPDDLVVLLVVLVVCLVVRHQYYEYAQFYDPDDPPCPDPHDAACLDPVSLQRVLSNFVSCLVSNHAYEYALAQADDHDFPLQDFQFFFKAKFKFKDKDFFFKDKDFRDDGDADQDDVPGGFQAPADPPPRHGPDKAWPFKWKAADDPQLEGELLRIDTQRVQQDPRIGTDGGPGHMTMIMTIMMGHNSDWGDRGNPNTIDGHTHLLDLVSQVSSVVSVVVSNCVSVVQCQSISHAEYEGEAAADAHNGDHPCLQVLLCVPVVDGCVSLVVLVVVGHYPHPVVSVVSVVSSLVSLQVSNCVRRPVSRQVSQVVSNHGYHYDAHHPDPPRGPRSHDD

Radius of gyration: 29.85 Å; chains: 1; bounding box: 94×81×66 Å

pLDDT: mean 90.12, std 14.39, range [39.94, 98.88]